Protein AF-A0A397VPY3-F1 (afdb_monomer_lite)

Radius of gyration: 36.22 Å; chains: 1; bounding box: 89×55×94 Å

Foldseek 3Di:
DDKDDWDWDACCVPPVDRDIDTDIDDDDPDPPPDPPPPPPPPPDDDDDPPVPADPVNVVVVVVVVVVVVVVVVVVVVCVVPDDDDPDPDPPPPPDDDPVVVLVVVVVLVVVLCVQQVDDQDRDDPVLCPDDPVSSVVVVVVSVVSSVVSVVSNVVVVVVVVVVVVVVVLVVCVVPPVPVNVCVVVVDDPDDPDDQWDDDPVDIGRDPVVVVVVVVVCVVCVPPDDPDDCPCCVVCCVVVPQDDDDPCLCVLLVDDQDPVNLLVLLVPDDFPDQDDPVRDTSVNSNDCVVDDVVVVVVDDPVVVVVVVVVSVVSSNLVRVLVSCVVDVRDDPPDQDDHPPGDVVVVVVVVVVVVVVCVVVVHDDDDDDDDDDPPVVVVVPD

pLDDT: mean 71.71, std 14.54, range [32.41, 94.81]

Structure (mmCIF, N/CA/C/O backbone):
data_AF-A0A397VPY3-F1
#
_entry.id   AF-A0A397VPY3-F1
#
loop_
_atom_site.group_PDB
_atom_site.id
_atom_site.type_symbol
_atom_site.label_atom_id
_atom_site.label_alt_id
_atom_site.label_comp_id
_atom_site.label_asym_id
_atom_site.label_entity_id
_atom_site.label_seq_id
_atom_site.pdbx_PDB_ins_code
_atom_site.Cartn_x
_atom_site.Cartn_y
_atom_site.Cartn_z
_atom_site.occupancy
_atom_site.B_iso_or_equiv
_atom_site.auth_seq_id
_atom_site.auth_comp_id
_atom_site.auth_asym_id
_atom_site.auth_atom_id
_atom_site.pdbx_PDB_model_num
ATOM 1 N N . MET A 1 1 ? -52.377 -8.979 10.610 1.00 50.16 1 MET A N 1
ATOM 2 C CA . MET A 1 1 ? -51.474 -8.091 9.849 1.00 50.16 1 MET A CA 1
ATOM 3 C C . MET A 1 1 ? -52.127 -7.909 8.500 1.00 50.16 1 MET A C 1
ATOM 5 O O . MET A 1 1 ? -52.339 -8.914 7.835 1.00 50.16 1 MET A O 1
ATOM 9 N N . ASP A 1 2 ? -52.508 -6.682 8.155 1.00 46.56 2 ASP A N 1
ATOM 10 C CA . ASP A 1 2 ? -53.163 -6.391 6.878 1.00 46.56 2 ASP A CA 1
ATOM 11 C C . ASP A 1 2 ? -52.085 -6.255 5.801 1.00 46.56 2 ASP A C 1
ATOM 13 O O . ASP A 1 2 ? -51.269 -5.330 5.838 1.00 46.56 2 ASP A O 1
ATOM 17 N N . PHE A 1 3 ? -52.033 -7.228 4.894 1.00 51.91 3 PHE A N 1
ATOM 18 C CA . PHE A 1 3 ? -51.136 -7.219 3.744 1.00 51.91 3 PHE A CA 1
ATOM 19 C C . PHE A 1 3 ? -51.888 -6.644 2.545 1.00 51.91 3 PHE A C 1
ATOM 21 O O . PHE A 1 3 ? -52.938 -7.164 2.169 1.00 51.91 3 PHE A O 1
ATOM 28 N N . GLU A 1 4 ? -51.365 -5.575 1.949 1.00 6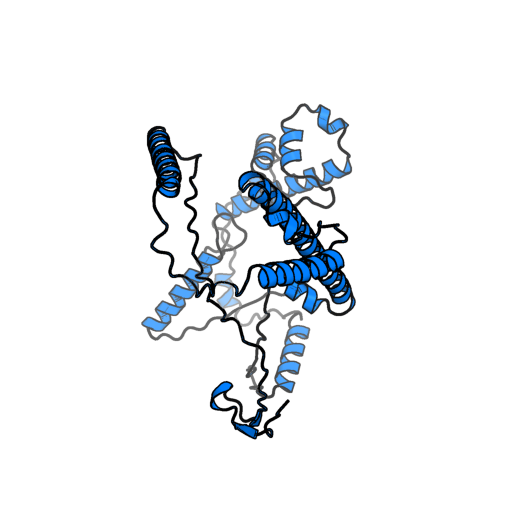1.41 4 GLU A N 1
ATOM 29 C CA . GLU A 1 4 ? -51.919 -5.035 0.707 1.00 61.41 4 GLU A CA 1
ATOM 30 C C . GLU A 1 4 ? -51.503 -5.909 -0.488 1.00 61.41 4 GLU A C 1
ATOM 32 O O . GLU A 1 4 ? -50.430 -6.520 -0.494 1.00 61.41 4 GLU A O 1
ATOM 37 N N . ILE A 1 5 ? -52.366 -5.977 -1.506 1.00 64.31 5 ILE A N 1
ATOM 38 C CA . ILE A 1 5 ? -52.154 -6.800 -2.704 1.00 64.31 5 ILE A CA 1
ATOM 39 C C . ILE A 1 5 ? -50.917 -6.281 -3.472 1.00 64.31 5 ILE A C 1
ATOM 41 O O . ILE A 1 5 ? -50.826 -5.074 -3.709 1.00 64.31 5 ILE A O 1
ATOM 45 N N . PRO A 1 6 ? -49.973 -7.158 -3.882 1.00 67.75 6 PRO A N 1
ATOM 46 C CA . PRO A 1 6 ? -48.789 -6.766 -4.645 1.00 67.75 6 PRO A CA 1
ATOM 47 C C . PRO A 1 6 ? -49.137 -6.032 -5.942 1.00 67.75 6 PRO A C 1
ATOM 49 O O . PRO A 1 6 ? -49.969 -6.506 -6.716 1.00 67.75 6 PRO A O 1
ATOM 52 N N . THR A 1 7 ? -48.452 -4.924 -6.227 1.00 67.12 7 THR A N 1
ATOM 53 C CA . THR A 1 7 ? -48.603 -4.178 -7.487 1.00 67.12 7 THR A CA 1
ATOM 54 C C . THR A 1 7 ? -47.291 -4.130 -8.266 1.00 67.12 7 THR A C 1
ATOM 56 O O . THR A 1 7 ? -46.206 -4.105 -7.686 1.00 67.12 7 THR A O 1
ATOM 59 N N . LEU A 1 8 ? -47.382 -4.155 -9.600 1.00 66.94 8 LEU A N 1
ATOM 60 C CA . LEU A 1 8 ? -46.227 -4.026 -10.493 1.00 66.94 8 LEU A CA 1
ATOM 61 C C . LEU A 1 8 ? -46.012 -2.561 -10.878 1.00 66.94 8 LEU A C 1
ATOM 63 O O . LEU A 1 8 ? -46.886 -1.952 -11.492 1.00 66.94 8 LEU A O 1
ATOM 67 N N . SER A 1 9 ? -44.838 -2.021 -10.566 1.00 70.06 9 SER A N 1
ATOM 68 C CA . SER A 1 9 ? -44.406 -0.668 -10.928 1.00 70.06 9 SER A CA 1
ATOM 69 C C . SER A 1 9 ? -43.185 -0.702 -11.854 1.00 70.06 9 SER A C 1
ATOM 71 O O . SER A 1 9 ? -42.468 -1.699 -11.935 1.00 70.06 9 SER A O 1
ATOM 73 N N . SER A 1 10 ? -42.965 0.372 -12.612 1.00 67.31 10 SER A N 1
ATOM 74 C CA . SER A 1 10 ? -41.849 0.462 -13.562 1.00 67.31 10 SER A CA 1
ATOM 75 C C . SER A 1 10 ? -40.542 0.829 -12.851 1.00 67.31 10 SER A C 1
ATOM 77 O O . SER A 1 10 ? -40.534 1.759 -12.046 1.00 67.31 10 SER A O 1
ATOM 79 N N . ALA A 1 11 ? -39.429 0.147 -13.153 1.00 66.38 11 ALA A N 1
ATOM 80 C CA . ALA A 1 11 ? -38.112 0.451 -12.568 1.00 66.38 11 ALA A CA 1
ATOM 81 C C . ALA A 1 11 ? -37.395 1.647 -13.218 1.00 66.38 11 ALA A C 1
ATOM 83 O O . ALA A 1 11 ? -36.329 2.057 -12.750 1.00 66.38 11 ALA A O 1
ATOM 84 N N . THR A 1 12 ? -37.965 2.201 -14.291 1.00 66.44 12 THR A N 1
ATOM 85 C CA . THR A 1 12 ? -37.299 3.150 -15.195 1.00 66.44 12 THR A CA 1
ATOM 86 C C . THR A 1 12 ? -36.797 4.400 -14.475 1.00 66.44 12 THR A C 1
ATOM 88 O O . THR A 1 12 ? -35.707 4.875 -14.768 1.00 66.44 12 THR A O 1
ATOM 91 N N . GLU A 1 13 ? -37.538 4.894 -13.481 1.00 55.06 13 GLU A N 1
ATOM 92 C CA . GLU A 1 13 ? -37.169 6.097 -12.719 1.00 55.06 13 GLU A CA 1
ATOM 93 C C . GLU A 1 13 ? -36.190 5.828 -11.565 1.00 55.06 13 GLU A C 1
ATOM 95 O O . GLU A 1 13 ? -35.575 6.758 -11.049 1.00 55.06 13 GLU A O 1
ATOM 100 N N . ILE A 1 14 ? -36.033 4.570 -11.138 1.00 57.00 14 ILE A N 1
ATOM 101 C CA . ILE A 1 14 ? -35.253 4.216 -9.939 1.00 57.00 14 ILE A CA 1
ATOM 102 C C . ILE A 1 14 ? -33.887 3.650 -10.320 1.00 57.00 14 ILE A C 1
ATOM 104 O O . ILE A 1 14 ? -32.875 4.012 -9.722 1.00 57.00 14 ILE A O 1
ATOM 108 N N . THR A 1 15 ? -33.849 2.739 -11.291 1.00 59.28 15 THR A N 1
ATOM 109 C CA . THR A 1 15 ? -32.618 2.039 -11.687 1.00 59.28 15 THR A CA 1
ATOM 110 C C . THR A 1 15 ? -32.310 2.155 -13.176 1.00 59.28 15 THR A C 1
ATOM 112 O O . THR A 1 15 ? -31.290 1.629 -13.610 1.00 59.28 15 THR A O 1
ATOM 115 N N . GLY A 1 16 ? -33.171 2.814 -13.963 1.00 53.44 16 GLY A N 1
ATOM 116 C CA . GLY A 1 16 ? -33.031 2.891 -15.422 1.00 53.44 16 GLY A CA 1
ATOM 117 C C . GLY A 1 16 ? -33.222 1.547 -16.136 1.00 53.44 16 GLY A C 1
ATOM 118 O O . GLY A 1 16 ? -32.923 1.440 -17.319 1.00 53.44 16 GLY A O 1
ATOM 119 N N . SER A 1 17 ? -33.699 0.520 -15.424 1.00 63.75 17 SER A N 1
ATOM 120 C CA . SER A 1 17 ? -33.944 -0.819 -15.961 1.00 63.75 17 SER A CA 1
ATOM 121 C C . SER A 1 17 ? -35.355 -0.931 -16.549 1.00 63.75 17 SER A C 1
ATOM 123 O O . SER A 1 17 ? -36.302 -0.299 -16.076 1.00 63.75 17 SER A O 1
ATOM 125 N N . ASP A 1 18 ? -35.492 -1.763 -17.576 1.00 65.44 18 ASP A N 1
ATOM 126 C CA . ASP A 1 18 ? -36.739 -2.130 -18.254 1.00 65.44 18 ASP A CA 1
ATOM 127 C C . ASP A 1 18 ? -37.550 -3.214 -17.512 1.00 65.44 18 ASP A C 1
ATOM 129 O O . ASP A 1 18 ? -38.662 -3.564 -17.916 1.00 65.44 18 ASP A O 1
ATOM 133 N N . HIS A 1 19 ? -37.038 -3.736 -16.395 1.00 64.75 19 HIS A N 1
ATOM 134 C CA . HIS A 1 19 ? -37.749 -4.705 -15.567 1.00 64.75 19 HIS A CA 1
ATOM 135 C C . HIS A 1 19 ? -38.907 -4.064 -14.773 1.00 64.75 19 HIS A C 1
ATOM 137 O O . HIS A 1 19 ? -38.816 -2.937 -14.283 1.00 64.75 19 HIS A O 1
ATOM 143 N N . LYS A 1 20 ? -40.012 -4.807 -14.595 1.00 63.34 20 LYS A N 1
ATOM 144 C CA . LYS A 1 20 ? -41.144 -4.394 -13.744 1.00 63.34 20 LYS A CA 1
ATOM 145 C C . LYS A 1 20 ? -40.931 -4.889 -12.311 1.00 63.34 20 LYS A C 1
ATOM 147 O O . LYS A 1 20 ? -40.688 -6.074 -12.091 1.00 63.34 20 LYS A O 1
ATOM 152 N N . ILE A 1 21 ? -41.032 -3.993 -11.336 1.00 64.69 21 ILE A N 1
ATOM 153 C CA . ILE A 1 21 ? -40.810 -4.269 -9.913 1.00 64.69 21 ILE A CA 1
ATOM 154 C C . ILE A 1 21 ? -42.129 -4.684 -9.274 1.00 64.69 21 ILE A C 1
ATOM 156 O O . ILE A 1 21 ? -43.115 -3.956 -9.345 1.00 64.69 21 ILE A O 1
ATOM 160 N N . LEU A 1 22 ? -42.140 -5.835 -8.605 1.00 63.72 22 LEU A N 1
ATOM 161 C CA . LEU A 1 22 ? -43.265 -6.260 -7.778 1.00 63.72 22 LEU A CA 1
ATOM 162 C C . LEU A 1 22 ? -43.118 -5.639 -6.381 1.00 63.72 22 LEU A C 1
ATOM 164 O O . LEU A 1 22 ? -42.173 -5.954 -5.658 1.00 63.72 22 LEU A O 1
ATOM 168 N N . THR A 1 23 ? -44.032 -4.746 -6.006 1.00 62.09 23 THR A N 1
ATOM 169 C CA . THR A 1 23 ? -43.981 -4.008 -4.738 1.00 62.09 23 THR A CA 1
ATOM 170 C C . THR A 1 23 ? -45.126 -4.443 -3.826 1.00 62.09 23 THR A C 1
ATOM 172 O O . THR A 1 23 ? -46.290 -4.412 -4.219 1.00 62.09 23 THR A O 1
ATOM 175 N N . THR A 1 24 ? -44.805 -4.820 -2.587 1.00 58.94 24 THR A N 1
ATOM 176 C CA . THR A 1 24 ? -45.787 -5.102 -1.525 1.00 58.94 24 THR A CA 1
ATOM 177 C C . THR A 1 24 ? -45.518 -4.231 -0.314 1.00 58.94 24 THR A C 1
ATOM 179 O O . THR A 1 24 ? -44.373 -4.135 0.133 1.00 58.94 24 THR A O 1
ATOM 182 N N . SER A 1 25 ? -46.573 -3.642 0.241 1.00 53.53 25 SER A N 1
ATOM 183 C CA . SER A 1 25 ? -46.525 -2.804 1.436 1.00 53.53 25 SER A CA 1
ATOM 184 C C . SER A 1 25 ? -47.275 -3.497 2.580 1.00 53.53 25 SER A C 1
ATOM 186 O O . SER A 1 25 ? -48.322 -4.111 2.372 1.00 53.53 25 SER A O 1
ATOM 188 N N . TRP A 1 26 ? -46.729 -3.440 3.797 1.00 57.41 26 TRP A N 1
ATOM 189 C CA . TRP A 1 26 ? -47.449 -3.847 5.005 1.00 57.41 26 TRP A CA 1
ATOM 190 C C . TRP A 1 26 ? -47.162 -2.882 6.154 1.00 57.41 26 TRP A C 1
ATOM 192 O O . TRP A 1 26 ? -46.029 -2.437 6.371 1.00 57.41 26 TRP A O 1
ATOM 202 N N . LYS A 1 27 ? -48.205 -2.559 6.921 1.00 48.19 27 LYS A N 1
ATOM 203 C CA . LYS A 1 27 ? -48.114 -1.696 8.104 1.00 48.19 27 LYS A CA 1
ATOM 204 C C . LYS A 1 27 ? -47.681 -2.514 9.317 1.00 48.19 27 LYS A C 1
ATOM 206 O O . LYS A 1 27 ? -48.408 -3.390 9.778 1.00 48.19 27 LYS A O 1
ATOM 211 N N . THR A 1 28 ? -46.519 -2.196 9.883 1.00 49.31 28 THR A N 1
ATOM 212 C CA . THR A 1 28 ? -46.137 -2.666 11.222 1.00 49.31 28 THR A CA 1
ATOM 213 C C . THR A 1 28 ? -46.456 -1.582 12.255 1.00 49.31 28 THR A C 1
ATOM 215 O O . THR A 1 28 ? -46.193 -0.403 12.036 1.00 49.31 28 THR A O 1
ATOM 218 N N . MET A 1 29 ? -47.012 -1.970 13.408 1.00 44.94 29 MET A N 1
ATOM 219 C CA . MET A 1 29 ? -47.300 -1.069 14.544 1.00 44.94 29 MET A CA 1
ATOM 220 C C . MET A 1 29 ? -46.032 -0.663 15.328 1.00 44.94 29 MET A C 1
ATOM 222 O O . MET A 1 29 ? -46.112 -0.123 16.431 1.00 44.94 29 MET A O 1
ATOM 226 N N . LEU A 1 30 ? -44.840 -0.928 14.789 1.00 45.62 30 LEU A N 1
ATOM 227 C CA . LEU A 1 30 ? -43.578 -0.582 15.431 1.00 45.62 30 LEU A CA 1
ATOM 228 C C . LEU A 1 30 ? -43.338 0.919 15.246 1.00 45.62 30 LEU A C 1
ATOM 230 O O . LEU A 1 30 ? -42.935 1.369 1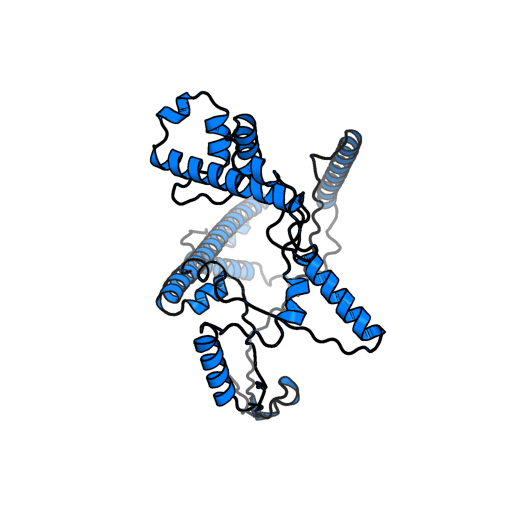4.172 1.00 45.62 30 LEU A O 1
ATOM 234 N N . LYS A 1 31 ? -43.587 1.709 16.299 1.00 46.75 31 LYS A N 1
ATOM 235 C CA . LYS A 1 31 ? -43.170 3.116 16.362 1.00 46.75 31 LYS A CA 1
ATOM 236 C C . LYS A 1 31 ? -41.662 3.187 16.102 1.00 46.75 31 LYS A C 1
ATOM 238 O O . LYS A 1 31 ? -40.864 2.911 16.994 1.00 46.75 31 LYS A O 1
ATOM 243 N N . LYS A 1 32 ? -41.270 3.588 14.888 1.00 43.38 32 LYS A N 1
ATOM 244 C CA . LYS A 1 32 ? -39.900 4.014 14.589 1.00 43.38 32 LYS A CA 1
ATOM 245 C C . LYS A 1 32 ? -39.584 5.190 15.505 1.00 43.38 32 LYS A C 1
ATOM 247 O O . LYS A 1 32 ? -40.055 6.301 15.269 1.00 43.38 32 LYS A O 1
ATOM 252 N N . TRP A 1 33 ? -38.793 4.955 16.545 1.00 41.44 33 TRP A N 1
ATOM 253 C CA . TRP A 1 33 ? -38.093 6.048 17.202 1.00 41.44 33 TRP A CA 1
ATOM 254 C C . TRP A 1 33 ? -37.220 6.690 16.129 1.00 41.44 33 TRP A C 1
ATOM 256 O O . TRP A 1 33 ? -36.432 6.009 15.470 1.00 41.44 33 TRP A O 1
ATOM 266 N N . GLY A 1 34 ? -37.481 7.967 15.850 1.00 40.25 34 GLY A N 1
ATOM 267 C CA . GLY A 1 34 ? -36.841 8.682 14.759 1.00 40.25 34 GLY A CA 1
ATOM 268 C C . GLY A 1 34 ? -35.329 8.533 14.854 1.00 40.25 34 GLY A C 1
ATOM 269 O O . GLY A 1 34 ? -34.743 8.740 15.915 1.00 40.25 34 GLY A O 1
ATOM 270 N N . ASN A 1 35 ? -34.700 8.190 13.730 1.00 43.56 35 ASN A N 1
ATOM 271 C CA . ASN A 1 35 ? -33.266 8.349 13.558 1.00 43.56 35 ASN A CA 1
ATOM 272 C C . ASN A 1 35 ? -32.963 9.845 13.665 1.00 43.56 35 ASN A C 1
ATOM 274 O O . ASN A 1 35 ? -32.911 10.548 12.652 1.00 43.56 35 ASN A O 1
ATOM 278 N N . ALA A 1 36 ? -32.786 10.351 14.885 1.00 41.25 36 ALA A N 1
ATOM 279 C CA . ALA A 1 36 ? -32.119 11.615 15.097 1.00 41.25 36 ALA A CA 1
ATOM 280 C C . ALA A 1 36 ? -30.773 11.468 14.388 1.00 41.25 36 ALA A C 1
ATOM 282 O O . ALA A 1 36 ? -29.938 10.657 14.793 1.00 41.25 36 ALA A O 1
ATOM 283 N N . LYS A 1 37 ? -30.595 12.176 13.266 1.00 41.06 37 LYS A N 1
ATOM 284 C CA . LYS A 1 37 ? -29.300 12.275 12.600 1.00 41.06 37 LYS A CA 1
ATOM 285 C C . LYS A 1 37 ? -28.340 12.745 13.680 1.00 41.06 37 LYS A C 1
ATOM 287 O O . LYS A 1 37 ? -28.396 13.907 14.074 1.00 41.06 37 LYS A O 1
ATOM 292 N N . ALA A 1 38 ? -27.510 11.841 14.197 1.00 39.81 38 ALA A N 1
ATOM 293 C CA . ALA A 1 38 ? -26.452 12.209 15.111 1.00 39.81 38 ALA A CA 1
ATOM 294 C C . ALA A 1 38 ? -25.660 13.299 14.391 1.00 39.81 38 ALA A C 1
ATOM 296 O O . ALA A 1 38 ? -25.044 13.034 13.355 1.00 39.81 38 ALA A O 1
ATOM 297 N N . LYS A 1 39 ? -25.767 14.544 14.871 1.00 40.78 39 LYS A N 1
ATOM 298 C CA . LYS A 1 39 ? -24.987 15.672 14.368 1.00 40.78 39 LYS A CA 1
ATOM 299 C C . LYS A 1 39 ? -23.539 15.190 14.426 1.00 40.78 39 LYS A C 1
ATOM 301 O O . LYS A 1 39 ? -23.003 14.994 15.516 1.00 40.78 39 LYS A O 1
ATOM 306 N N . LYS A 1 40 ? -22.929 14.891 13.274 1.00 39.47 40 LYS A N 1
ATOM 307 C CA . LYS A 1 40 ? -21.514 14.521 13.206 1.00 39.47 40 LYS A CA 1
ATOM 308 C C . LYS A 1 40 ? -20.733 15.778 13.557 1.00 39.47 40 LYS A C 1
ATOM 310 O O . LYS A 1 40 ? -20.405 16.580 12.690 1.00 39.47 40 LYS A O 1
ATOM 315 N N . TRP A 1 41 ? -20.473 15.972 14.843 1.00 36.72 41 TRP A N 1
ATOM 316 C CA . TRP A 1 41 ? -19.514 16.959 15.298 1.00 36.72 41 TRP A CA 1
ATOM 317 C C . TRP A 1 41 ? -18.157 16.541 14.740 1.00 36.72 41 TRP A C 1
ATOM 319 O O . TRP A 1 41 ? -17.579 15.546 15.183 1.00 36.72 41 TRP A O 1
ATOM 329 N N . GLN A 1 42 ? -17.646 17.276 13.753 1.00 41.94 42 GLN A N 1
ATOM 330 C CA . GLN A 1 42 ? -16.233 17.196 13.415 1.00 41.94 42 GLN A CA 1
ATOM 331 C C . GLN A 1 42 ? -15.457 17.714 14.627 1.00 41.94 42 GLN A C 1
ATOM 333 O O . GLN A 1 42 ? -15.257 18.916 14.789 1.00 41.94 42 GLN A O 1
ATOM 338 N N . LYS A 1 43 ? -15.054 16.809 15.524 1.00 45.00 43 LYS A N 1
ATOM 339 C CA . LYS A 1 43 ? -14.126 17.136 16.607 1.00 45.00 43 LYS A CA 1
ATOM 340 C C . LYS A 1 43 ? -12.773 17.456 15.976 1.00 45.00 43 LYS A C 1
ATOM 342 O O . LYS A 1 43 ? -11.947 16.569 15.780 1.00 45.00 43 LYS A O 1
ATOM 347 N N . ARG A 1 44 ? -12.547 18.727 15.647 1.00 43.72 44 ARG A N 1
ATOM 348 C CA . ARG A 1 44 ? -11.209 19.236 15.344 1.00 43.72 44 ARG A CA 1
ATOM 349 C C . ARG A 1 44 ? -10.417 19.223 16.649 1.00 43.72 44 ARG A C 1
ATOM 351 O O . ARG A 1 44 ? -10.677 20.024 17.541 1.00 43.72 44 ARG A O 1
ATOM 358 N N . ARG A 1 45 ? -9.483 18.282 16.790 1.00 41.53 45 ARG A N 1
ATOM 359 C CA . ARG A 1 45 ? -8.466 18.342 17.845 1.00 41.53 45 ARG A CA 1
ATOM 360 C C . ARG A 1 45 ? -7.363 19.281 17.371 1.00 41.53 45 ARG A C 1
ATOM 362 O O . ARG A 1 45 ? -6.754 19.019 16.338 1.00 41.53 45 ARG A O 1
ATOM 369 N N . LYS A 1 46 ? -7.093 20.353 18.120 1.00 51.38 46 LYS A N 1
ATOM 370 C CA . LYS A 1 46 ? -5.798 21.035 18.025 1.00 51.38 46 LYS A CA 1
ATOM 371 C C . LYS A 1 46 ? -4.752 20.086 18.606 1.00 51.38 46 LYS A C 1
ATOM 373 O O . LYS A 1 46 ? -4.873 19.676 19.756 1.00 51.38 46 LYS A O 1
ATOM 378 N N . VAL A 1 47 ? -3.787 19.688 17.785 1.00 48.09 47 VAL A N 1
ATOM 379 C CA . VAL A 1 47 ? -2.642 18.873 18.199 1.00 48.09 47 VAL A CA 1
ATOM 380 C C . VAL A 1 47 ? -1.449 19.813 18.279 1.00 48.09 47 VAL A C 1
ATOM 382 O O . VAL A 1 47 ? -1.058 20.388 17.265 1.00 48.09 47 VAL A O 1
ATOM 385 N N . TYR A 1 48 ? -0.915 20.005 19.482 1.00 56.62 48 TYR A N 1
ATOM 386 C CA . TYR A 1 48 ? 0.267 20.832 19.710 1.00 56.62 48 TYR A CA 1
ATOM 387 C C . TYR A 1 48 ? 1.518 19.999 19.413 1.00 56.62 48 TYR A C 1
ATOM 389 O O . TYR A 1 48 ? 1.625 18.855 19.854 1.00 56.62 48 TYR A O 1
ATOM 397 N N . LYS A 1 49 ? 2.440 20.545 18.613 1.00 62.72 49 LYS A N 1
ATOM 398 C CA . LYS A 1 49 ? 3.734 19.917 18.313 1.00 62.72 49 LYS A CA 1
ATOM 399 C C . LYS A 1 49 ? 4.753 20.419 19.331 1.00 62.72 49 LYS A C 1
ATOM 401 O O . LYS A 1 49 ? 5.429 21.406 19.071 1.00 62.72 49 LYS A O 1
ATOM 406 N N . TYR A 1 50 ? 4.805 19.754 20.481 1.00 64.81 50 TYR A N 1
ATOM 407 C CA . TYR A 1 50 ? 5.614 20.158 21.635 1.00 64.81 50 TYR A CA 1
ATOM 408 C C . TYR A 1 50 ? 7.102 20.340 21.302 1.00 64.81 50 TYR A C 1
ATOM 410 O O . TYR A 1 50 ? 7.729 21.266 21.798 1.00 64.81 50 TYR A O 1
ATOM 418 N N . ASP A 1 51 ? 7.625 19.536 20.375 1.00 64.19 51 ASP A N 1
ATOM 419 C CA . ASP A 1 51 ? 9.035 19.541 19.955 1.00 64.19 51 ASP A CA 1
ATOM 420 C C . ASP A 1 51 ? 9.449 20.789 19.147 1.00 64.19 51 ASP A C 1
ATOM 422 O O . ASP A 1 51 ? 10.601 20.908 18.739 1.00 64.19 51 ASP A O 1
ATOM 426 N N . LYS A 1 52 ? 8.500 21.683 18.839 1.00 68.75 52 LYS A N 1
ATOM 427 C CA . LYS A 1 52 ? 8.706 22.904 18.043 1.00 68.75 52 LYS A CA 1
ATOM 428 C C . LYS A 1 52 ? 8.197 24.169 18.743 1.00 68.75 52 LYS A C 1
ATOM 430 O O . LYS A 1 52 ? 7.966 25.163 18.066 1.00 68.75 52 LYS A O 1
ATOM 435 N N . MET A 1 53 ? 7.918 24.095 20.045 1.00 74.62 53 MET A N 1
ATOM 436 C CA . MET A 1 53 ? 7.416 25.230 20.822 1.00 74.62 53 MET A CA 1
ATOM 437 C C . MET A 1 53 ? 8.579 26.005 21.441 1.00 74.62 53 MET A C 1
ATOM 439 O O . MET A 1 53 ? 9.372 25.418 22.180 1.00 74.62 53 MET A O 1
ATOM 443 N N . GLU A 1 54 ? 8.642 27.306 21.165 1.00 81.88 54 GLU A N 1
ATOM 444 C CA . GLU A 1 54 ? 9.585 28.239 21.792 1.00 81.88 54 GLU A CA 1
ATOM 445 C C . GLU A 1 54 ? 9.109 28.624 23.209 1.00 81.88 54 GLU A C 1
ATOM 447 O O . GLU A 1 54 ? 7.965 28.367 23.597 1.00 81.88 54 GLU A O 1
ATOM 452 N N . GLU A 1 55 ? 9.967 29.250 24.018 1.00 77.00 55 GLU A N 1
ATOM 453 C CA . GLU A 1 55 ? 9.655 29.588 25.422 1.00 77.00 55 GLU A CA 1
ATOM 454 C C . GLU A 1 55 ? 8.404 30.485 25.558 1.00 77.00 55 GLU A C 1
ATOM 456 O O . GLU A 1 55 ? 7.565 30.287 26.442 1.00 77.00 55 GLU A O 1
ATOM 461 N N . GLU A 1 56 ? 8.205 31.408 24.614 1.00 78.69 56 GLU A N 1
ATOM 462 C CA . GLU A 1 56 ? 7.017 32.266 24.544 1.00 78.69 56 GLU A CA 1
ATOM 463 C C . GLU A 1 56 ? 5.734 31.480 24.199 1.00 78.69 56 GLU A C 1
ATOM 465 O O . GLU A 1 56 ? 4.654 31.769 24.732 1.00 78.69 56 GLU A O 1
ATOM 470 N N . ASP A 1 57 ? 5.839 30.428 23.380 1.00 75.81 57 ASP A N 1
ATOM 471 C CA . ASP A 1 57 ? 4.716 29.544 23.045 1.00 75.81 57 ASP A CA 1
ATOM 472 C C . ASP A 1 57 ? 4.259 28.738 24.261 1.00 75.81 57 ASP A C 1
ATOM 474 O O . ASP A 1 57 ? 3.055 28.549 24.473 1.00 75.81 57 ASP A O 1
ATOM 478 N N . TRP A 1 58 ? 5.203 28.296 25.094 1.00 74.38 58 TRP A N 1
ATOM 479 C CA . TRP A 1 58 ? 4.909 27.616 26.355 1.00 74.38 58 TRP A CA 1
ATOM 480 C C . TRP A 1 58 ? 4.211 28.535 27.354 1.00 74.38 58 TRP A C 1
ATOM 482 O O . TRP A 1 58 ? 3.254 28.118 28.012 1.00 74.38 58 TRP A O 1
ATOM 492 N N . LEU A 1 59 ? 4.620 29.801 27.416 1.00 75.88 59 LEU A N 1
ATOM 493 C CA . LEU A 1 59 ? 4.003 30.811 28.275 1.00 75.88 59 LEU A CA 1
ATOM 494 C C . LEU A 1 59 ? 2.570 31.146 27.828 1.00 75.88 59 LEU A C 1
ATOM 496 O O . LEU A 1 59 ? 1.663 31.287 28.655 1.00 75.88 59 LEU A O 1
ATOM 500 N N . ASN A 1 60 ? 2.343 31.232 26.516 1.00 75.62 60 ASN A N 1
ATOM 501 C CA . ASN A 1 60 ? 1.011 31.394 25.929 1.00 75.62 60 ASN A CA 1
ATOM 502 C C . ASN A 1 60 ? 0.129 30.153 26.158 1.00 75.62 60 ASN A C 1
ATOM 504 O O . ASN A 1 60 ? -1.057 30.284 26.476 1.00 75.62 60 ASN A O 1
ATOM 508 N N . PHE A 1 61 ? 0.697 28.950 26.045 1.00 71.25 61 PHE A N 1
ATOM 509 C CA . PHE A 1 61 ? 0.000 27.695 26.327 1.00 71.25 61 PHE A CA 1
ATOM 510 C C . PHE A 1 61 ? -0.405 27.584 27.800 1.00 71.25 61 PHE A C 1
ATOM 512 O O . PHE A 1 61 ? -1.561 27.268 28.083 1.00 71.25 61 PHE A O 1
ATOM 519 N N . GLY A 1 62 ? 0.502 27.911 28.726 1.00 74.56 62 GLY A N 1
ATOM 520 C CA . GLY A 1 62 ? 0.224 27.950 30.162 1.00 74.56 62 GLY A CA 1
ATOM 521 C C . GLY A 1 62 ? -0.962 28.859 30.480 1.00 74.56 62 GLY A C 1
ATOM 522 O O . GLY A 1 62 ? -1.960 28.393 31.031 1.00 74.56 62 GLY A O 1
ATOM 523 N N . ARG A 1 63 ? -0.925 30.113 30.004 1.00 80.00 63 ARG A N 1
ATOM 524 C CA . ARG A 1 63 ? -2.039 31.069 30.154 1.00 80.00 63 ARG A CA 1
ATOM 525 C C . ARG A 1 63 ? -3.351 30.549 29.564 1.00 80.00 63 ARG A C 1
ATOM 527 O O . ARG A 1 63 ? -4.415 30.743 30.155 1.00 80.00 63 ARG A O 1
ATOM 534 N N . HIS A 1 64 ? -3.300 29.879 28.413 1.00 76.19 64 HIS A N 1
ATOM 535 C CA . HIS A 1 64 ? -4.490 29.306 27.786 1.00 76.19 64 HIS A CA 1
ATOM 536 C C . HIS A 1 64 ? -5.108 28.183 28.631 1.00 76.19 64 HIS A C 1
ATOM 538 O O . HIS A 1 64 ? -6.320 28.180 28.843 1.00 76.19 64 HIS A O 1
ATOM 544 N N . ILE A 1 65 ? -4.288 27.265 29.149 1.00 71.00 65 ILE A N 1
ATOM 545 C CA . ILE A 1 65 ? -4.737 26.180 30.032 1.00 71.00 65 ILE A CA 1
ATOM 546 C C . ILE A 1 65 ? -5.337 26.739 31.320 1.00 71.00 65 ILE A C 1
ATOM 548 O O . ILE A 1 65 ? -6.394 26.282 31.750 1.00 71.00 65 ILE A O 1
ATOM 552 N N . GLU A 1 66 ? -4.709 27.753 31.906 1.00 81.56 66 GLU A N 1
ATOM 553 C CA . GLU A 1 66 ? -5.180 28.392 33.135 1.00 81.56 66 GLU A CA 1
ATOM 554 C C . GLU A 1 66 ? -6.536 29.081 32.925 1.00 81.56 66 GLU A C 1
ATOM 556 O O . GLU A 1 66 ? -7.463 28.903 33.716 1.00 81.56 66 GLU A O 1
ATOM 561 N N . THR A 1 67 ? -6.701 29.754 31.783 1.00 81.81 67 THR A N 1
ATOM 562 C CA . THR A 1 67 ? -7.972 30.366 31.369 1.00 81.81 67 THR A CA 1
ATOM 563 C C . THR A 1 67 ? -9.068 29.316 31.155 1.00 81.81 67 THR A C 1
ATOM 565 O O . THR A 1 67 ? -10.206 29.505 31.584 1.00 81.81 67 THR A O 1
ATOM 568 N N . GLU A 1 68 ? -8.760 28.189 30.508 1.00 71.00 68 GLU A N 1
ATOM 569 C CA . GLU A 1 68 ? -9.734 27.110 30.287 1.00 71.00 68 GLU A CA 1
ATOM 570 C C . GLU A 1 68 ? -10.096 26.373 31.585 1.00 71.00 68 GLU A C 1
ATOM 572 O O . GLU A 1 68 ? -11.264 26.041 31.802 1.00 71.00 68 GLU A O 1
ATOM 577 N N . LEU A 1 69 ? -9.134 26.172 32.490 1.00 70.12 69 LEU A N 1
ATOM 578 C CA . LEU A 1 69 ? -9.386 25.638 33.831 1.00 70.12 69 LEU A CA 1
ATOM 579 C C . LEU A 1 69 ? -10.281 26.573 34.645 1.00 70.12 69 LEU A C 1
ATOM 581 O O . LEU A 1 69 ? -11.172 26.099 35.352 1.00 70.12 69 LEU A O 1
ATOM 585 N N . GLN A 1 70 ? -10.081 27.884 34.522 1.00 77.31 70 GLN A N 1
ATOM 586 C CA . GLN A 1 70 ? -10.908 28.878 35.193 1.00 77.31 70 GLN A CA 1
ATOM 587 C C . GLN A 1 70 ? -12.345 28.874 34.654 1.00 77.31 70 GLN A C 1
ATOM 589 O O . GLN A 1 70 ? -13.283 28.732 35.438 1.00 77.31 70 GLN A O 1
ATOM 594 N N . LYS A 1 71 ? -12.533 28.859 33.327 1.00 71.81 71 LYS A N 1
ATOM 595 C CA . LYS A 1 71 ? -13.859 28.679 32.701 1.00 71.81 71 LYS A CA 1
ATOM 596 C C . LYS A 1 71 ? -14.541 27.383 33.134 1.00 71.81 71 LYS A C 1
ATOM 598 O O . LYS A 1 71 ? -15.761 27.333 33.286 1.00 71.81 71 LYS A O 1
ATOM 603 N N . TYR A 1 72 ? -13.773 26.308 33.306 1.00 64.00 72 TYR A N 1
ATOM 604 C CA . TYR A 1 72 ? -14.299 25.031 33.776 1.00 64.00 72 TYR A CA 1
ATOM 605 C C . TYR A 1 72 ? -14.751 25.104 35.243 1.00 64.00 72 TYR A C 1
ATOM 607 O O . TYR A 1 72 ? -15.838 24.625 35.568 1.00 64.00 72 TYR A O 1
ATOM 615 N N . LYS A 1 73 ? -13.976 25.760 36.119 1.00 70.06 73 LYS A N 1
ATOM 616 C CA . LYS A 1 73 ? -14.364 26.022 37.517 1.00 70.06 73 LYS A CA 1
ATOM 617 C C . LYS A 1 73 ? -15.617 26.898 37.608 1.00 70.06 73 LYS A C 1
ATOM 619 O O . LYS A 1 73 ? -16.519 26.577 38.376 1.00 70.06 73 LYS A O 1
ATOM 624 N N . GLU A 1 74 ? -15.714 27.940 36.788 1.00 66.56 74 GLU A N 1
ATOM 625 C CA . GLU A 1 74 ? -16.886 28.825 36.713 1.00 66.56 74 GLU A CA 1
ATOM 626 C C . GLU A 1 74 ? -18.130 28.094 36.190 1.00 66.56 74 GLU A C 1
ATOM 628 O O . GLU A 1 74 ? -19.220 28.259 36.737 1.00 66.56 74 GLU A O 1
ATOM 633 N N . ARG A 1 75 ? -17.980 27.198 35.203 1.00 56.34 75 ARG A N 1
ATOM 634 C CA . ARG A 1 75 ? -19.054 26.293 34.749 1.00 56.34 75 ARG A CA 1
ATOM 635 C C . ARG A 1 75 ? -19.530 25.333 35.838 1.00 56.34 75 ARG A C 1
ATOM 637 O O . ARG A 1 75 ? -20.715 25.029 35.907 1.00 56.34 75 ARG A O 1
ATOM 644 N N . ILE A 1 76 ? -18.625 24.853 36.690 1.00 51.53 76 ILE A N 1
ATOM 645 C CA . ILE A 1 76 ? -18.986 23.991 37.823 1.00 51.53 76 ILE A CA 1
ATOM 646 C C . ILE A 1 76 ? -19.721 24.786 38.910 1.00 51.53 76 ILE A C 1
ATOM 648 O O . ILE A 1 76 ? -20.668 24.257 39.492 1.00 51.53 76 ILE A O 1
ATOM 652 N N . MET A 1 77 ? -19.324 26.037 39.175 1.00 48.81 77 MET A N 1
ATOM 653 C CA . MET A 1 77 ? -20.003 26.891 40.161 1.00 48.81 77 MET A CA 1
ATOM 654 C C . MET A 1 77 ? -21.379 27.365 39.678 1.00 48.81 77 MET A C 1
ATOM 656 O O . MET A 1 77 ? -22.341 27.289 40.433 1.00 48.81 77 MET A O 1
ATOM 660 N N . THR A 1 78 ? -21.509 27.771 38.413 1.00 47.09 78 THR A N 1
ATOM 661 C CA . THR A 1 78 ? -22.797 28.210 37.839 1.00 47.09 78 THR A CA 1
ATOM 662 C C . THR A 1 78 ? -23.814 27.071 37.733 1.00 47.09 78 THR A C 1
ATOM 664 O O . THR A 1 78 ? -24.984 27.283 38.027 1.00 47.09 78 THR A O 1
ATOM 667 N N . CYS A 1 79 ? -23.381 25.831 37.474 1.00 41.22 79 CYS A N 1
ATOM 668 C CA . CYS A 1 79 ? -24.256 24.649 37.531 1.00 41.22 79 CYS A CA 1
ATOM 669 C C . CYS A 1 79 ? -24.794 24.311 38.936 1.00 41.22 79 CYS A C 1
ATOM 671 O O . CYS A 1 79 ? -25.642 23.423 39.048 1.00 41.22 79 CYS A O 1
ATOM 673 N N . ARG A 1 80 ? -24.294 24.945 40.008 1.00 42.88 80 ARG A N 1
ATOM 674 C CA . ARG A 1 80 ? -24.783 24.706 41.373 1.00 42.88 80 ARG A CA 1
ATOM 675 C C . ARG A 1 80 ? -25.946 25.627 41.756 1.00 42.88 80 ARG A C 1
ATOM 677 O O . ARG A 1 80 ? -26.775 25.187 42.545 1.00 42.88 80 ARG A O 1
ATOM 684 N N . ASP A 1 81 ? -26.040 26.813 41.144 1.00 42.41 81 ASP A N 1
ATOM 685 C CA . ASP A 1 81 ? -26.984 27.866 41.552 1.00 42.41 81 ASP A CA 1
ATOM 686 C C . ASP A 1 81 ? -27.893 28.418 40.431 1.00 42.41 81 ASP A C 1
ATOM 688 O O . ASP A 1 81 ? -28.842 29.137 40.742 1.00 42.41 81 ASP A O 1
ATOM 692 N N . SER A 1 82 ? -27.706 28.070 39.149 1.00 39.00 82 SER A N 1
ATOM 693 C CA . SER A 1 82 ? -28.675 28.423 38.098 1.00 39.00 82 SER A CA 1
ATOM 694 C C . SER A 1 82 ? -29.497 27.221 37.629 1.00 39.00 82 SER A C 1
ATOM 696 O O . SER A 1 82 ? -28.998 26.204 37.145 1.00 39.00 82 SER A O 1
ATOM 698 N N . VAL A 1 83 ? -30.813 27.367 37.785 1.00 45.38 83 VAL A N 1
ATOM 699 C CA . VAL A 1 83 ? -31.847 26.547 37.155 1.00 45.38 83 VAL A CA 1
ATOM 700 C C . VAL A 1 83 ? -31.498 26.364 35.678 1.00 45.38 83 VAL A C 1
ATOM 702 O O . VAL A 1 83 ? -31.305 27.336 34.955 1.00 45.38 83 VAL A O 1
ATOM 705 N N . CYS A 1 84 ? -31.416 25.108 35.240 1.00 37.31 84 CYS A N 1
ATOM 706 C CA . CYS A 1 84 ? -31.276 24.745 33.837 1.00 37.31 84 CYS A CA 1
ATOM 707 C C . CYS A 1 84 ? -32.500 25.250 33.053 1.00 37.31 84 CYS A C 1
ATOM 709 O O . CYS A 1 84 ? -33.520 24.567 32.987 1.00 37.31 84 CYS A O 1
ATOM 711 N N . GLN A 1 85 ? -32.405 26.442 32.476 1.00 43.91 85 GLN A N 1
ATOM 712 C CA . GLN A 1 85 ? -33.191 26.853 31.317 1.00 43.91 85 GLN A CA 1
ATOM 713 C C . GLN A 1 85 ? -32.267 26.738 30.098 1.00 43.91 85 GLN A C 1
ATOM 715 O O . GLN A 1 85 ? -31.066 26.955 30.217 1.00 43.91 85 GLN A O 1
ATOM 720 N N . ASP A 1 86 ? -32.819 26.317 28.963 1.00 37.47 86 ASP A N 1
ATOM 721 C CA . ASP A 1 86 ? -32.140 26.074 27.676 1.00 37.47 86 ASP A CA 1
ATOM 722 C C . ASP A 1 86 ? -31.602 24.655 27.416 1.00 37.47 86 ASP A C 1
ATOM 724 O O . ASP A 1 86 ? -30.624 24.445 26.697 1.00 37.47 86 ASP A O 1
ATOM 728 N N . PHE A 1 87 ? -32.332 23.646 27.888 1.00 32.41 87 PHE A N 1
ATOM 729 C CA . PHE A 1 87 ? -32.537 22.451 27.069 1.00 32.41 87 PHE A CA 1
ATOM 730 C C . PHE A 1 87 ? -33.997 22.434 26.636 1.00 32.41 87 PHE A C 1
ATOM 732 O O . PHE A 1 87 ? -34.874 22.410 27.496 1.00 32.41 87 PHE A O 1
ATOM 739 N N . ASP A 1 88 ? -34.256 22.415 25.325 1.00 35.72 88 ASP A N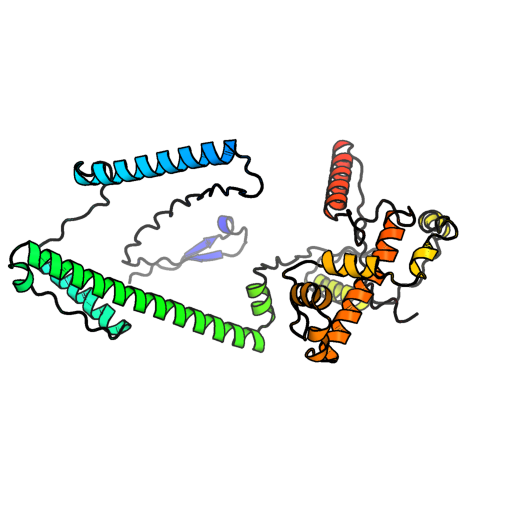 1
ATOM 740 C CA . ASP A 1 88 ? -35.564 22.009 24.811 1.00 35.72 88 ASP A CA 1
ATOM 741 C C . ASP A 1 88 ? -35.901 20.654 25.445 1.00 35.72 88 ASP A C 1
ATOM 743 O O . ASP A 1 88 ? -35.172 19.674 25.215 1.00 35.72 88 ASP A O 1
ATOM 747 N N . PRO A 1 89 ? -36.956 20.558 26.272 1.00 37.00 89 PRO A N 1
ATOM 748 C CA . PRO A 1 89 ? -37.354 19.278 26.795 1.00 37.00 89 PRO A CA 1
ATOM 749 C C . PRO A 1 89 ? -37.882 18.481 25.604 1.00 37.00 89 PRO A C 1
ATOM 751 O O . PRO A 1 89 ? -38.959 18.751 25.071 1.00 37.00 89 PRO A O 1
ATOM 754 N N . LEU A 1 90 ? -37.144 17.437 25.208 1.00 41.34 90 LEU A N 1
ATOM 755 C CA . LEU A 1 90 ? -37.803 16.237 24.688 1.00 41.34 90 LEU A CA 1
ATOM 756 C C . LEU A 1 90 ? -39.004 15.985 25.605 1.00 41.34 90 LEU A C 1
ATOM 758 O O . LEU A 1 90 ? -38.808 16.092 26.817 1.00 41.34 90 LEU A O 1
ATOM 762 N N . PRO A 1 91 ? -40.214 15.714 25.084 1.00 36.97 91 PRO A N 1
ATOM 763 C CA . PRO A 1 91 ? -41.423 15.693 25.893 1.00 36.97 91 PRO A CA 1
ATOM 764 C C . PRO A 1 91 ? -41.289 14.597 26.947 1.00 36.97 91 PRO A C 1
ATOM 766 O O . PRO A 1 91 ? -41.584 13.427 26.706 1.00 36.97 91 PRO A O 1
ATOM 769 N N . PHE A 1 92 ? -40.787 14.980 28.118 1.00 39.47 92 PHE A N 1
ATOM 770 C CA . PHE A 1 92 ? -40.710 14.137 29.283 1.00 39.47 92 PHE A CA 1
ATOM 771 C C . PHE A 1 92 ? -42.125 14.142 29.822 1.00 39.47 92 PHE A C 1
ATOM 773 O O . PHE A 1 92 ? -42.535 15.034 30.561 1.00 39.47 92 PHE A O 1
ATOM 780 N N . LYS A 1 93 ? -42.917 13.190 29.335 1.00 46.03 93 LYS A N 1
ATOM 781 C CA . LYS A 1 93 ? -44.203 12.885 29.935 1.00 46.03 93 LYS A CA 1
ATOM 782 C C . LYS A 1 93 ? -43.877 12.460 31.375 1.00 46.03 93 LYS A C 1
ATOM 784 O O . LYS A 1 93 ? -43.128 11.493 31.526 1.00 46.03 93 LYS A O 1
ATOM 789 N N . PRO A 1 94 ? -44.315 13.193 32.415 1.00 40.94 94 PRO A N 1
ATOM 790 C CA . PRO A 1 94 ? -44.106 12.731 33.778 1.00 40.94 94 PRO A CA 1
ATOM 791 C C . PRO A 1 94 ? -44.751 11.343 33.892 1.00 40.94 94 PRO A C 1
ATOM 793 O O . PRO A 1 94 ? -45.848 11.162 33.348 1.00 40.94 94 PRO A O 1
ATOM 796 N N . PRO A 1 95 ? -44.091 10.356 34.516 1.00 46.59 95 PRO A N 1
ATOM 797 C CA . PRO A 1 95 ? -44.715 9.061 34.713 1.00 46.59 95 PRO A CA 1
ATOM 798 C C . PRO A 1 95 ? -45.981 9.254 35.547 1.00 46.59 95 PRO A C 1
ATOM 800 O O . PRO A 1 95 ? -45.974 9.979 36.547 1.00 46.59 95 PRO A O 1
ATOM 803 N N . SER A 1 96 ? -47.068 8.642 35.096 1.00 59.75 96 SER A N 1
ATOM 804 C CA . SER A 1 96 ? -48.257 8.409 35.900 1.00 59.75 96 SER A CA 1
ATOM 805 C C . SER A 1 96 ? -47.845 7.551 37.089 1.00 59.75 96 SER A C 1
ATOM 807 O O . SER A 1 96 ? -47.331 6.470 36.895 1.00 59.75 96 SER A O 1
ATOM 809 N N . ASP A 1 97 ? -48.038 8.052 38.306 1.00 68.44 97 ASP A N 1
ATOM 810 C CA . ASP A 1 97 ? -47.881 7.312 39.564 1.00 68.44 97 ASP A CA 1
ATOM 811 C C . ASP A 1 97 ? -46.493 6.674 39.858 1.00 68.44 97 ASP A C 1
ATOM 813 O O . ASP A 1 97 ? -45.868 5.956 39.079 1.00 68.44 97 ASP A O 1
ATOM 817 N N . THR A 1 98 ? -45.993 6.882 41.076 1.00 64.69 98 THR A N 1
ATOM 818 C CA . THR A 1 98 ? -44.751 6.261 41.578 1.00 64.69 98 THR A CA 1
ATOM 819 C C . THR A 1 98 ? -44.738 4.733 41.483 1.00 64.69 98 THR A C 1
ATOM 821 O O . THR A 1 98 ? -43.665 4.134 41.400 1.00 64.69 98 THR A O 1
ATOM 824 N N . THR A 1 99 ? -45.909 4.097 41.471 1.00 67.94 99 THR A N 1
ATOM 825 C CA . THR A 1 99 ? -46.044 2.643 41.344 1.00 67.94 99 THR A CA 1
ATOM 826 C C . THR A 1 99 ? -45.706 2.140 39.940 1.00 67.94 99 THR A C 1
ATOM 828 O O . THR A 1 99 ? -45.062 1.097 39.827 1.00 67.94 99 THR A O 1
ATOM 831 N N . GLU A 1 100 ? -46.056 2.872 38.877 1.00 68.12 100 GLU A N 1
ATOM 832 C CA . GLU A 1 100 ? -45.750 2.457 37.497 1.00 68.12 100 GLU A CA 1
ATOM 833 C C . GLU A 1 100 ? -44.245 2.508 37.217 1.00 68.12 100 GLU A C 1
ATOM 835 O O . GLU A 1 100 ? -43.693 1.580 36.631 1.00 68.12 100 GLU A O 1
ATOM 840 N N . ILE A 1 101 ? -43.548 3.529 37.729 1.00 69.44 101 ILE A N 1
ATOM 841 C CA . ILE A 1 101 ? -42.084 3.644 37.605 1.00 69.44 101 ILE A CA 1
ATOM 842 C C . ILE A 1 101 ? -41.385 2.435 38.241 1.00 69.44 101 ILE A C 1
ATOM 844 O O . ILE A 1 101 ? -40.407 1.913 37.705 1.00 69.44 101 ILE A O 1
ATOM 848 N N . ILE A 1 102 ? -41.867 1.987 39.402 1.00 72.75 102 ILE A N 1
ATOM 849 C CA . ILE A 1 102 ? -41.287 0.839 40.109 1.00 72.75 102 ILE A CA 1
ATOM 850 C C . ILE A 1 102 ? -41.526 -0.452 39.320 1.00 72.75 102 ILE A C 1
ATOM 852 O O . ILE A 1 102 ? -40.627 -1.290 39.257 1.00 72.75 102 ILE A O 1
ATOM 856 N N . LEU A 1 103 ? -42.687 -0.593 38.674 1.00 75.75 103 LEU A N 1
ATOM 857 C CA . LEU A 1 103 ? -42.979 -1.726 37.794 1.00 75.75 103 LEU A CA 1
ATOM 858 C C . LEU A 1 103 ? -42.069 -1.742 36.557 1.00 75.75 103 LEU A C 1
ATOM 860 O O . LEU A 1 103 ? -41.500 -2.789 36.250 1.00 75.75 103 LEU A O 1
ATOM 864 N N . GLU A 1 104 ? -41.853 -0.599 35.900 1.00 74.19 104 GLU A N 1
ATOM 865 C CA . GLU A 1 104 ? -40.922 -0.495 34.763 1.00 74.19 104 GLU A CA 1
ATOM 866 C C . GLU A 1 104 ? -39.478 -0.836 35.168 1.00 74.19 104 GLU A C 1
ATOM 868 O O . GLU A 1 104 ? -38.777 -1.575 34.471 1.00 74.19 104 GLU A O 1
ATOM 873 N N . ILE A 1 105 ? -39.022 -0.337 36.321 1.00 75.50 105 ILE A N 1
ATOM 874 C CA . ILE A 1 105 ? -37.689 -0.655 36.854 1.00 75.50 105 ILE A CA 1
ATOM 875 C C . ILE A 1 105 ? -37.563 -2.156 37.139 1.00 75.50 105 ILE A C 1
ATOM 877 O O . ILE A 1 105 ? -36.509 -2.741 36.875 1.00 75.50 105 ILE A O 1
ATOM 881 N N . GLU A 1 106 ? -38.617 -2.788 37.650 1.00 79.00 106 GLU A N 1
ATOM 882 C CA . GLU A 1 106 ? -38.633 -4.220 37.947 1.00 79.00 106 GLU A CA 1
ATOM 883 C C . GLU A 1 106 ? -38.629 -5.086 36.676 1.00 79.00 106 GLU A C 1
ATOM 885 O O . GLU A 1 106 ? -37.977 -6.136 36.636 1.00 79.00 106 GLU A O 1
ATOM 890 N N . GLU A 1 107 ? -39.281 -4.632 35.605 1.00 80.31 107 GLU A N 1
ATOM 891 C CA . GLU A 1 107 ? -39.215 -5.285 34.296 1.00 80.31 107 GLU A CA 1
ATOM 892 C C . GLU A 1 107 ? -37.792 -5.222 33.716 1.00 80.31 107 GLU A C 1
ATOM 894 O O . GLU A 1 107 ? -37.225 -6.252 33.334 1.00 80.31 107 GLU A O 1
ATOM 899 N N . ILE A 1 108 ? -37.164 -4.040 33.742 1.00 75.44 108 ILE A N 1
ATOM 900 C CA . ILE A 1 108 ? -35.774 -3.843 33.294 1.00 75.44 108 ILE A CA 1
ATOM 901 C C . ILE A 1 108 ? -34.808 -4.690 34.133 1.00 75.44 108 ILE A C 1
ATOM 903 O O . ILE A 1 108 ? -33.894 -5.323 33.596 1.00 75.44 108 ILE A O 1
ATOM 907 N N . ARG A 1 109 ? -35.017 -4.744 35.453 1.00 76.44 109 ARG A N 1
ATOM 908 C CA . ARG A 1 109 ? -34.250 -5.594 36.375 1.00 76.44 109 ARG A CA 1
ATOM 909 C C . ARG A 1 109 ? -34.347 -7.067 35.984 1.00 76.44 109 ARG A C 1
ATOM 911 O O . ARG A 1 109 ? -33.324 -7.744 35.909 1.00 76.44 109 ARG A O 1
ATOM 918 N N . SER A 1 110 ? -35.557 -7.551 35.712 1.00 77.81 110 SER A N 1
ATOM 919 C CA . SER A 1 110 ? -35.815 -8.952 35.358 1.00 77.81 110 SER A CA 1
ATOM 920 C C . SER A 1 110 ? -35.136 -9.354 34.047 1.00 77.81 110 SER A C 1
ATOM 922 O O . SER A 1 110 ? -34.615 -10.465 33.932 1.00 77.81 110 SER A O 1
ATOM 924 N N . GLN A 1 111 ? -35.094 -8.448 33.067 1.00 75.25 111 GLN A N 1
ATOM 925 C CA . GLN A 1 111 ? -34.367 -8.667 31.816 1.00 75.25 111 GLN A CA 1
ATOM 926 C C . GLN A 1 111 ? -32.849 -8.710 32.050 1.00 75.25 111 GLN A C 1
ATOM 928 O O . GLN A 1 111 ? -32.193 -9.647 31.603 1.00 75.25 111 GLN A O 1
ATOM 933 N N . LEU A 1 112 ? -32.289 -7.769 32.817 1.00 71.25 112 LEU A N 1
ATOM 934 C CA . LEU A 1 112 ? -30.848 -7.725 33.103 1.00 71.25 112 LEU A CA 1
ATOM 935 C C . LEU A 1 112 ? -30.347 -8.945 33.885 1.00 71.25 112 LEU A C 1
ATOM 937 O O . LEU A 1 112 ? -29.257 -9.443 33.596 1.00 71.25 112 LEU A O 1
ATOM 941 N N . ILE A 1 113 ? -31.135 -9.461 34.834 1.00 76.19 113 ILE A N 1
ATOM 942 C CA . ILE A 1 113 ? -30.788 -10.682 35.582 1.00 76.19 113 ILE A CA 1
ATOM 943 C C . ILE A 1 113 ? -30.638 -11.875 34.626 1.00 76.19 113 ILE A C 1
ATOM 945 O O . ILE A 1 113 ? -29.666 -12.620 34.744 1.00 76.19 113 ILE A O 1
ATOM 949 N N . LYS A 1 114 ? -31.528 -12.019 33.630 1.00 75.12 114 LYS A N 1
ATOM 950 C CA . LYS A 1 114 ? -31.437 -13.091 32.619 1.00 75.12 114 LYS A CA 1
ATOM 951 C C . LYS A 1 114 ? -30.153 -13.038 31.786 1.00 75.12 114 LYS A C 1
ATOM 953 O O . LYS A 1 114 ? -29.686 -14.086 31.358 1.00 75.12 114 LYS A O 1
ATOM 958 N N . PHE A 1 115 ? -29.607 -11.848 31.529 1.00 66.62 115 PHE A N 1
ATOM 959 C CA . PHE A 1 115 ? -28.439 -11.674 30.656 1.00 66.62 115 PHE A CA 1
ATOM 960 C C . PHE A 1 115 ? -27.092 -11.641 31.389 1.00 66.62 115 PHE A C 1
ATOM 962 O O . PHE A 1 115 ? -26.052 -11.799 30.748 1.00 66.62 115 PHE A O 1
ATOM 969 N N . THR A 1 116 ? -27.085 -11.394 32.703 1.00 67.19 116 THR A N 1
ATOM 970 C CA . THR A 1 116 ? -25.847 -11.082 33.442 1.00 67.19 116 THR A CA 1
ATOM 971 C C . THR A 1 116 ? -25.606 -11.936 34.682 1.00 67.19 116 THR A C 1
ATOM 973 O O . THR A 1 116 ? -24.509 -11.859 35.226 1.00 67.19 116 THR A O 1
ATOM 976 N N . GLU A 1 117 ? -26.593 -12.719 35.137 1.00 67.31 117 GLU A N 1
ATOM 977 C CA . GLU A 1 117 ? -26.544 -13.504 36.389 1.00 67.31 117 GLU A CA 1
ATOM 978 C C . GLU A 1 117 ? -26.212 -12.668 37.650 1.00 67.31 117 GLU A C 1
ATOM 980 O O . GLU A 1 117 ? -25.920 -13.210 38.713 1.00 67.31 117 GLU A O 1
ATOM 985 N N . VAL A 1 118 ? -26.281 -11.330 37.572 1.00 69.12 118 VAL A N 1
ATOM 986 C CA . VAL A 1 118 ? -26.016 -10.428 38.702 1.00 69.12 118 VAL A CA 1
ATOM 987 C C . VAL A 1 118 ? -27.292 -10.219 39.516 1.00 69.12 118 VAL A C 1
ATOM 989 O O . VAL A 1 118 ? -28.283 -9.689 39.011 1.00 69.12 118 VAL A O 1
ATOM 992 N N . GLU A 1 119 ? -27.256 -10.549 40.809 1.00 69.75 119 GLU A N 1
ATOM 993 C CA . GLU A 1 119 ? -28.351 -10.262 41.741 1.00 69.75 119 GLU A CA 1
ATOM 994 C C . GLU A 1 119 ? -28.456 -8.756 42.042 1.00 69.75 119 GLU A C 1
ATOM 996 O O . GLU A 1 119 ? -27.780 -8.206 42.912 1.00 69.75 119 GLU A O 1
ATOM 1001 N N . ILE A 1 120 ? -29.345 -8.062 41.331 1.00 70.19 120 ILE A N 1
ATOM 1002 C CA . ILE A 1 120 ? -29.753 -6.693 41.674 1.00 70.19 120 ILE A CA 1
ATOM 1003 C C . ILE A 1 120 ? -30.869 -6.789 42.720 1.00 70.19 120 ILE A C 1
ATOM 1005 O O . ILE A 1 120 ? -31.837 -7.515 42.505 1.00 70.19 120 ILE A O 1
ATOM 1009 N N . LYS A 1 121 ? -30.789 -6.066 43.843 1.00 73.00 121 LYS A N 1
ATOM 1010 C CA . LYS A 1 121 ? -31.869 -6.040 44.852 1.00 73.00 121 LYS A CA 1
ATOM 1011 C C . LYS A 1 121 ? -33.126 -5.347 44.308 1.00 73.00 121 LYS A C 1
ATOM 1013 O O . LYS A 1 121 ? -33.020 -4.332 43.623 1.00 73.00 121 LYS A O 1
ATOM 1018 N N . LYS A 1 122 ? -34.303 -5.903 44.618 1.00 73.50 122 LYS A N 1
ATOM 1019 C CA . LYS A 1 122 ? -35.610 -5.317 44.281 1.00 73.50 122 LYS A CA 1
ATOM 1020 C C . LYS A 1 122 ? -35.808 -4.005 45.046 1.00 73.50 122 LYS A C 1
ATOM 1022 O O . LYS A 1 122 ? -35.452 -3.934 46.219 1.00 73.50 122 LYS A O 1
ATOM 1027 N N . ILE A 1 123 ? -36.371 -2.992 44.388 1.00 68.75 123 ILE A N 1
ATOM 1028 C CA . ILE A 1 123 ? -36.767 -1.731 45.029 1.00 68.75 123 ILE A CA 1
ATOM 1029 C C . ILE A 1 123 ? -38.250 -1.845 45.388 1.00 68.75 123 ILE A C 1
ATOM 1031 O O . ILE A 1 123 ? -39.079 -1.995 44.493 1.00 68.75 123 ILE A O 1
ATOM 1035 N N . ASN A 1 124 ? -38.590 -1.778 46.676 1.00 68.12 124 ASN A N 1
ATOM 1036 C CA . ASN A 1 124 ? -39.983 -1.759 47.124 1.00 68.12 124 ASN A CA 1
ATOM 1037 C C . ASN A 1 124 ? -40.450 -0.320 47.402 1.00 68.12 124 ASN A C 1
ATOM 1039 O O . ASN A 1 124 ? -39.650 0.557 47.725 1.00 68.12 124 ASN A O 1
ATOM 1043 N N . THR A 1 125 ? -41.757 -0.070 47.316 1.00 66.31 125 THR A N 1
ATOM 1044 C CA . THR A 1 125 ? -42.376 1.227 47.663 1.00 66.31 125 THR A CA 1
ATOM 1045 C C . THR A 1 125 ? -42.096 1.638 49.110 1.00 66.31 125 THR A C 1
ATOM 1047 O O . THR A 1 125 ? -41.889 2.814 49.393 1.00 66.31 125 THR A O 1
ATOM 1050 N N . GLU A 1 126 ? -42.010 0.668 50.017 1.00 65.94 126 GLU A N 1
ATOM 1051 C CA . GLU A 1 126 ? -41.698 0.868 51.436 1.00 65.94 126 GLU A CA 1
ATOM 1052 C C . GLU A 1 126 ? -40.274 1.410 51.665 1.00 65.94 126 GLU A C 1
ATOM 1054 O O . GLU A 1 126 ? -40.050 2.191 52.589 1.00 65.94 126 GLU A O 1
ATOM 1059 N N . ASP A 1 127 ? -39.318 1.087 50.783 1.00 61.03 127 ASP A N 1
ATOM 1060 C CA . ASP A 1 127 ? -37.938 1.592 50.855 1.00 61.03 127 ASP A CA 1
ATOM 1061 C C . ASP A 1 127 ? -37.820 3.084 50.513 1.00 61.03 127 ASP A C 1
ATOM 1063 O O . ASP A 1 127 ? -36.801 3.707 50.824 1.00 61.03 127 ASP A O 1
ATOM 1067 N N . LEU A 1 128 ? -38.844 3.651 49.866 1.00 63.75 128 LEU A N 1
ATOM 1068 C CA . LEU A 1 128 ? -38.890 5.049 49.434 1.00 63.75 128 LEU A CA 1
ATOM 1069 C C . LEU A 1 128 ? -39.448 5.989 50.513 1.00 63.75 128 LEU A C 1
ATOM 1071 O O . LEU A 1 128 ? -39.266 7.202 50.402 1.00 63.75 128 LEU A O 1
ATOM 1075 N N . LEU A 1 129 ? -40.087 5.442 51.555 1.00 60.41 129 LEU A N 1
ATOM 1076 C CA . LEU A 1 129 ? -40.727 6.188 52.649 1.00 60.41 129 LEU A CA 1
ATOM 1077 C C . LEU A 1 129 ? -39.770 6.552 53.800 1.00 60.41 129 LEU A C 1
ATOM 1079 O O . LEU A 1 129 ? -40.170 7.219 54.754 1.00 60.41 129 LEU A O 1
ATOM 1083 N N . LEU A 1 130 ? -38.504 6.137 53.725 1.00 62.62 130 LEU A N 1
ATOM 1084 C CA . LEU A 1 130 ? -37.464 6.531 54.679 1.00 62.62 130 LEU A CA 1
ATOM 1085 C C . LEU A 1 130 ? -36.983 7.972 54.434 1.00 62.62 130 LEU A C 1
ATOM 1087 O O . LEU A 1 130 ? -37.251 8.579 53.393 1.00 62.62 130 LEU A O 1
ATOM 1091 N N . LYS A 1 131 ? -36.260 8.538 55.414 1.00 71.50 131 LYS A N 1
ATOM 1092 C CA . LYS A 1 131 ? -35.685 9.894 55.344 1.00 71.50 131 LYS A CA 1
ATOM 1093 C C . LYS A 1 131 ? -35.006 10.120 53.986 1.00 71.50 131 LYS A C 1
ATOM 1095 O O . LYS A 1 131 ? -34.198 9.307 53.546 1.00 71.50 131 LYS A O 1
ATOM 1100 N N . ARG A 1 132 ? -35.281 11.269 53.357 1.00 70.88 132 ARG A N 1
ATOM 1101 C CA . ARG A 1 132 ? -34.847 11.634 51.990 1.00 70.88 132 ARG A CA 1
ATOM 1102 C C . ARG A 1 132 ? -33.383 11.296 51.675 1.00 70.88 132 ARG A C 1
ATOM 1104 O O . ARG A 1 132 ? -33.079 10.854 50.570 1.00 70.88 132 ARG A O 1
ATOM 1111 N N . GLU A 1 133 ? -32.476 11.512 52.622 1.00 74.12 133 GLU A N 1
ATOM 1112 C CA . GLU A 1 133 ? -31.041 11.250 52.450 1.00 74.12 133 GLU A CA 1
ATOM 1113 C C . GLU A 1 133 ? -30.715 9.756 52.290 1.00 74.12 133 GLU A C 1
ATOM 1115 O O . GLU A 1 133 ? -29.900 9.389 51.439 1.00 74.12 133 GLU A O 1
ATOM 1120 N N . GLU A 1 134 ? -31.389 8.886 53.043 1.00 72.81 134 GLU A N 1
ATOM 1121 C CA . GLU A 1 134 ? -31.219 7.431 52.975 1.00 72.81 134 GLU A CA 1
ATOM 1122 C C . GLU A 1 134 ? -31.788 6.873 51.668 1.00 72.81 134 GLU A C 1
ATOM 1124 O O . GLU A 1 134 ? -31.138 6.061 51.003 1.00 72.81 134 GLU A O 1
ATOM 1129 N N . THR A 1 135 ? -32.943 7.384 51.237 1.00 73.00 135 THR A N 1
ATOM 1130 C CA . THR A 1 135 ? -33.566 7.031 49.954 1.00 73.00 135 THR A CA 1
ATOM 1131 C C . THR A 1 135 ? -32.660 7.397 48.778 1.00 73.00 135 THR A C 1
ATOM 1133 O O . THR A 1 135 ? -32.399 6.570 47.902 1.00 73.00 135 THR A O 1
ATOM 1136 N N . ILE A 1 136 ? -32.084 8.607 48.775 1.00 74.31 136 ILE A N 1
ATOM 1137 C CA . ILE A 1 136 ? -31.132 9.035 47.735 1.00 74.31 136 ILE A CA 1
ATOM 1138 C C . ILE A 1 136 ? -29.891 8.132 47.717 1.00 74.31 136 ILE A C 1
ATOM 1140 O O . ILE A 1 136 ? -29.388 7.800 46.639 1.00 74.31 136 ILE A O 1
ATOM 1144 N N . LYS A 1 137 ? -29.385 7.726 48.887 1.00 79.12 137 LYS A N 1
ATOM 1145 C CA . LYS A 1 137 ? -28.217 6.844 48.990 1.00 79.12 137 LYS A CA 1
ATOM 1146 C C . LYS A 1 137 ? -28.504 5.456 48.402 1.00 79.12 137 LYS A C 1
ATOM 1148 O O . LYS A 1 137 ? -27.760 5.024 47.519 1.00 79.12 137 LYS A O 1
ATOM 1153 N N . LYS A 1 138 ? -29.619 4.821 48.787 1.00 75.88 138 LYS A N 1
ATOM 1154 C CA . LYS A 1 138 ? -30.064 3.525 48.236 1.00 75.88 138 LYS A CA 1
ATOM 1155 C C . LYS A 1 138 ? -30.266 3.581 46.718 1.00 75.88 138 LYS A C 1
ATOM 1157 O O . LYS A 1 138 ? -29.833 2.681 45.997 1.00 75.88 138 LYS A O 1
ATOM 1162 N N . LEU A 1 139 ? -30.863 4.658 46.201 1.00 76.44 139 LEU A N 1
ATOM 1163 C CA . LEU A 1 139 ? -31.068 4.837 44.758 1.00 76.44 139 LEU A CA 1
ATOM 1164 C C . LEU A 1 139 ? -29.744 4.989 43.995 1.00 76.44 139 LEU A C 1
ATOM 1166 O O . LEU A 1 139 ? -29.596 4.434 42.906 1.00 76.44 139 LEU A O 1
ATOM 1170 N N . LYS A 1 140 ? -28.754 5.695 44.557 1.00 79.19 140 LYS A N 1
ATOM 1171 C CA . LYS A 1 140 ? -27.410 5.804 43.958 1.00 79.19 140 LYS A CA 1
ATOM 1172 C C . LYS A 1 140 ? -26.689 4.457 43.913 1.00 79.19 140 LYS A C 1
ATOM 1174 O O . LYS A 1 140 ? -26.077 4.137 42.893 1.00 79.19 140 LYS A O 1
ATOM 1179 N N . GLU A 1 141 ? -26.769 3.673 44.984 1.00 79.75 141 GLU A N 1
ATOM 1180 C CA . GLU A 1 141 ? -26.201 2.319 45.044 1.00 79.75 141 GLU A CA 1
ATOM 1181 C C . GLU A 1 141 ? -26.870 1.401 44.017 1.00 79.75 141 GLU A C 1
ATOM 1183 O O . GLU A 1 141 ? -26.191 0.733 43.236 1.00 79.75 141 GLU A O 1
ATOM 1188 N N . THR A 1 142 ? -28.196 1.465 43.928 1.00 76.12 142 THR A N 1
ATOM 1189 C CA . THR A 1 142 ? -28.975 0.686 42.962 1.00 76.12 142 THR A CA 1
ATOM 1190 C C . THR A 1 142 ? -28.643 1.075 41.525 1.00 76.12 142 THR A C 1
ATOM 1192 O O . THR A 1 142 ? -28.327 0.211 40.709 1.00 76.12 142 THR A O 1
ATOM 1195 N N . LYS A 1 143 ? -28.568 2.376 41.220 1.00 81.31 143 LYS A N 1
ATOM 1196 C CA . LYS A 1 143 ? -28.113 2.877 39.914 1.00 81.31 143 LYS A CA 1
ATOM 1197 C C . LYS A 1 143 ? -26.726 2.347 39.544 1.00 81.31 143 LYS A C 1
ATOM 1199 O O . LYS A 1 143 ? -26.497 2.004 38.385 1.00 81.31 143 LYS A O 1
ATOM 1204 N N . LYS A 1 144 ? -25.800 2.278 40.506 1.00 79.75 144 LYS A N 1
ATOM 1205 C CA . LYS A 1 144 ? -24.454 1.736 40.280 1.00 79.75 144 LYS A CA 1
ATOM 1206 C C . LYS A 1 144 ? -24.509 0.249 39.918 1.00 79.75 144 LYS A C 1
ATOM 1208 O O . LYS A 1 144 ? -23.817 -0.153 38.990 1.00 79.75 144 LYS A O 1
ATOM 1213 N N . MET A 1 145 ? -25.357 -0.538 40.584 1.00 77.12 145 MET A N 1
ATOM 1214 C CA . MET A 1 145 ? -25.564 -1.955 40.251 1.00 77.12 145 MET A CA 1
ATOM 1215 C C . MET A 1 145 ? -26.127 -2.135 38.834 1.00 77.12 145 MET A C 1
ATOM 1217 O O . MET A 1 145 ? -25.560 -2.895 38.052 1.00 77.12 145 MET A O 1
ATOM 1221 N N . PHE A 1 146 ? -27.164 -1.375 38.465 1.00 76.31 146 PHE A N 1
ATOM 1222 C CA . PHE A 1 146 ? -27.726 -1.388 37.106 1.00 76.31 146 PHE A CA 1
ATOM 1223 C C . PHE A 1 146 ? -26.694 -1.004 36.039 1.00 76.31 146 PHE A C 1
ATOM 1225 O O . PHE A 1 146 ? -26.625 -1.630 34.981 1.00 76.31 146 PHE A O 1
ATOM 1232 N N . TRP A 1 147 ? -25.867 0.009 36.312 1.00 78.69 147 TRP A N 1
ATOM 1233 C CA . TRP A 1 147 ? -24.804 0.424 35.398 1.00 78.69 147 TRP A CA 1
ATOM 1234 C C . TRP A 1 147 ? -23.755 -0.677 35.197 1.00 78.69 147 TRP A C 1
ATOM 1236 O O . TRP A 1 147 ? -23.356 -0.945 34.064 1.00 78.69 147 TRP A O 1
ATOM 1246 N N . THR A 1 148 ? -23.348 -1.354 36.274 1.00 78.44 148 THR A N 1
ATOM 1247 C CA . THR A 1 148 ? -22.421 -2.491 36.204 1.00 78.44 148 THR A CA 1
ATOM 1248 C C . THR A 1 148 ? -23.011 -3.650 35.402 1.00 78.44 148 THR A C 1
ATOM 1250 O O . THR A 1 148 ? -22.341 -4.148 34.501 1.00 78.44 148 THR A O 1
ATOM 1253 N N . ALA A 1 149 ? -24.264 -4.038 35.668 1.00 75.75 149 ALA A N 1
ATOM 1254 C CA . ALA A 1 149 ? -24.939 -5.111 34.935 1.00 75.75 149 ALA A CA 1
ATOM 1255 C C . ALA A 1 149 ? -25.016 -4.801 33.432 1.00 75.75 149 ALA A C 1
ATOM 1257 O O . ALA A 1 149 ? -24.586 -5.602 32.606 1.00 75.75 149 ALA A O 1
ATOM 1258 N N . ARG A 1 150 ? -25.434 -3.585 33.064 1.00 77.44 150 ARG A N 1
ATOM 1259 C CA . ARG A 1 150 ? -25.473 -3.147 31.660 1.00 77.44 150 ARG A CA 1
ATOM 1260 C C . ARG A 1 150 ? -24.099 -3.193 30.982 1.00 77.44 150 ARG A C 1
ATOM 1262 O O . ARG A 1 150 ? -23.997 -3.521 29.805 1.00 77.44 150 ARG A O 1
ATOM 1269 N N . ASN A 1 151 ? -23.029 -2.842 31.693 1.00 77.19 151 ASN A N 1
ATOM 1270 C CA . ASN A 1 151 ? -21.681 -2.924 31.129 1.00 77.19 151 ASN A CA 1
ATOM 1271 C C . ASN A 1 151 ? -21.234 -4.370 30.898 1.00 77.19 151 ASN A C 1
ATOM 1273 O O . ASN A 1 151 ? -20.569 -4.637 29.900 1.00 77.19 151 ASN A O 1
ATOM 1277 N N . ILE A 1 152 ? -21.608 -5.294 31.786 1.00 77.44 152 ILE A N 1
ATOM 1278 C CA . ILE A 1 152 ? -21.358 -6.729 31.602 1.00 77.44 152 ILE A CA 1
ATOM 1279 C C . ILE A 1 152 ? -22.111 -7.234 30.369 1.00 77.44 152 ILE A C 1
ATOM 1281 O O . ILE A 1 152 ? -21.504 -7.873 29.516 1.00 77.44 152 ILE A O 1
ATOM 1285 N N . GLU A 1 153 ? -23.389 -6.883 30.224 1.00 80.94 153 GLU A N 1
ATOM 1286 C CA . GLU A 1 153 ? -24.198 -7.224 29.047 1.00 80.94 153 GLU A CA 1
ATOM 1287 C C . GLU A 1 153 ? -23.565 -6.699 27.747 1.00 80.94 153 GLU A C 1
ATOM 1289 O O . GLU A 1 153 ? -23.344 -7.470 26.813 1.00 80.94 153 GLU A O 1
ATOM 1294 N N . ASN A 1 154 ? -23.175 -5.419 27.710 1.00 80.00 154 ASN A N 1
ATOM 1295 C CA . ASN A 1 154 ? -22.488 -4.828 26.556 1.00 80.00 154 ASN A CA 1
ATOM 1296 C C . ASN A 1 154 ? -21.177 -5.559 26.227 1.00 80.00 154 ASN A C 1
ATOM 1298 O O . ASN A 1 154 ? -20.866 -5.785 25.058 1.00 80.00 154 ASN A O 1
ATOM 1302 N N . ASN A 1 155 ? -20.392 -5.928 27.243 1.00 81.06 155 ASN A N 1
ATOM 1303 C CA . ASN A 1 155 ? -19.154 -6.681 27.046 1.00 81.06 155 ASN A CA 1
ATOM 1304 C C . ASN A 1 155 ? -19.437 -8.093 26.513 1.00 81.06 155 ASN A C 1
ATOM 1306 O O . ASN A 1 155 ? -18.731 -8.560 25.619 1.00 81.06 155 ASN A O 1
ATOM 1310 N N . ASN A 1 156 ? -20.482 -8.757 27.008 1.00 81.69 156 ASN A N 1
ATOM 1311 C CA . ASN A 1 156 ? -20.908 -10.072 26.532 1.00 81.69 156 ASN A CA 1
ATOM 1312 C C . ASN A 1 156 ? -21.365 -10.015 25.068 1.00 81.69 156 ASN A C 1
ATOM 1314 O O . ASN A 1 156 ? -20.936 -10.847 24.267 1.00 81.69 156 ASN A O 1
ATOM 1318 N N . GLU A 1 157 ? -22.156 -9.008 24.685 1.00 81.56 157 GLU A N 1
ATOM 1319 C CA . GLU A 1 157 ? -22.567 -8.782 23.293 1.00 81.56 157 GLU A CA 1
ATOM 1320 C C . GLU A 1 157 ? -21.350 -8.535 22.388 1.00 81.56 157 GLU A C 1
ATOM 1322 O O . GLU A 1 157 ? -21.222 -9.141 21.318 1.00 81.56 157 GLU A O 1
ATOM 1327 N N . GLN A 1 158 ? -20.412 -7.687 22.825 1.00 81.62 158 GLN A N 1
ATOM 1328 C CA . GLN A 1 158 ? -19.176 -7.434 22.083 1.00 81.62 158 GLN A CA 1
ATOM 1329 C C . GLN A 1 158 ? -18.355 -8.711 21.900 1.00 81.62 158 GLN A C 1
ATOM 1331 O O . GLN A 1 158 ? -17.926 -9.002 20.781 1.00 81.62 158 GLN A O 1
ATOM 1336 N N . ASN A 1 159 ? -18.183 -9.506 22.955 1.00 84.81 159 ASN A N 1
ATOM 1337 C CA . ASN A 1 159 ? -17.457 -10.772 22.897 1.00 84.81 159 ASN A CA 1
ATOM 1338 C C . ASN A 1 159 ? -18.142 -11.781 21.965 1.00 84.81 159 ASN A C 1
ATOM 1340 O O . ASN A 1 159 ? -17.470 -12.408 21.144 1.00 84.81 159 ASN A O 1
ATOM 1344 N N . ALA A 1 160 ? -19.471 -11.896 22.022 1.00 86.31 160 ALA A N 1
ATOM 1345 C CA . ALA A 1 160 ? -20.242 -12.749 21.120 1.00 86.31 160 ALA A CA 1
ATOM 1346 C C . ALA A 1 160 ? -20.071 -12.316 19.657 1.00 86.31 160 ALA A C 1
ATOM 1348 O O . ALA A 1 160 ? -19.837 -13.144 18.773 1.00 86.31 160 ALA A O 1
ATOM 1349 N N . ARG A 1 161 ? -20.096 -11.006 19.400 1.00 84.81 161 ARG A N 1
ATOM 1350 C CA . ARG A 1 161 ? -19.868 -10.442 18.069 1.00 84.81 161 ARG A CA 1
ATOM 1351 C C . ARG A 1 161 ? -18.451 -10.726 17.572 1.00 84.81 161 ARG A C 1
ATOM 1353 O O . ARG A 1 161 ? -18.284 -11.143 16.426 1.00 84.81 161 ARG A O 1
ATOM 1360 N N . ILE A 1 162 ? -17.435 -10.549 18.417 1.00 82.12 162 ILE A N 1
ATOM 1361 C CA . ILE A 1 162 ? -16.038 -10.874 18.089 1.00 82.12 162 ILE A CA 1
ATOM 1362 C C . ILE A 1 162 ? -15.904 -12.359 17.749 1.00 82.12 162 ILE A C 1
ATOM 1364 O O . ILE A 1 162 ? -15.285 -12.693 16.734 1.00 82.12 162 ILE A O 1
ATOM 1368 N N . LYS A 1 163 ? -16.506 -13.245 18.549 1.00 90.50 163 LYS A N 1
ATOM 1369 C CA . LYS A 1 163 ? -16.495 -14.692 18.313 1.00 90.50 163 LYS A CA 1
ATOM 1370 C C . LYS A 1 163 ? -17.139 -15.041 16.971 1.00 90.50 163 LYS A C 1
ATOM 1372 O O . LYS A 1 163 ? -16.491 -15.679 16.146 1.00 90.50 163 LYS A O 1
ATOM 1377 N N . TYR A 1 164 ? -18.328 -14.505 16.695 1.00 91.88 164 TYR A N 1
ATOM 1378 C CA . TYR A 1 164 ? -19.028 -14.693 15.422 1.00 91.88 164 TYR A CA 1
ATOM 1379 C C . TYR A 1 164 ? -18.178 -14.279 14.210 1.00 91.88 164 TYR A C 1
ATOM 1381 O O . TYR A 1 164 ? -18.003 -15.054 13.271 1.00 91.88 164 TYR A O 1
ATOM 1389 N N . TYR A 1 165 ? -17.593 -13.075 14.220 1.00 83.56 165 TYR A N 1
ATOM 1390 C CA . TYR A 1 165 ? -16.743 -12.624 13.108 1.00 83.56 165 TYR A CA 1
ATOM 1391 C C . TYR A 1 165 ? -15.414 -13.378 13.023 1.00 83.56 165 TYR A C 1
ATOM 1393 O O . TYR A 1 165 ? -14.776 -13.383 11.972 1.00 83.56 165 TYR A O 1
ATOM 1401 N N . THR A 1 166 ? -14.957 -13.990 14.110 1.00 84.56 166 THR A N 1
ATOM 1402 C CA . THR A 1 166 ? -13.759 -14.833 14.115 1.00 84.56 166 THR A CA 1
ATOM 1403 C C . THR A 1 166 ? -14.052 -16.177 13.459 1.00 84.56 166 THR A C 1
ATOM 1405 O O . THR A 1 166 ? -13.361 -16.537 12.511 1.00 84.56 166 THR A O 1
ATOM 1408 N N . GLU A 1 167 ? -15.126 -16.855 13.859 1.00 89.56 167 GLU A N 1
ATOM 1409 C CA . GLU A 1 167 ? -15.590 -18.102 13.231 1.00 89.56 167 GLU A CA 1
ATOM 1410 C C . GLU A 1 167 ? -15.917 -17.900 11.750 1.00 89.56 167 GLU A C 1
ATOM 1412 O O . GLU A 1 167 ? -15.456 -18.656 10.897 1.00 89.56 167 GLU A O 1
ATOM 1417 N N . ARG A 1 168 ? -16.616 -16.812 11.410 1.00 84.88 168 ARG A N 1
ATOM 1418 C CA . ARG A 1 168 ? -16.896 -16.465 10.014 1.00 84.88 168 ARG A CA 1
ATOM 1419 C C . ARG A 1 168 ? -15.622 -16.279 9.190 1.00 84.88 168 ARG A C 1
ATOM 1421 O O . ARG A 1 168 ? -15.582 -16.737 8.057 1.00 84.88 168 ARG A O 1
ATOM 1428 N N . ARG A 1 169 ? -14.585 -15.635 9.739 1.00 82.69 169 ARG A N 1
ATOM 1429 C CA . ARG A 1 169 ? -13.296 -15.473 9.044 1.00 82.69 169 ARG A CA 1
ATOM 1430 C C . ARG A 1 169 ? -12.596 -16.812 8.820 1.00 82.69 169 ARG A C 1
ATOM 1432 O O . ARG A 1 169 ? -12.045 -17.006 7.744 1.00 82.69 169 ARG A O 1
ATOM 1439 N N . TYR A 1 170 ? -12.644 -17.730 9.786 1.00 85.19 170 TYR A N 1
ATOM 1440 C CA . TYR A 1 170 ? -12.118 -19.087 9.605 1.00 85.19 170 TYR A CA 1
ATOM 1441 C C . TYR A 1 170 ? -12.869 -19.853 8.508 1.00 85.19 170 TYR A C 1
ATOM 1443 O O . TYR A 1 170 ? -12.238 -20.482 7.660 1.00 85.19 170 TYR A O 1
ATOM 1451 N N . ASN A 1 171 ? -14.197 -19.743 8.471 1.00 88.31 171 ASN A N 1
ATOM 1452 C CA . ASN A 1 171 ? -15.004 -20.367 7.423 1.00 88.31 171 ASN A CA 1
ATOM 1453 C C . ASN A 1 171 ? -14.731 -19.734 6.051 1.00 88.31 171 ASN A C 1
ATOM 1455 O O . ASN A 1 171 ? -14.481 -20.453 5.088 1.00 88.31 171 ASN A O 1
ATOM 1459 N N . ASP A 1 172 ? -14.682 -18.400 5.965 1.00 87.31 172 ASP A N 1
ATOM 1460 C CA . ASP A 1 172 ? -14.340 -17.686 4.730 1.00 87.31 172 ASP A CA 1
ATOM 1461 C C . ASP A 1 172 ? -12.914 -18.052 4.257 1.00 87.31 172 ASP A C 1
ATOM 1463 O O . ASP A 1 172 ? -12.687 -18.184 3.058 1.00 87.31 172 ASP A O 1
ATOM 1467 N N . MET A 1 173 ? -11.954 -18.301 5.157 1.00 84.06 173 MET A N 1
ATOM 1468 C CA . MET A 1 173 ? -10.610 -18.775 4.785 1.00 84.06 173 MET A CA 1
ATOM 1469 C C . MET A 1 173 ? -10.639 -20.152 4.103 1.00 84.06 173 MET A C 1
ATOM 1471 O O . MET A 1 173 ? -9.843 -20.397 3.198 1.00 84.06 173 MET A O 1
ATOM 1475 N N . LYS A 1 174 ? -11.549 -21.040 4.517 1.00 80.75 174 LYS A N 1
ATOM 1476 C CA . LYS A 1 174 ? -11.687 -22.393 3.961 1.00 80.75 174 LYS A CA 1
ATOM 1477 C C . LYS A 1 174 ? -12.534 -22.424 2.686 1.00 80.75 174 LYS A C 1
ATOM 1479 O O . LYS A 1 174 ? -12.199 -23.146 1.754 1.00 80.75 174 LYS A O 1
ATOM 1484 N N . GLU A 1 175 ? -13.624 -21.662 2.651 1.00 87.88 175 GLU A N 1
ATOM 1485 C CA . GLU A 1 175 ? -14.678 -21.792 1.635 1.00 87.88 175 GLU A CA 1
ATOM 1486 C C . GLU A 1 175 ? -14.735 -20.619 0.644 1.00 87.88 175 GLU A C 1
ATOM 1488 O O . GLU A 1 175 ? -15.213 -20.788 -0.477 1.00 87.88 175 GLU A O 1
ATOM 1493 N N . ASN A 1 176 ? -14.281 -19.415 1.018 1.00 79.75 176 ASN A N 1
ATOM 1494 C CA . ASN A 1 176 ? -14.408 -18.215 0.181 1.00 79.75 176 ASN A CA 1
ATOM 1495 C C . ASN A 1 176 ? -13.310 -17.170 0.457 1.00 79.75 176 ASN A C 1
ATOM 1497 O O . ASN A 1 176 ? -13.545 -16.086 1.011 1.00 79.75 176 ASN A O 1
ATOM 1501 N N . THR A 1 177 ? -12.089 -17.489 0.028 1.00 84.62 177 THR A N 1
ATOM 1502 C CA . THR A 1 177 ? -10.895 -16.658 0.249 1.00 84.62 177 THR A CA 1
ATOM 1503 C C . THR A 1 177 ? -11.026 -15.253 -0.345 1.00 84.62 177 THR A C 1
ATOM 1505 O O . THR A 1 177 ? -10.534 -14.289 0.241 1.00 84.62 177 THR A O 1
ATOM 1508 N N . THR A 1 178 ? -11.750 -15.088 -1.456 1.00 78.38 178 THR A N 1
ATOM 1509 C CA . THR A 1 178 ? -12.011 -13.778 -2.077 1.00 78.38 178 THR A CA 1
ATOM 1510 C C . THR A 1 178 ? -12.801 -12.854 -1.153 1.00 78.38 178 THR A C 1
ATOM 1512 O O . THR A 1 178 ? -12.448 -11.683 -0.995 1.00 78.38 178 THR A O 1
ATOM 1515 N N . ARG A 1 179 ? -13.853 -13.364 -0.501 1.00 78.75 179 ARG A N 1
ATOM 1516 C CA . ARG A 1 179 ? -14.644 -12.583 0.460 1.00 78.75 179 ARG A CA 1
ATOM 1517 C C . ARG A 1 179 ? -13.799 -12.163 1.664 1.00 78.75 179 ARG A C 1
ATOM 1519 O O . ARG A 1 179 ? -13.902 -11.011 2.091 1.00 78.75 179 ARG A O 1
ATOM 1526 N N . MET A 1 180 ? -12.934 -13.051 2.159 1.00 82.94 180 MET A N 1
ATOM 1527 C CA . MET A 1 180 ? -11.983 -12.743 3.232 1.00 82.94 180 MET A CA 1
ATOM 1528 C C . MET A 1 180 ? -11.027 -11.611 2.825 1.00 82.94 180 MET A C 1
ATOM 1530 O O . MET A 1 180 ? -10.912 -10.618 3.543 1.00 82.94 180 MET A O 1
ATOM 1534 N N . ILE A 1 181 ? -10.378 -11.727 1.662 1.00 76.88 181 ILE A N 1
ATOM 1535 C CA . ILE A 1 181 ? -9.422 -10.729 1.153 1.00 76.88 181 ILE A CA 1
ATOM 1536 C C . ILE A 1 181 ? -10.097 -9.362 0.990 1.00 76.88 181 ILE A C 1
ATOM 1538 O O . ILE A 1 181 ? -9.572 -8.356 1.467 1.00 76.88 181 ILE A O 1
ATOM 1542 N N . ASN A 1 182 ? -11.289 -9.321 0.390 1.00 77.44 182 ASN A N 1
ATOM 1543 C CA . ASN A 1 182 ? -12.037 -8.076 0.207 1.00 77.44 182 ASN A CA 1
ATOM 1544 C C . ASN A 1 182 ? -12.430 -7.437 1.548 1.00 77.44 182 ASN A C 1
ATOM 1546 O O . ASN A 1 182 ? -12.322 -6.219 1.703 1.00 77.44 182 ASN A O 1
ATOM 1550 N N . SER A 1 183 ? -12.826 -8.250 2.537 1.00 76.25 183 SER A N 1
ATOM 1551 C CA . SER A 1 183 ? -13.136 -7.772 3.889 1.00 76.25 183 SER A CA 1
ATOM 1552 C C . SER A 1 183 ? -11.911 -7.217 4.618 1.00 76.25 183 SER A C 1
ATOM 1554 O O . SER A 1 183 ? -12.049 -6.232 5.338 1.00 76.25 183 SER A O 1
ATOM 1556 N N . ILE A 1 184 ? -10.734 -7.834 4.472 1.00 75.44 184 ILE A N 1
ATOM 1557 C CA . ILE A 1 184 ? -9.495 -7.381 5.130 1.00 75.44 184 ILE A CA 1
ATOM 1558 C C . ILE A 1 184 ? -9.002 -6.079 4.505 1.00 75.44 184 ILE A C 1
ATOM 1560 O O . ILE A 1 184 ? -8.630 -5.144 5.209 1.00 75.44 184 ILE A O 1
ATOM 1564 N N . LEU A 1 185 ? -9.008 -6.010 3.175 1.00 75.00 185 LEU A N 1
ATOM 1565 C CA . LEU A 1 185 ? -8.497 -4.856 2.447 1.00 75.00 185 LEU A CA 1
ATOM 1566 C C . LEU A 1 185 ? -9.476 -3.671 2.448 1.00 75.00 185 LEU A C 1
ATOM 1568 O O . LEU A 1 185 ? -9.114 -2.609 1.947 1.00 75.00 185 LEU A O 1
ATOM 1572 N N . ASN A 1 186 ? -10.705 -3.841 2.965 1.00 68.81 186 ASN A N 1
ATOM 1573 C CA . ASN A 1 186 ? -11.817 -2.891 2.810 1.00 68.81 186 ASN A CA 1
ATOM 1574 C C . ASN A 1 186 ? -11.993 -2.426 1.352 1.00 68.81 186 ASN A C 1
ATOM 1576 O O . ASN A 1 186 ? -12.446 -1.312 1.081 1.00 68.81 186 ASN A O 1
ATOM 1580 N N . LYS A 1 187 ? -11.622 -3.283 0.398 1.00 63.03 187 LYS A N 1
ATOM 1581 C CA . LYS A 1 187 ? -11.696 -2.979 -1.026 1.00 63.03 187 LYS A CA 1
ATOM 1582 C C . LYS A 1 187 ? -13.052 -3.426 -1.539 1.00 63.03 187 LYS A C 1
ATOM 1584 O O . LYS A 1 187 ? -13.377 -4.613 -1.512 1.00 63.03 187 LYS A O 1
ATOM 1589 N N . ARG A 1 188 ? -13.830 -2.470 -2.039 1.00 60.28 188 ARG A N 1
ATOM 1590 C CA . ARG A 1 188 ? -14.850 -2.774 -3.040 1.00 60.28 188 ARG A CA 1
ATOM 1591 C C . ARG A 1 188 ? -14.105 -2.875 -4.360 1.00 60.28 188 ARG A C 1
ATOM 1593 O O . ARG A 1 188 ? -13.443 -1.928 -4.765 1.00 60.28 188 ARG A O 1
ATOM 1600 N N . THR A 1 189 ? -14.103 -4.059 -4.948 1.00 60.03 189 THR A N 1
ATOM 1601 C CA . THR A 1 189 ? -13.625 -4.236 -6.311 1.00 60.03 189 THR A CA 1
ATOM 1602 C C . THR A 1 189 ? -14.747 -3.780 -7.224 1.00 60.03 189 THR A C 1
ATOM 1604 O O . THR A 1 189 ? -15.772 -4.453 -7.339 1.00 60.03 189 THR A O 1
ATOM 1607 N N . ASP A 1 190 ? -14.582 -2.606 -7.823 1.00 60.78 190 ASP A N 1
ATOM 1608 C CA . ASP A 1 190 ? -15.447 -2.210 -8.922 1.00 60.78 190 ASP A CA 1
ATOM 1609 C C . ASP A 1 190 ? -15.184 -3.184 -10.068 1.00 60.78 190 ASP A C 1
ATOM 1611 O O . ASP A 1 190 ? -14.036 -3.460 -10.433 1.00 60.78 190 ASP A O 1
ATOM 1615 N N . LYS A 1 191 ? -16.252 -3.805 -10.569 1.00 62.31 191 LYS A N 1
ATOM 1616 C CA . LYS A 1 191 ? -16.130 -4.716 -11.700 1.00 62.31 191 LYS A CA 1
ATOM 1617 C C . LYS A 1 191 ? -15.766 -3.880 -12.918 1.00 62.31 191 LYS A C 1
ATOM 1619 O O . LYS A 1 191 ? -16.503 -2.967 -13.278 1.00 62.31 191 LYS A O 1
ATOM 1624 N N . VAL A 1 192 ? -14.636 -4.201 -13.541 1.00 64.06 192 VAL A N 1
ATOM 1625 C CA . VAL A 1 192 ? -14.287 -3.643 -14.846 1.00 64.06 192 VAL A CA 1
ATOM 1626 C C . VAL A 1 192 ? -15.242 -4.262 -15.862 1.00 64.06 192 VAL A C 1
ATOM 1628 O O . VAL A 1 192 ? -15.151 -5.457 -16.150 1.00 64.06 192 VAL A O 1
ATOM 1631 N N . ASN A 1 193 ? -16.186 -3.461 -16.349 1.00 68.75 193 ASN A N 1
ATOM 1632 C CA . ASN A 1 193 ? -17.088 -3.847 -17.424 1.00 68.75 193 ASN A CA 1
ATOM 1633 C C . ASN A 1 193 ? -16.454 -3.447 -18.754 1.00 68.75 193 ASN A C 1
ATOM 1635 O O . ASN A 1 193 ? -16.176 -2.274 -18.990 1.00 68.75 193 ASN A O 1
ATOM 1639 N N . TRP A 1 194 ? -16.218 -4.436 -19.608 1.00 71.88 194 TRP A N 1
ATOM 1640 C CA . TRP A 1 194 ? -15.721 -4.233 -20.961 1.00 71.88 194 TRP A CA 1
ATOM 1641 C C . TRP A 1 194 ? -16.918 -4.254 -21.907 1.00 71.88 194 TRP A C 1
ATOM 1643 O O . TRP A 1 194 ? -17.590 -5.276 -22.009 1.00 71.88 194 TRP A O 1
ATOM 1653 N N . GLU A 1 195 ? -17.197 -3.135 -22.573 1.00 75.75 195 GLU A N 1
ATOM 1654 C CA . GLU A 1 195 ? -18.307 -3.034 -23.536 1.00 75.75 195 GLU A CA 1
ATOM 1655 C C . GLU A 1 195 ? -17.905 -3.510 -24.935 1.00 75.75 195 GLU A C 1
ATOM 1657 O O . GLU A 1 195 ? -18.734 -3.986 -25.704 1.00 75.75 195 GLU A O 1
ATOM 1662 N N . LYS A 1 196 ? -16.619 -3.377 -25.271 1.00 80.56 196 LYS A N 1
ATOM 1663 C CA . LYS A 1 196 ? -16.054 -3.806 -26.548 1.00 80.56 196 LYS A CA 1
ATOM 1664 C C . LYS A 1 196 ? -14.554 -4.051 -26.431 1.00 80.56 196 LYS A C 1
ATOM 1666 O O . LYS A 1 196 ? -13.873 -3.383 -25.653 1.00 80.56 196 LYS A O 1
ATOM 1671 N N . ILE A 1 197 ? -14.039 -4.974 -27.235 1.00 79.31 197 ILE A N 1
ATOM 1672 C CA . ILE A 1 197 ? -12.604 -5.167 -27.470 1.00 79.31 197 ILE A CA 1
ATOM 1673 C C . ILE A 1 197 ? -12.343 -4.869 -28.944 1.00 79.31 197 ILE A C 1
ATOM 1675 O O . ILE A 1 197 ? -12.906 -5.531 -29.811 1.00 79.31 197 ILE A O 1
ATOM 1679 N N . CYS A 1 198 ? -11.494 -3.883 -29.228 1.00 78.12 198 CYS A N 1
ATOM 1680 C CA . CYS A 1 198 ? -11.049 -3.585 -30.587 1.00 78.12 198 CYS A CA 1
ATOM 1681 C C . CYS A 1 198 ? -9.685 -4.238 -30.819 1.00 78.12 198 CYS A C 1
ATOM 1683 O O . CYS A 1 198 ? -8.729 -3.954 -30.097 1.00 78.12 198 CYS A O 1
ATOM 1685 N N . THR A 1 199 ? -9.604 -5.110 -31.815 1.00 74.69 199 THR A N 1
ATOM 1686 C CA . THR A 1 199 ? -8.346 -5.648 -32.345 1.00 74.69 199 THR A CA 1
ATOM 1687 C C . THR A 1 199 ? -7.998 -4.929 -33.651 1.00 74.69 199 THR A C 1
ATOM 1689 O O . THR A 1 199 ? -8.777 -4.102 -34.120 1.00 74.69 199 THR A O 1
ATOM 1692 N N . LEU A 1 200 ? -6.827 -5.210 -34.232 1.00 72.69 200 LEU A N 1
ATOM 1693 C CA . LEU A 1 200 ? -6.412 -4.609 -35.510 1.00 72.69 200 LEU A CA 1
ATOM 1694 C C . LEU A 1 200 ? -7.362 -4.956 -36.671 1.00 72.69 200 LEU A C 1
ATOM 1696 O O . LEU A 1 200 ? -7.419 -4.216 -37.646 1.00 72.69 200 LEU A O 1
ATOM 1700 N N . GLU A 1 201 ? -8.101 -6.061 -36.553 1.00 76.50 201 GLU A N 1
ATOM 1701 C CA . GLU A 1 201 ? -8.920 -6.625 -37.630 1.00 76.50 201 GLU A CA 1
ATOM 1702 C C . GLU A 1 201 ? -10.421 -6.600 -37.293 1.00 76.50 201 GLU A C 1
ATOM 1704 O O . GLU A 1 201 ? -11.229 -6.317 -38.172 1.00 76.50 201 GLU A O 1
ATOM 1709 N N . ASP A 1 202 ? -10.799 -6.797 -36.021 1.00 80.31 202 ASP A N 1
ATOM 1710 C CA . ASP A 1 202 ? -12.197 -6.964 -35.601 1.00 80.31 202 ASP A CA 1
ATOM 1711 C C . ASP A 1 202 ? -12.573 -6.190 -34.324 1.00 80.31 202 ASP A C 1
ATOM 1713 O O . ASP A 1 202 ? -11.758 -5.991 -33.415 1.00 80.31 202 ASP A O 1
ATOM 1717 N N . VAL A 1 203 ? -13.861 -5.836 -34.207 1.00 85.12 203 VAL A N 1
ATOM 1718 C CA . VAL A 1 203 ? -14.475 -5.276 -32.989 1.00 85.12 203 VAL A CA 1
ATOM 1719 C C . VAL A 1 203 ? -15.400 -6.311 -32.348 1.00 85.12 203 VAL A C 1
ATOM 1721 O O . VAL A 1 203 ? -16.452 -6.654 -32.884 1.00 85.12 203 VAL A O 1
ATOM 1724 N N . ILE A 1 204 ? -15.028 -6.787 -31.162 1.00 84.38 204 ILE A N 1
ATOM 1725 C CA . ILE A 1 204 ? -15.784 -7.776 -30.391 1.00 84.38 204 ILE A CA 1
ATOM 1726 C C . ILE A 1 204 ? -16.695 -7.043 -29.404 1.00 84.38 204 ILE A C 1
ATOM 1728 O O . ILE A 1 204 ? -16.204 -6.395 -28.482 1.00 84.38 204 ILE A O 1
ATOM 1732 N N . VAL A 1 205 ? -18.013 -7.168 -29.578 1.00 85.12 205 VAL A N 1
ATOM 1733 C CA . VAL A 1 205 ? -19.035 -6.497 -28.742 1.00 85.12 205 VAL A CA 1
ATOM 1734 C C . VAL A 1 205 ? -19.828 -7.487 -27.870 1.00 85.12 205 VAL A C 1
ATOM 1736 O O . VAL A 1 205 ? -20.401 -7.118 -26.853 1.00 85.12 205 VAL A O 1
ATOM 1739 N N . GLU A 1 206 ? -19.856 -8.772 -28.232 1.00 86.00 206 GLU A N 1
ATOM 1740 C CA . GLU A 1 206 ? -20.620 -9.795 -27.502 1.00 86.00 206 GLU A CA 1
ATOM 1741 C C . GLU A 1 206 ? -19.949 -10.189 -26.173 1.00 86.00 206 GLU A C 1
ATOM 1743 O O . GLU A 1 206 ? -18.775 -10.561 -26.156 1.00 86.00 206 GLU A O 1
ATOM 1748 N N . GLU A 1 207 ? -20.703 -10.198 -25.066 1.00 81.69 207 GLU A N 1
ATOM 1749 C CA . GLU A 1 207 ? -20.179 -10.406 -23.702 1.00 81.69 207 GLU A CA 1
ATOM 1750 C C . GLU A 1 207 ? -19.395 -11.724 -23.533 1.00 81.69 207 GLU A C 1
ATOM 1752 O O . GLU A 1 207 ? -18.321 -11.748 -22.922 1.00 81.69 207 GLU A O 1
ATOM 1757 N N . ASP A 1 208 ? -19.888 -12.825 -24.106 1.00 83.12 208 ASP A N 1
ATOM 1758 C CA . ASP A 1 208 ? -19.223 -14.131 -24.012 1.00 83.12 208 ASP A CA 1
ATOM 1759 C C . ASP A 1 208 ? -17.927 -14.179 -24.832 1.00 83.12 208 ASP A C 1
ATOM 1761 O O . ASP A 1 208 ? -16.920 -14.757 -24.396 1.00 83.12 208 ASP A O 1
ATOM 1765 N N . LYS A 1 209 ? -17.906 -13.503 -25.988 1.00 83.50 209 LYS A N 1
ATOM 1766 C CA . LYS A 1 209 ? -16.701 -13.370 -26.814 1.00 83.50 209 LYS A CA 1
ATOM 1767 C C . LYS A 1 209 ? -15.685 -12.445 -26.152 1.00 83.50 209 LYS A C 1
ATOM 1769 O O . LYS A 1 209 ? -14.503 -12.771 -26.160 1.00 83.50 209 LYS A O 1
ATOM 1774 N N . ILE A 1 210 ? -16.127 -11.366 -25.503 1.00 83.75 210 ILE A N 1
ATOM 1775 C CA . ILE A 1 210 ? -15.276 -10.455 -24.723 1.00 83.75 210 ILE A CA 1
ATOM 1776 C C . ILE A 1 210 ? -14.574 -11.214 -23.592 1.00 83.75 210 ILE A C 1
ATOM 1778 O O . ILE A 1 210 ? -13.351 -11.135 -23.468 1.00 83.75 210 ILE A O 1
ATOM 1782 N N . LYS A 1 211 ? -15.309 -12.002 -22.792 1.00 83.19 211 LYS A N 1
ATOM 1783 C CA . LYS A 1 211 ? -14.718 -12.817 -21.711 1.00 83.19 211 LYS A CA 1
ATOM 1784 C C . LYS A 1 211 ? -13.700 -13.819 -22.246 1.00 83.19 211 LYS A C 1
ATOM 1786 O O . LYS A 1 211 ? -12.626 -13.974 -21.662 1.00 83.19 211 LYS A O 1
ATOM 1791 N N . THR A 1 212 ? -14.035 -14.495 -23.341 1.00 84.56 212 THR A N 1
ATOM 1792 C CA . THR A 1 212 ? -13.158 -15.497 -23.959 1.00 84.56 212 THR A CA 1
ATOM 1793 C C . THR A 1 212 ? -11.891 -14.854 -24.521 1.00 84.56 212 THR A C 1
ATOM 1795 O O . THR A 1 212 ? -10.795 -15.308 -24.200 1.00 84.56 212 THR A O 1
ATOM 1798 N N . ALA A 1 213 ? -12.022 -13.755 -25.267 1.00 83.50 213 ALA A N 1
ATOM 1799 C CA . ALA A 1 213 ? -10.906 -13.012 -25.845 1.00 83.50 213 ALA A CA 1
ATOM 1800 C C . ALA A 1 213 ? -9.996 -12.402 -24.769 1.00 83.50 213 ALA A C 1
ATOM 1802 O O . ALA A 1 213 ? -8.779 -12.543 -24.850 1.00 83.50 213 ALA A O 1
ATOM 1803 N N . ALA A 1 214 ? -10.563 -11.804 -23.716 1.00 80.31 214 ALA A N 1
ATOM 1804 C CA . ALA A 1 214 ? -9.793 -11.277 -22.590 1.00 80.31 214 ALA A CA 1
ATOM 1805 C C . ALA A 1 214 ? -9.021 -12.392 -21.868 1.00 80.31 214 ALA A C 1
ATOM 1807 O O . ALA A 1 214 ? -7.827 -12.258 -21.601 1.00 80.31 214 ALA A O 1
ATOM 1808 N N . LYS A 1 215 ? -9.681 -13.525 -21.587 1.00 81.56 215 LYS A N 1
ATOM 1809 C CA . LYS A 1 215 ? -9.034 -14.690 -20.972 1.00 81.56 215 LYS A CA 1
ATOM 1810 C C . LYS A 1 215 ? -7.891 -15.211 -21.839 1.00 81.56 215 LYS A C 1
ATOM 1812 O O . LYS A 1 215 ? -6.812 -15.458 -21.310 1.00 81.56 215 LYS A O 1
ATOM 1817 N N . GLN A 1 216 ? -8.123 -15.368 -23.139 1.00 82.62 216 GLN A N 1
ATOM 1818 C CA . GLN A 1 216 ? -7.109 -15.832 -24.079 1.00 82.62 216 GLN A CA 1
ATOM 1819 C C . GLN A 1 216 ? -5.931 -14.858 -24.130 1.00 82.62 216 GLN A C 1
ATOM 1821 O O . GLN A 1 216 ? -4.805 -15.292 -23.913 1.00 82.62 216 GLN A O 1
ATOM 1826 N N . HIS A 1 217 ? -6.188 -13.555 -24.286 1.00 78.12 217 HIS A N 1
ATOM 1827 C CA . HIS A 1 217 ? -5.165 -12.509 -24.268 1.00 78.12 217 HIS A CA 1
ATOM 1828 C C . HIS A 1 217 ? -4.276 -12.614 -23.025 1.00 78.12 217 HIS A C 1
ATOM 1830 O O . HIS A 1 217 ? -3.074 -12.805 -23.159 1.00 78.12 217 HIS A O 1
ATOM 1836 N N . PHE A 1 218 ? -4.841 -12.607 -21.814 1.00 75.25 218 PHE A N 1
ATOM 1837 C CA . PHE A 1 218 ? -4.043 -12.698 -20.582 1.00 75.25 218 PHE A CA 1
ATOM 1838 C C . PHE A 1 218 ? -3.394 -14.072 -20.342 1.00 75.25 218 PHE A C 1
ATOM 1840 O O . PHE A 1 218 ? -2.496 -14.182 -19.508 1.00 75.25 218 PHE A O 1
ATOM 1847 N N . GLN A 1 219 ? -3.814 -15.122 -21.049 1.00 75.88 219 GLN A N 1
ATOM 1848 C CA . GLN A 1 219 ? -3.134 -16.420 -21.032 1.00 75.88 219 GLN A CA 1
ATOM 1849 C C . GLN A 1 219 ? -1.952 -16.467 -22.006 1.00 75.88 219 GLN A C 1
ATOM 1851 O O . GLN A 1 219 ? -0.940 -17.090 -21.693 1.00 75.88 219 GLN A O 1
ATOM 1856 N N . THR A 1 220 ? -2.055 -15.812 -23.164 1.00 69.56 220 THR A N 1
ATOM 1857 C CA . THR A 1 220 ? -1.024 -15.841 -24.212 1.00 69.56 220 THR A CA 1
ATOM 1858 C C . THR A 1 220 ? -0.094 -14.631 -24.210 1.00 69.56 220 THR A C 1
ATOM 1860 O O . THR A 1 220 ? 0.973 -14.715 -24.810 1.00 69.56 220 THR A O 1
ATOM 1863 N N . TRP A 1 221 ? -0.431 -13.526 -23.532 1.00 66.38 221 TRP A N 1
ATOM 1864 C CA . TRP A 1 221 ? 0.378 -12.293 -23.547 1.00 66.38 221 TRP A CA 1
ATOM 1865 C C . TRP A 1 221 ? 1.775 -12.463 -22.936 1.00 66.38 221 TRP A C 1
ATOM 1867 O O . TRP A 1 221 ? 2.662 -11.663 -23.206 1.00 66.38 221 TRP A O 1
ATOM 1877 N N . THR A 1 222 ? 1.996 -13.519 -22.145 1.00 59.00 222 THR A N 1
ATOM 1878 C CA . THR A 1 222 ? 3.321 -13.882 -21.620 1.00 59.00 222 THR A CA 1
ATOM 1879 C C . THR A 1 222 ? 4.160 -14.705 -22.603 1.00 59.00 222 THR A C 1
ATOM 1881 O O . THR A 1 222 ? 5.212 -15.221 -22.225 1.00 59.00 222 THR A O 1
ATOM 1884 N N . GLY A 1 223 ? 3.693 -14.901 -23.839 1.00 61.84 223 GLY A N 1
ATOM 1885 C CA . GLY A 1 223 ? 4.483 -15.502 -24.907 1.00 61.84 223 GLY A CA 1
ATOM 1886 C C . GLY A 1 223 ? 5.724 -14.663 -25.224 1.00 61.84 223 GLY A C 1
ATOM 1887 O O . GLY A 1 223 ? 5.746 -13.449 -25.035 1.00 61.84 223 GLY A O 1
ATOM 1888 N N . LYS A 1 224 ? 6.790 -15.314 -25.698 1.00 60.56 224 LYS A N 1
ATOM 1889 C CA . LYS A 1 224 ? 8.006 -14.621 -26.134 1.00 60.56 224 LYS A CA 1
ATOM 1890 C C . LYS A 1 224 ? 7.666 -13.749 -27.347 1.00 60.56 224 LYS A C 1
ATOM 1892 O O . LYS A 1 224 ? 7.425 -14.287 -28.423 1.00 60.56 224 LYS A O 1
ATOM 1897 N N . ASN A 1 225 ? 7.670 -12.428 -27.177 1.00 62.59 225 ASN A N 1
ATOM 1898 C CA . ASN A 1 225 ? 7.529 -11.502 -28.299 1.00 62.59 225 ASN A CA 1
ATOM 1899 C C . ASN A 1 225 ? 8.822 -11.525 -29.132 1.00 62.59 225 ASN A C 1
ATOM 1901 O O . ASN A 1 225 ? 9.891 -11.238 -28.582 1.00 62.59 225 ASN A O 1
ATOM 1905 N N . PRO A 1 226 ? 8.771 -11.900 -30.424 1.00 68.75 226 PRO A N 1
ATOM 1906 C CA . PRO A 1 226 ? 9.933 -11.809 -31.295 1.00 68.75 226 PRO A CA 1
ATOM 1907 C C . PRO A 1 226 ? 10.328 -10.339 -31.472 1.00 68.75 226 PRO A C 1
ATOM 1909 O O . PRO A 1 226 ? 9.472 -9.459 -31.553 1.00 68.75 226 PRO A O 1
ATOM 1912 N N . THR A 1 227 ? 11.631 -10.068 -31.508 1.00 67.50 227 THR A N 1
ATOM 1913 C CA . THR A 1 227 ? 12.153 -8.714 -31.711 1.00 67.50 227 THR A CA 1
ATOM 1914 C C . THR A 1 227 ? 11.745 -8.218 -33.095 1.00 67.50 227 THR A C 1
ATOM 1916 O O . THR A 1 227 ? 12.157 -8.797 -34.100 1.00 67.50 227 THR A O 1
ATOM 1919 N N . ASN A 1 228 ? 10.947 -7.151 -33.149 1.00 73.69 228 ASN A N 1
ATOM 1920 C CA . ASN A 1 228 ? 10.658 -6.462 -34.400 1.00 73.69 228 ASN A CA 1
ATOM 1921 C C . ASN A 1 228 ? 11.821 -5.507 -34.722 1.00 73.69 228 ASN A C 1
ATOM 1923 O O . ASN A 1 228 ? 12.104 -4.599 -33.942 1.00 73.69 228 ASN A O 1
ATOM 1927 N N . MET A 1 229 ? 12.504 -5.739 -35.844 1.00 79.31 229 MET A N 1
ATOM 1928 C CA . MET A 1 229 ? 13.628 -4.917 -36.310 1.00 79.31 229 MET A CA 1
ATOM 1929 C C . MET A 1 229 ? 13.216 -3.845 -37.327 1.00 79.31 229 MET A C 1
ATOM 1931 O O . MET A 1 229 ? 14.038 -2.996 -37.653 1.00 79.31 229 MET A O 1
ATOM 1935 N N . GLU A 1 230 ? 11.968 -3.855 -37.804 1.00 84.75 230 GLU A N 1
ATOM 1936 C CA . GLU A 1 230 ? 11.475 -2.993 -38.890 1.00 84.75 230 GLU A CA 1
ATOM 1937 C C . GLU A 1 230 ? 11.690 -1.499 -38.614 1.00 84.75 230 GLU A C 1
ATOM 1939 O O . GLU A 1 230 ? 12.113 -0.767 -39.498 1.00 84.75 230 GLU A O 1
ATOM 1944 N N . HIS A 1 231 ? 11.500 -1.072 -37.363 1.00 78.88 231 HIS A N 1
ATOM 1945 C CA . HIS A 1 231 ? 11.694 0.319 -36.940 1.00 78.88 231 HIS A CA 1
ATOM 1946 C C . HIS A 1 231 ? 12.921 0.516 -36.041 1.00 78.88 231 HIS A C 1
ATOM 1948 O O . HIS A 1 231 ? 13.067 1.568 -35.419 1.00 78.88 231 HIS A O 1
ATOM 1954 N N . TRP A 1 232 ? 13.809 -0.477 -35.911 1.00 81.56 232 TRP A N 1
ATOM 1955 C CA . TRP A 1 232 ? 14.937 -0.377 -34.977 1.00 81.56 232 TRP A CA 1
ATOM 1956 C C . TRP A 1 232 ? 15.826 0.837 -35.262 1.00 81.56 232 TRP A C 1
ATOM 1958 O O . TRP A 1 232 ? 16.290 1.468 -34.320 1.00 81.56 232 TRP A O 1
ATOM 1968 N N . GLU A 1 233 ? 16.011 1.216 -36.527 1.00 82.69 233 GLU A N 1
ATOM 1969 C CA . GLU A 1 233 ? 16.780 2.412 -36.892 1.00 82.69 233 GLU A CA 1
ATOM 1970 C C . GLU A 1 233 ? 16.196 3.688 -36.258 1.00 82.69 233 GLU A C 1
ATOM 1972 O O . GLU A 1 233 ? 16.941 4.477 -35.676 1.00 82.69 233 GLU A O 1
ATOM 1977 N N . GLU A 1 234 ? 14.868 3.845 -36.255 1.00 83.69 234 GLU A N 1
ATOM 1978 C CA . GLU A 1 234 ? 14.172 4.988 -35.644 1.00 83.69 234 GLU A CA 1
ATOM 1979 C C . GLU A 1 234 ? 14.282 4.971 -34.112 1.00 83.69 234 GLU A C 1
ATOM 1981 O O . GLU A 1 234 ? 14.546 5.996 -33.475 1.00 83.69 234 GLU A O 1
ATOM 1986 N N . TRP A 1 235 ? 14.112 3.790 -33.510 1.00 82.12 235 TRP A N 1
ATOM 1987 C CA . TRP A 1 235 ? 14.137 3.614 -32.057 1.00 82.12 235 TRP A CA 1
ATOM 1988 C C . TRP A 1 235 ? 15.552 3.622 -31.474 1.00 82.12 235 TRP A C 1
ATOM 1990 O O . TRP A 1 235 ? 15.724 3.998 -30.313 1.00 82.12 235 TRP A O 1
ATOM 2000 N N . SER A 1 236 ? 16.570 3.260 -32.257 1.00 82.62 236 SER A N 1
ATOM 2001 C CA . SER A 1 236 ? 17.957 3.126 -31.795 1.00 82.62 236 SER A CA 1
ATOM 2002 C C . SER A 1 236 ? 18.471 4.406 -31.138 1.00 82.62 236 SER A C 1
ATOM 2004 O O . SER A 1 236 ? 19.089 4.336 -30.081 1.00 82.62 236 SER A O 1
ATOM 2006 N N . LYS A 1 237 ? 18.093 5.576 -31.667 1.00 83.44 237 LYS A N 1
ATOM 2007 C CA . LYS A 1 237 ? 18.401 6.896 -31.094 1.00 83.44 237 LYS A CA 1
ATOM 2008 C C . LYS A 1 237 ? 17.913 7.070 -29.649 1.00 83.44 237 LYS A C 1
ATOM 2010 O O . LYS A 1 237 ? 18.538 7.780 -28.868 1.00 83.44 237 LYS A O 1
ATOM 2015 N N . TYR A 1 238 ? 16.781 6.467 -29.288 1.00 78.69 238 TYR A N 1
ATOM 2016 C CA . TYR A 1 238 ? 16.196 6.574 -27.945 1.00 78.69 238 TYR A CA 1
ATOM 2017 C C . TYR A 1 238 ? 16.755 5.533 -26.970 1.00 78.69 238 TYR A C 1
ATOM 2019 O O . TYR A 1 238 ? 16.698 5.742 -25.757 1.00 78.69 23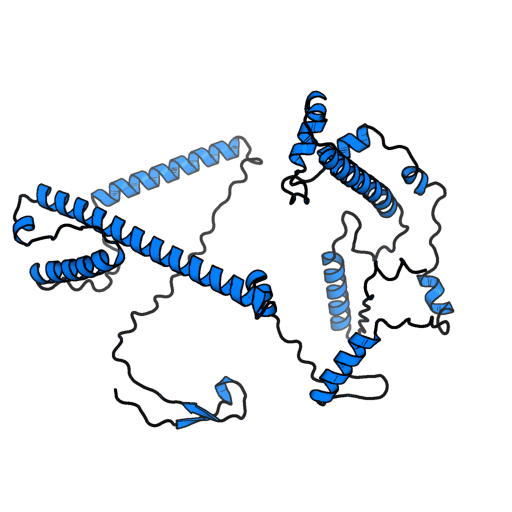8 TYR A O 1
ATOM 2027 N N . TYR A 1 239 ? 17.294 4.432 -27.496 1.00 77.62 239 TYR A N 1
ATOM 2028 C CA . TYR A 1 239 ? 17.896 3.340 -26.727 1.00 77.62 239 TYR A CA 1
ATOM 2029 C C . TYR A 1 239 ? 19.430 3.347 -26.755 1.00 77.62 239 TYR A C 1
ATOM 2031 O O . TYR A 1 239 ? 20.053 2.442 -26.198 1.00 77.62 239 TYR A O 1
ATOM 2039 N N . GLU A 1 240 ? 20.045 4.350 -27.381 1.00 79.44 240 GLU A N 1
ATOM 2040 C CA . GLU A 1 240 ? 21.493 4.495 -27.444 1.00 79.44 240 GLU A CA 1
ATOM 2041 C C . GLU A 1 240 ? 22.077 4.630 -26.032 1.00 79.44 240 GLU A C 1
ATOM 2043 O O . GLU A 1 240 ? 21.574 5.371 -25.178 1.00 79.44 240 GLU A O 1
ATOM 2048 N N . ALA A 1 241 ? 23.142 3.872 -25.769 1.00 76.69 241 ALA A N 1
ATOM 2049 C CA . ALA A 1 241 ? 23.814 3.918 -24.484 1.00 76.69 241 ALA A CA 1
ATOM 2050 C C . ALA A 1 241 ? 24.436 5.304 -24.291 1.00 76.69 241 ALA A C 1
ATOM 2052 O O . ALA A 1 241 ? 25.226 5.763 -25.111 1.00 76.69 241 ALA A O 1
ATOM 2053 N N . LYS A 1 242 ? 24.099 5.968 -23.184 1.00 77.75 242 LYS A N 1
ATOM 2054 C CA . LYS A 1 242 ? 24.748 7.229 -22.821 1.00 77.75 242 LYS A CA 1
ATOM 2055 C C . LYS A 1 242 ? 26.230 6.994 -22.549 1.00 77.75 242 LYS A C 1
ATOM 2057 O O . LYS A 1 242 ? 26.585 5.993 -21.928 1.00 77.75 242 LYS A O 1
ATOM 2062 N N . ASP A 1 243 ? 27.067 7.962 -22.909 1.00 79.81 243 ASP A N 1
ATOM 2063 C CA . ASP A 1 243 ? 28.470 7.967 -22.505 1.00 79.81 243 ASP A CA 1
ATOM 2064 C C . ASP A 1 243 ? 28.576 8.018 -20.978 1.00 79.81 243 ASP A C 1
ATOM 2066 O O . ASP A 1 243 ? 28.178 8.989 -20.327 1.00 79.81 243 ASP A O 1
ATOM 2070 N N . ILE A 1 244 ? 29.109 6.945 -20.395 1.00 79.81 244 ILE A N 1
ATOM 2071 C CA . ILE A 1 244 ? 29.319 6.821 -18.954 1.00 79.81 244 ILE A CA 1
ATOM 2072 C C . ILE A 1 244 ? 30.778 7.182 -18.659 1.00 79.81 244 ILE A C 1
ATOM 2074 O O . ILE A 1 244 ? 31.682 6.489 -19.137 1.00 79.81 244 ILE A O 1
ATOM 2078 N N . PRO A 1 245 ? 31.049 8.239 -17.870 1.00 80.62 245 PRO A N 1
ATOM 2079 C CA . PRO A 1 245 ? 32.405 8.559 -17.446 1.00 80.62 245 PRO A CA 1
ATOM 2080 C C . PRO A 1 245 ? 33.134 7.356 -16.827 1.00 80.62 245 PRO A C 1
ATOM 2082 O O . PRO A 1 245 ? 32.597 6.639 -15.976 1.00 80.62 245 PRO A O 1
ATOM 2085 N N . LYS A 1 246 ? 34.386 7.146 -17.251 1.00 79.81 246 LYS A N 1
ATOM 2086 C CA . LYS A 1 246 ? 35.250 6.086 -16.713 1.00 79.81 246 LYS A CA 1
ATOM 2087 C C . LYS A 1 246 ? 35.448 6.300 -15.207 1.00 79.81 246 LYS A C 1
ATOM 2089 O O . LYS A 1 246 ? 35.784 7.402 -14.788 1.00 79.81 246 LYS A O 1
ATOM 2094 N N . GLY A 1 247 ? 35.233 5.249 -14.418 1.00 81.88 247 GLY A N 1
ATOM 2095 C CA . GLY A 1 247 ? 35.411 5.260 -12.960 1.00 81.88 247 GLY A CA 1
ATOM 2096 C C . GLY A 1 247 ? 34.153 5.556 -12.132 1.00 81.88 247 GLY A C 1
ATOM 2097 O O . GLY A 1 247 ? 34.196 5.508 -10.906 1.00 81.88 247 GLY A O 1
ATOM 2098 N N . ILE A 1 248 ? 32.991 5.798 -12.758 1.00 83.81 248 ILE A N 1
ATOM 2099 C CA . ILE A 1 248 ? 31.720 6.012 -12.031 1.00 83.81 248 ILE A CA 1
ATOM 2100 C C . ILE A 1 248 ? 31.356 4.842 -11.104 1.00 83.81 248 ILE A C 1
ATOM 2102 O O . ILE A 1 248 ? 30.716 5.036 -10.070 1.00 83.81 248 ILE A O 1
ATOM 2106 N N . TYR A 1 249 ? 31.768 3.630 -11.469 1.00 85.50 249 TYR A N 1
ATOM 2107 C CA . TYR A 1 249 ? 31.470 2.410 -10.728 1.00 85.50 249 TYR A CA 1
ATOM 2108 C C . TYR A 1 249 ? 32.567 1.998 -9.743 1.00 85.50 249 TYR A C 1
ATOM 2110 O O . TYR A 1 249 ? 32.386 1.002 -9.046 1.00 85.50 249 TYR A O 1
ATOM 2118 N N . ASP A 1 250 ? 33.664 2.752 -9.628 1.00 85.69 250 ASP A N 1
ATOM 2119 C CA . ASP A 1 250 ? 34.778 2.400 -8.734 1.00 85.69 250 ASP A CA 1
ATOM 2120 C C . ASP A 1 250 ? 34.310 2.324 -7.273 1.00 85.69 250 ASP A C 1
ATOM 2122 O O . ASP A 1 250 ? 34.716 1.446 -6.515 1.00 85.69 250 ASP A O 1
ATOM 2126 N N . ASP A 1 251 ? 33.360 3.186 -6.900 1.00 82.94 251 ASP A N 1
ATOM 2127 C CA . ASP A 1 251 ? 32.696 3.195 -5.593 1.00 82.94 251 ASP A CA 1
ATOM 2128 C C . ASP A 1 251 ? 31.895 1.917 -5.284 1.00 82.94 251 ASP A C 1
ATOM 2130 O O . ASP A 1 251 ? 31.639 1.628 -4.115 1.00 82.94 251 ASP A O 1
ATOM 2134 N N . LEU A 1 252 ? 31.489 1.137 -6.294 1.00 85.00 252 LEU A N 1
ATOM 2135 C CA . LEU A 1 252 ? 30.785 -0.132 -6.075 1.00 85.00 252 LEU A CA 1
ATOM 2136 C C . LEU A 1 252 ? 31.723 -1.230 -5.572 1.00 85.00 252 LEU A C 1
ATOM 2138 O O . LEU A 1 252 ? 31.283 -2.077 -4.796 1.00 85.00 252 LEU A O 1
ATOM 2142 N N . ILE A 1 253 ? 32.983 -1.204 -6.014 1.00 86.19 253 ILE A N 1
ATOM 2143 C CA . ILE A 1 253 ? 33.974 -2.269 -5.792 1.00 86.19 253 ILE A CA 1
ATOM 2144 C C . ILE A 1 253 ? 34.796 -2.019 -4.518 1.00 86.19 253 ILE A C 1
ATOM 2146 O O . ILE A 1 253 ? 35.423 -2.939 -4.003 1.00 86.19 253 ILE A O 1
ATOM 2150 N N . LYS A 1 254 ? 34.774 -0.796 -3.972 1.00 86.44 254 LYS A N 1
ATOM 2151 C CA . LYS A 1 254 ? 35.457 -0.463 -2.713 1.00 86.44 254 LYS A CA 1
ATOM 2152 C C . LYS A 1 254 ? 34.990 -1.347 -1.557 1.00 86.44 254 LYS A C 1
ATOM 2154 O O . LYS A 1 254 ? 33.809 -1.680 -1.461 1.00 86.44 254 LYS A O 1
ATOM 2159 N N . ASP A 1 255 ? 35.894 -1.643 -0.632 1.00 87.81 255 ASP A N 1
ATOM 2160 C CA . ASP A 1 255 ? 35.538 -2.327 0.610 1.00 87.81 255 ASP A CA 1
ATOM 2161 C C . ASP A 1 255 ? 34.514 -1.516 1.423 1.00 87.81 255 ASP A C 1
ATOM 2163 O O . ASP A 1 255 ? 34.341 -0.308 1.232 1.00 87.81 255 ASP A O 1
ATOM 2167 N N . ILE A 1 256 ? 33.759 -2.201 2.281 1.00 86.25 256 ILE A N 1
ATOM 2168 C CA . ILE A 1 256 ? 32.780 -1.557 3.164 1.00 86.25 256 ILE A CA 1
ATOM 2169 C C . ILE A 1 256 ? 33.531 -0.938 4.333 1.00 86.25 256 ILE A C 1
ATOM 2171 O O . ILE A 1 256 ? 34.159 -1.654 5.109 1.00 86.25 256 ILE A O 1
ATOM 2175 N N . ASP A 1 257 ? 33.439 0.383 4.449 1.00 86.31 257 ASP A N 1
ATOM 2176 C CA . ASP A 1 257 ? 34.059 1.120 5.542 1.00 86.31 257 ASP A CA 1
ATOM 2177 C C . ASP A 1 257 ? 33.217 1.049 6.827 1.00 86.31 257 ASP A C 1
ATOM 2179 O O . ASP A 1 257 ? 31.981 0.985 6.786 1.00 86.31 257 ASP A O 1
ATOM 2183 N N . ASP A 1 258 ? 33.886 1.105 7.979 1.00 81.25 258 ASP A N 1
ATOM 2184 C CA . ASP A 1 258 ? 33.237 1.083 9.292 1.00 81.25 258 ASP A CA 1
ATOM 2185 C C . ASP A 1 258 ? 32.307 2.293 9.474 1.00 81.25 258 ASP A C 1
ATOM 2187 O O . ASP A 1 258 ? 31.248 2.183 10.105 1.00 81.25 258 ASP A O 1
ATOM 2191 N N . GLU A 1 259 ? 32.641 3.452 8.896 1.00 84.75 259 GLU A N 1
ATOM 2192 C CA . GLU A 1 259 ? 31.764 4.618 8.945 1.00 84.75 259 GLU A CA 1
ATOM 2193 C C . GLU A 1 259 ? 30.501 4.408 8.098 1.00 84.75 259 GLU A C 1
ATOM 2195 O O . GLU A 1 259 ? 29.391 4.662 8.574 1.00 84.75 259 GLU A O 1
ATOM 2200 N N . GLU A 1 260 ? 30.628 3.880 6.877 1.00 84.69 260 GLU A N 1
ATOM 2201 C CA . GLU A 1 260 ? 29.486 3.544 6.010 1.00 84.69 260 GLU A CA 1
ATOM 2202 C C . GLU A 1 260 ? 28.557 2.520 6.678 1.00 84.69 260 GLU A C 1
ATOM 2204 O O . GLU A 1 260 ? 27.323 2.657 6.644 1.00 84.69 260 GLU A O 1
ATOM 2209 N N . LEU A 1 261 ? 29.148 1.522 7.335 1.00 83.31 261 LEU A N 1
ATOM 2210 C CA . LEU A 1 261 ? 28.433 0.514 8.102 1.00 83.31 261 LEU A CA 1
ATOM 2211 C C . LEU A 1 261 ? 27.628 1.160 9.240 1.00 83.31 261 LEU A C 1
ATOM 2213 O O . LEU A 1 261 ? 26.404 0.989 9.316 1.00 83.31 261 LEU A O 1
ATOM 2217 N N . ASN A 1 262 ? 28.282 1.969 10.077 1.00 81.56 262 ASN A N 1
ATOM 2218 C CA . ASN A 1 262 ? 27.654 2.662 11.205 1.00 81.56 262 ASN A CA 1
ATOM 2219 C C . ASN A 1 262 ? 26.559 3.641 10.756 1.00 81.56 262 ASN A C 1
ATOM 2221 O O . ASN A 1 262 ? 25.471 3.700 11.345 1.00 81.56 262 ASN A O 1
ATOM 2225 N N . GLN A 1 263 ? 26.789 4.376 9.669 1.00 85.25 263 GLN A N 1
ATOM 2226 C CA . GLN A 1 263 ? 25.787 5.261 9.079 1.00 85.25 263 GLN A CA 1
ATOM 2227 C C . GLN A 1 263 ? 24.569 4.484 8.557 1.00 85.25 263 GLN A C 1
ATOM 2229 O O . GLN A 1 263 ? 23.432 4.936 8.710 1.00 85.25 263 GLN A O 1
ATOM 2234 N N . THR A 1 264 ? 24.770 3.306 7.966 1.00 85.44 264 THR A N 1
ATOM 2235 C CA . THR A 1 264 ? 23.670 2.464 7.466 1.00 85.44 264 THR A CA 1
ATOM 2236 C C . THR A 1 264 ? 22.802 1.936 8.610 1.00 85.44 264 THR A C 1
ATOM 2238 O O . THR A 1 264 ? 21.567 1.948 8.528 1.00 85.44 264 THR A O 1
ATOM 2241 N N . ILE A 1 265 ? 23.430 1.525 9.712 1.00 81.56 265 ILE A N 1
ATOM 2242 C CA . ILE A 1 265 ? 22.737 1.035 10.909 1.00 81.56 265 ILE A CA 1
ATOM 2243 C C . ILE A 1 265 ? 21.932 2.163 11.563 1.00 81.56 265 ILE A C 1
ATOM 2245 O O . ILE A 1 265 ? 20.736 2.009 11.817 1.00 81.56 265 ILE A O 1
ATOM 2249 N N . THR A 1 266 ? 22.547 3.325 11.784 1.00 81.81 266 THR A N 1
ATOM 2250 C CA . THR A 1 266 ? 21.887 4.474 12.433 1.00 81.81 266 THR A CA 1
ATOM 2251 C C . THR A 1 266 ? 20.708 5.007 11.615 1.00 81.81 266 THR A C 1
ATOM 2253 O O . THR A 1 266 ? 19.633 5.246 12.177 1.00 81.81 266 THR A O 1
ATOM 2256 N N . LYS A 1 267 ? 20.853 5.102 10.285 1.00 84.75 267 LYS A N 1
ATOM 2257 C CA . LYS A 1 267 ? 19.803 5.556 9.350 1.00 84.75 267 LYS A CA 1
ATOM 2258 C C . LYS A 1 267 ? 18.704 4.517 9.097 1.00 84.75 267 LYS A C 1
ATOM 2260 O O . LYS A 1 267 ? 17.712 4.829 8.436 1.00 84.75 267 LYS A O 1
ATOM 2265 N N . SER A 1 268 ? 18.839 3.290 9.605 1.00 82.56 268 SER A N 1
ATOM 2266 C CA . SER A 1 268 ? 17.799 2.272 9.445 1.00 82.56 268 SER A CA 1
ATOM 2267 C C . SER A 1 268 ? 16.503 2.698 10.157 1.00 82.56 268 SER A C 1
ATOM 2269 O O . SER A 1 268 ? 16.553 3.172 11.290 1.00 82.56 268 SER A O 1
ATOM 2271 N N . PRO A 1 269 ? 15.323 2.570 9.531 1.00 82.69 269 PRO A N 1
ATOM 2272 C CA . PRO A 1 269 ? 14.071 3.076 10.092 1.00 82.69 269 PRO A CA 1
ATOM 2273 C C . PRO A 1 269 ? 13.605 2.246 11.293 1.00 82.69 269 PRO A C 1
ATOM 2275 O O . PRO A 1 269 ? 13.662 1.016 11.259 1.00 82.69 269 PRO A O 1
ATOM 2278 N N . ASN A 1 270 ? 13.108 2.921 12.326 1.00 82.75 270 ASN A N 1
ATOM 2279 C CA . ASN A 1 270 ? 12.513 2.275 13.496 1.00 82.75 270 ASN A CA 1
ATOM 2280 C C . ASN A 1 270 ? 11.103 1.751 13.166 1.00 82.75 270 ASN A C 1
ATOM 2282 O O . ASN A 1 270 ? 10.473 2.203 12.209 1.00 82.75 270 ASN A O 1
ATOM 2286 N N . GLN A 1 271 ? 10.616 0.805 13.967 1.00 79.69 271 GLN A N 1
ATOM 2287 C CA . GLN A 1 271 ? 9.262 0.244 13.939 1.00 79.69 271 GLN A CA 1
ATOM 2288 C C . GLN A 1 271 ? 8.883 -0.439 12.618 1.00 79.69 271 GLN A C 1
ATOM 2290 O O . GLN A 1 271 ? 7.705 -0.588 12.292 1.00 79.69 271 GLN A O 1
ATOM 2295 N N . LYS A 1 272 ? 9.877 -0.889 11.843 1.00 78.75 272 LYS A N 1
ATOM 2296 C CA . LYS A 1 272 ? 9.617 -1.792 10.720 1.00 78.75 272 LYS A CA 1
ATOM 2297 C C . LYS A 1 272 ? 9.207 -3.169 11.229 1.00 78.75 272 LYS A C 1
ATOM 2299 O O . LYS A 1 272 ? 9.710 -3.638 12.248 1.00 78.75 272 LYS A O 1
ATOM 2304 N N . ALA A 1 273 ? 8.327 -3.820 10.468 1.00 73.69 273 ALA A N 1
ATOM 2305 C CA . ALA A 1 273 ? 7.965 -5.209 10.699 1.00 73.69 273 ALA A CA 1
ATOM 2306 C C . ALA A 1 273 ? 9.224 -6.083 10.722 1.00 73.69 273 ALA A C 1
ATOM 2308 O O . ALA A 1 273 ? 10.124 -5.937 9.888 1.00 73.69 273 ALA A O 1
ATOM 2309 N N . THR A 1 274 ? 9.282 -6.965 11.707 1.00 72.69 274 THR A N 1
ATOM 2310 C CA . THR A 1 274 ? 10.385 -7.894 11.887 1.00 72.69 274 THR A CA 1
ATOM 2311 C C . THR A 1 274 ? 10.285 -9.037 10.876 1.00 72.69 274 THR A C 1
ATOM 2313 O O . THR A 1 274 ? 9.205 -9.387 10.400 1.00 72.69 274 THR A O 1
ATOM 2316 N N . GLY A 1 275 ? 11.441 -9.588 10.498 1.00 67.94 275 GLY A N 1
ATOM 2317 C CA . GLY A 1 275 ? 11.501 -10.786 9.660 1.00 67.94 275 GLY A CA 1
ATOM 2318 C C . GLY A 1 275 ? 11.113 -12.050 10.442 1.00 67.94 275 GLY A C 1
ATOM 2319 O O . GLY A 1 275 ? 10.729 -11.961 11.610 1.00 67.94 275 GLY A O 1
ATOM 2320 N N . PRO A 1 276 ? 11.273 -13.244 9.850 1.00 66.69 276 PRO A N 1
ATOM 2321 C CA . PRO A 1 276 ? 10.964 -14.525 10.496 1.00 66.69 276 PRO A CA 1
ATOM 2322 C C . PRO A 1 276 ? 11.666 -14.734 11.848 1.00 66.69 276 PRO A C 1
ATOM 2324 O O . PRO A 1 276 ? 11.148 -15.424 12.721 1.00 66.69 276 PRO A O 1
ATOM 2327 N N . THR A 1 277 ? 12.825 -14.105 12.051 1.00 67.31 277 THR A N 1
ATOM 2328 C CA . THR A 1 277 ? 13.594 -14.140 13.307 1.00 67.31 277 THR A CA 1
ATOM 2329 C C . THR A 1 277 ? 13.122 -13.142 14.368 1.00 67.31 277 THR A C 1
ATOM 2331 O O . THR A 1 277 ? 13.748 -13.026 15.421 1.00 67.31 277 THR A O 1
ATOM 2334 N N . ASN A 1 278 ? 12.038 -12.406 14.111 1.00 70.69 278 ASN A N 1
ATOM 2335 C CA . ASN A 1 278 ? 11.420 -11.427 15.006 1.00 70.69 278 ASN A CA 1
ATOM 2336 C C . ASN A 1 278 ? 12.389 -10.380 15.603 1.00 70.69 278 ASN A C 1
ATOM 2338 O O . ASN A 1 278 ? 12.187 -9.884 16.708 1.00 70.69 278 ASN A O 1
ATOM 2342 N N . THR A 1 279 ? 13.461 -10.049 14.880 1.00 67.25 279 THR A N 1
ATOM 2343 C CA . THR A 1 279 ? 14.455 -9.065 15.322 1.00 67.25 279 THR A CA 1
ATOM 2344 C C . THR A 1 279 ? 14.213 -7.725 14.637 1.00 67.25 279 THR A C 1
ATOM 2346 O O . THR A 1 279 ? 13.980 -7.666 13.424 1.00 67.25 279 THR A O 1
ATOM 2349 N N . SER A 1 280 ? 14.231 -6.651 15.424 1.00 79.06 280 SER A N 1
ATOM 2350 C CA . SER A 1 280 ? 13.900 -5.302 14.968 1.00 79.06 280 SER A CA 1
ATOM 2351 C C . SER A 1 280 ? 15.147 -4.448 14.712 1.00 79.06 280 SER A C 1
ATOM 2353 O O . SER A 1 280 ? 16.237 -4.737 15.208 1.00 79.06 280 SER A O 1
ATOM 2355 N N . ASN A 1 281 ? 14.999 -3.365 13.943 1.00 76.69 281 ASN A N 1
ATOM 2356 C CA . ASN A 1 281 ? 16.115 -2.457 13.647 1.00 76.69 281 ASN A CA 1
ATOM 2357 C C . ASN A 1 281 ? 16.647 -1.755 14.910 1.00 76.69 281 ASN A C 1
ATOM 2359 O O . ASN A 1 281 ? 17.828 -1.427 14.977 1.00 76.69 281 ASN A O 1
ATOM 2363 N N . GLU A 1 282 ? 15.807 -1.551 15.926 1.00 81.19 282 GLU A N 1
ATOM 2364 C CA . GLU A 1 282 ? 16.209 -1.008 17.228 1.00 81.19 282 GLU A CA 1
ATOM 2365 C C . GLU A 1 282 ? 17.163 -1.948 17.961 1.00 81.19 282 GLU A C 1
ATOM 2367 O O . GLU A 1 282 ? 18.144 -1.490 18.546 1.00 81.19 282 GLU A O 1
ATOM 2372 N N . MET A 1 283 ? 16.918 -3.262 17.886 1.00 72.50 283 MET A N 1
ATOM 2373 C CA . MET A 1 283 ? 17.832 -4.247 18.462 1.00 72.50 283 MET A CA 1
ATOM 2374 C C . MET A 1 283 ? 19.214 -4.135 17.812 1.00 72.50 283 MET A C 1
ATOM 2376 O O . MET A 1 283 ? 20.211 -4.152 18.522 1.00 72.50 283 MET A O 1
ATOM 2380 N N . LEU A 1 284 ? 19.293 -3.917 16.495 1.00 72.25 284 LEU A N 1
ATOM 2381 C CA . LEU A 1 284 ? 20.569 -3.762 15.781 1.00 72.25 284 LEU A CA 1
ATOM 2382 C C . LEU A 1 284 ? 21.328 -2.504 16.168 1.00 72.25 284 LEU A C 1
ATOM 2384 O O . LEU A 1 284 ? 22.532 -2.56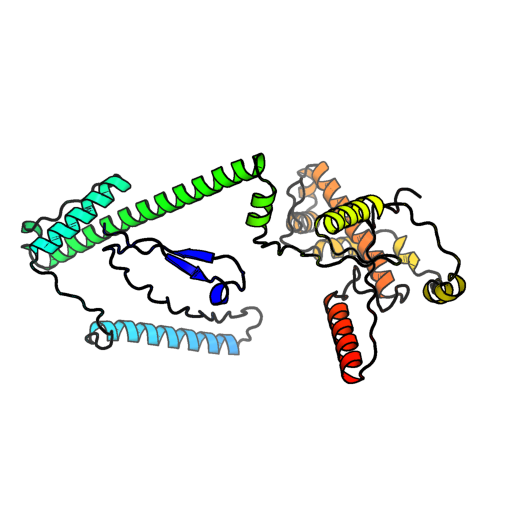4 16.412 1.00 72.25 284 LEU A O 1
ATOM 2388 N N . LYS A 1 285 ? 20.616 -1.379 16.265 1.00 77.38 285 LYS A N 1
ATOM 2389 C CA . LYS A 1 285 ? 21.203 -0.118 16.726 1.00 77.38 285 LYS A CA 1
ATOM 2390 C C . LYS A 1 285 ? 21.794 -0.269 18.125 1.00 77.38 285 LYS A C 1
ATOM 2392 O O . LYS A 1 285 ? 22.880 0.235 18.373 1.00 77.38 285 LYS A O 1
ATOM 2397 N N . ASN A 1 286 ? 21.127 -1.017 19.002 1.00 73.38 286 ASN A N 1
ATOM 2398 C CA . ASN A 1 286 ? 21.574 -1.223 20.378 1.00 73.38 286 ASN A CA 1
ATOM 2399 C C . ASN A 1 286 ? 22.692 -2.273 20.511 1.00 73.38 286 ASN A C 1
ATOM 2401 O O . ASN A 1 286 ? 23.595 -2.087 21.320 1.00 73.38 286 ASN A O 1
ATOM 2405 N N . ILE A 1 287 ? 22.658 -3.360 19.728 1.00 66.38 287 ILE A N 1
ATOM 2406 C CA . ILE A 1 287 ? 23.683 -4.422 19.750 1.00 66.38 287 ILE A CA 1
ATOM 2407 C C . ILE A 1 287 ? 25.040 -3.881 19.289 1.00 66.38 287 ILE A C 1
ATOM 2409 O O . ILE A 1 287 ? 26.063 -4.238 19.865 1.00 66.38 287 ILE A O 1
ATOM 2413 N N . LEU A 1 288 ? 25.048 -3.021 18.268 1.00 62.00 288 LEU A N 1
ATOM 2414 C CA . LEU A 1 288 ? 26.278 -2.506 17.658 1.00 62.00 288 LEU A CA 1
ATOM 2415 C C . LEU A 1 288 ? 26.781 -1.210 18.315 1.00 62.00 288 LEU A C 1
ATOM 2417 O O . LEU A 1 288 ? 27.971 -0.928 18.241 1.00 62.00 288 LEU A O 1
ATOM 2421 N N . ALA A 1 289 ? 25.911 -0.462 19.007 1.00 60.97 289 ALA A N 1
ATOM 2422 C CA . ALA A 1 289 ? 26.307 0.676 19.846 1.00 60.97 289 ALA A CA 1
ATOM 2423 C C . ALA A 1 289 ? 26.715 0.276 21.281 1.00 60.97 289 ALA A C 1
ATOM 2425 O O . ALA A 1 289 ? 27.270 1.094 22.014 1.00 60.97 289 ALA A O 1
ATOM 2426 N N . GLY A 1 290 ? 26.414 -0.955 21.709 1.00 57.00 290 GLY A N 1
ATOM 2427 C CA . GLY A 1 290 ? 26.716 -1.472 23.044 1.00 57.00 290 GLY A CA 1
ATOM 2428 C C . GLY A 1 290 ? 28.046 -2.237 23.136 1.00 57.00 290 GLY A C 1
ATOM 2429 O O . GLY A 1 290 ? 28.685 -2.529 22.125 1.00 57.00 290 GLY A O 1
ATOM 2430 N N . PRO A 1 291 ? 28.487 -2.612 24.352 1.00 48.53 291 PRO A N 1
ATOM 2431 C CA . PRO A 1 291 ? 29.668 -3.453 24.526 1.00 48.53 291 PRO A CA 1
ATOM 2432 C C . PRO A 1 291 ? 29.469 -4.809 23.826 1.00 48.53 291 PRO A C 1
ATOM 2434 O O . PRO A 1 291 ? 28.431 -5.450 24.000 1.00 48.53 291 PRO A O 1
ATOM 2437 N N . ARG A 1 292 ? 30.500 -5.275 23.096 1.00 50.56 292 ARG A N 1
ATOM 2438 C CA . ARG A 1 292 ? 30.562 -6.540 22.313 1.00 50.56 292 ARG A CA 1
ATOM 2439 C C . ARG A 1 292 ? 30.011 -7.797 23.020 1.00 50.56 292 ARG A C 1
ATOM 2441 O O . ARG A 1 292 ? 29.690 -8.770 22.349 1.00 50.56 292 ARG A O 1
ATOM 2448 N N . LYS A 1 293 ? 29.835 -7.760 24.346 1.00 44.78 293 LYS A N 1
ATOM 2449 C CA . LYS A 1 293 ? 29.223 -8.797 25.196 1.00 44.78 293 LYS A CA 1
ATOM 2450 C C . LYS A 1 293 ? 27.808 -9.236 24.795 1.00 44.78 293 LYS A C 1
ATOM 2452 O O . LYS A 1 293 ? 27.399 -10.325 25.177 1.00 44.78 293 LYS A O 1
ATOM 2457 N N . ILE A 1 294 ? 27.039 -8.432 24.054 1.00 47.81 294 ILE A N 1
ATOM 2458 C CA . ILE A 1 294 ? 25.688 -8.850 23.624 1.00 47.81 294 ILE A CA 1
ATOM 2459 C C . ILE A 1 294 ? 25.766 -9.921 22.520 1.00 47.81 294 ILE A C 1
ATOM 2461 O O . ILE A 1 294 ? 24.911 -10.805 22.469 1.00 47.81 294 ILE A O 1
ATOM 2465 N N . LEU A 1 295 ? 26.821 -9.904 21.695 1.00 51.97 295 LEU A N 1
ATOM 2466 C CA . LEU A 1 295 ? 26.999 -10.842 20.580 1.00 51.97 295 LEU A CA 1
ATOM 2467 C C . LEU A 1 295 ? 27.193 -12.294 21.050 1.00 51.97 295 LEU A C 1
ATOM 2469 O O . LEU A 1 295 ? 26.752 -13.215 20.366 1.00 51.97 295 LEU A O 1
ATOM 2473 N N . GLU A 1 296 ? 27.764 -12.498 22.242 1.00 51.44 296 GLU A N 1
ATOM 2474 C CA . GLU A 1 296 ? 27.998 -13.825 22.839 1.00 51.44 296 GLU A CA 1
ATOM 2475 C C . GLU A 1 296 ? 26.692 -14.566 23.184 1.00 51.44 296 GLU A C 1
ATOM 2477 O O . GLU A 1 296 ? 26.659 -15.794 23.178 1.00 51.44 296 GLU A O 1
ATOM 2482 N N . ASN A 1 297 ? 25.595 -13.833 23.421 1.00 53.38 297 ASN A N 1
ATOM 2483 C CA . ASN A 1 297 ? 24.289 -14.394 23.793 1.00 53.38 297 ASN A CA 1
ATOM 2484 C C . ASN A 1 297 ? 23.272 -14.402 22.637 1.00 53.38 297 ASN A C 1
ATOM 2486 O O . ASN A 1 297 ? 22.142 -14.873 22.800 1.00 53.38 297 ASN A O 1
ATOM 2490 N N . THR A 1 298 ? 23.640 -13.873 21.467 1.00 56.59 298 THR A N 1
ATOM 2491 C CA . THR A 1 298 ? 22.761 -13.851 20.290 1.00 56.59 298 THR A CA 1
ATOM 2492 C C . THR A 1 298 ? 22.928 -15.113 19.453 1.00 56.59 298 THR A C 1
ATOM 2494 O O . THR A 1 298 ? 24.037 -15.555 19.169 1.00 56.59 298 THR A O 1
ATOM 2497 N N . ARG A 1 299 ? 21.810 -15.716 19.030 1.00 60.94 299 ARG A N 1
ATOM 2498 C CA . ARG A 1 299 ? 21.836 -16.944 18.220 1.00 60.94 299 ARG A CA 1
ATOM 2499 C C . ARG A 1 299 ? 22.523 -16.666 16.868 1.00 60.94 299 ARG A C 1
ATOM 2501 O O . ARG A 1 299 ? 22.093 -15.732 16.188 1.00 60.94 299 ARG A O 1
ATOM 2508 N N . PRO A 1 300 ? 23.476 -17.493 16.398 1.00 57.81 300 PRO A N 1
ATOM 2509 C CA . PRO A 1 300 ? 24.207 -17.260 15.142 1.00 57.81 300 PRO A CA 1
ATOM 2510 C C . PRO A 1 300 ? 23.319 -17.017 13.907 1.00 57.81 300 PRO A C 1
ATOM 2512 O O . PRO A 1 300 ? 23.621 -16.162 13.080 1.00 57.81 300 PRO A O 1
ATOM 2515 N N . ILE A 1 301 ? 22.171 -17.702 13.821 1.00 63.38 301 ILE A N 1
ATOM 2516 C CA . ILE A 1 301 ? 21.171 -17.514 12.751 1.00 63.38 301 ILE A CA 1
ATOM 2517 C C . ILE A 1 301 ? 20.614 -16.088 12.711 1.00 63.38 301 ILE A C 1
ATOM 2519 O O . ILE A 1 301 ? 20.420 -15.537 11.630 1.00 63.38 301 ILE A O 1
ATOM 2523 N N . THR A 1 302 ? 20.376 -15.479 13.877 1.00 64.31 302 THR A N 1
ATOM 2524 C CA . THR A 1 302 ? 19.897 -14.095 13.925 1.00 64.31 302 THR A CA 1
ATOM 2525 C C . THR A 1 302 ? 20.971 -13.166 13.382 1.00 64.31 302 THR A C 1
ATOM 2527 O O . THR A 1 302 ? 20.671 -12.335 12.539 1.00 64.31 302 THR A O 1
ATOM 2530 N N . LEU A 1 303 ? 22.240 -13.351 13.750 1.00 65.69 303 LEU A N 1
ATOM 2531 C CA . LEU A 1 303 ? 23.333 -12.497 13.283 1.00 65.69 303 LEU A CA 1
ATOM 2532 C C . LEU A 1 303 ? 23.491 -12.518 11.748 1.00 65.69 303 LEU A C 1
ATOM 2534 O O . LEU A 1 303 ? 23.673 -11.462 11.140 1.00 65.69 303 LEU A O 1
ATOM 2538 N N . ILE A 1 304 ? 23.338 -13.689 11.118 1.00 72.12 304 ILE A N 1
ATOM 2539 C CA . ILE A 1 304 ? 23.449 -13.852 9.657 1.00 72.12 304 ILE A CA 1
ATOM 2540 C C . ILE A 1 304 ? 22.361 -13.074 8.902 1.00 72.12 304 ILE A C 1
ATOM 2542 O O . ILE A 1 304 ? 22.681 -12.359 7.953 1.00 72.12 304 ILE A O 1
ATOM 2546 N N . GLU A 1 305 ? 21.091 -13.152 9.317 1.00 72.31 305 GLU A N 1
ATOM 2547 C CA . GLU A 1 305 ? 20.000 -12.425 8.638 1.00 72.31 305 GLU A CA 1
ATOM 2548 C C . GLU A 1 305 ? 20.231 -10.903 8.668 1.00 72.31 305 GLU A C 1
ATOM 2550 O O . GLU A 1 305 ? 19.922 -10.184 7.716 1.00 72.31 305 GLU A O 1
ATOM 2555 N N . HIS A 1 306 ? 20.814 -10.393 9.751 1.00 72.94 306 HIS A N 1
ATOM 2556 C CA . HIS A 1 306 ? 21.097 -8.967 9.892 1.00 72.94 306 HIS A CA 1
ATOM 2557 C C . HIS A 1 306 ? 22.295 -8.518 9.077 1.00 72.94 306 HIS A C 1
ATOM 2559 O O . HIS A 1 306 ? 22.206 -7.485 8.412 1.00 72.94 306 HIS A O 1
ATOM 2565 N N . ALA A 1 307 ? 23.370 -9.307 9.073 1.00 74.50 307 ALA A N 1
ATOM 2566 C CA . ALA A 1 307 ? 24.500 -9.071 8.187 1.00 74.50 307 ALA A CA 1
ATOM 2567 C C . ALA A 1 307 ? 24.026 -9.010 6.727 1.00 74.50 307 ALA A C 1
ATOM 2569 O O . ALA A 1 307 ? 24.361 -8.069 6.015 1.00 74.50 307 ALA A O 1
ATOM 2570 N N . GLN A 1 308 ? 23.144 -9.927 6.313 1.00 80.81 308 GLN A N 1
ATOM 2571 C CA . GLN A 1 308 ? 22.544 -9.921 4.977 1.00 80.81 308 GLN A CA 1
ATOM 2572 C C . GLN A 1 308 ? 21.695 -8.672 4.710 1.00 80.81 308 GLN A C 1
ATOM 2574 O O . GLN A 1 308 ? 21.817 -8.078 3.639 1.00 80.81 308 GLN A O 1
ATOM 2579 N N . LYS A 1 309 ? 20.855 -8.230 5.656 1.00 80.00 309 LYS A N 1
ATOM 2580 C CA . LYS A 1 309 ? 20.037 -7.010 5.499 1.00 80.00 309 LYS A CA 1
ATOM 2581 C C . LYS A 1 309 ? 20.888 -5.750 5.376 1.00 80.00 309 LYS A C 1
ATOM 2583 O O . LYS A 1 309 ? 20.618 -4.923 4.506 1.00 80.00 309 LYS A O 1
ATOM 2588 N N . ILE A 1 310 ? 21.895 -5.603 6.236 1.00 81.94 310 ILE A N 1
ATOM 2589 C CA . ILE A 1 310 ? 22.812 -4.458 6.227 1.00 81.94 310 ILE A CA 1
ATOM 2590 C C . ILE A 1 310 ? 23.625 -4.463 4.932 1.00 81.94 310 ILE A C 1
ATOM 2592 O O . ILE A 1 310 ? 23.645 -3.457 4.227 1.00 81.94 310 ILE A O 1
ATOM 2596 N N . LEU A 1 311 ? 24.189 -5.613 4.558 1.00 84.88 311 LEU A N 1
ATOM 2597 C CA . LEU A 1 311 ? 24.917 -5.788 3.305 1.00 84.88 311 LEU A CA 1
ATOM 2598 C C . LEU A 1 311 ? 24.039 -5.449 2.095 1.00 84.88 311 LEU A C 1
ATOM 2600 O O . LEU A 1 311 ? 24.426 -4.635 1.267 1.00 84.88 311 LEU A O 1
ATOM 2604 N N . THR A 1 312 ? 22.819 -5.987 2.025 1.00 86.44 312 THR A N 1
ATOM 2605 C CA . THR A 1 312 ? 21.863 -5.679 0.946 1.00 86.44 312 THR A CA 1
ATOM 2606 C C . THR A 1 312 ? 21.546 -4.186 0.904 1.00 86.44 312 THR A C 1
ATOM 2608 O O . THR A 1 312 ? 21.429 -3.595 -0.170 1.00 86.44 312 THR A O 1
ATOM 2611 N N . LYS A 1 313 ? 21.422 -3.535 2.066 1.00 87.00 313 LYS A N 1
ATOM 2612 C CA . LYS A 1 313 ? 21.174 -2.096 2.127 1.00 87.00 313 LYS A CA 1
ATOM 2613 C C . LYS A 1 313 ? 22.361 -1.294 1.594 1.00 87.00 313 LYS A C 1
ATOM 2615 O O . LYS A 1 313 ? 22.133 -0.349 0.843 1.00 87.00 313 LYS A O 1
ATOM 2620 N N . ILE A 1 314 ? 23.591 -1.672 1.925 1.00 86.81 314 ILE A N 1
ATOM 2621 C CA . ILE A 1 314 ? 24.810 -1.040 1.401 1.00 86.81 314 ILE A CA 1
ATOM 2622 C C . ILE A 1 314 ? 24.896 -1.251 -0.115 1.00 86.81 314 ILE A C 1
ATOM 2624 O O . ILE A 1 314 ? 24.960 -0.281 -0.873 1.00 86.81 314 ILE A O 1
ATOM 2628 N N . LEU A 1 315 ? 24.749 -2.500 -0.566 1.00 87.44 315 LEU A N 1
ATOM 2629 C CA . LEU A 1 315 ? 24.808 -2.879 -1.980 1.00 87.44 315 LEU A CA 1
ATOM 2630 C C . LEU A 1 315 ? 23.713 -2.242 -2.834 1.00 87.44 315 LEU A C 1
ATOM 2632 O O . LEU A 1 315 ? 23.912 -2.075 -4.026 1.00 87.44 315 LEU A O 1
ATOM 2636 N N . THR A 1 316 ? 22.572 -1.866 -2.256 1.00 89.38 316 THR A N 1
ATOM 2637 C CA . THR A 1 316 ? 21.523 -1.117 -2.971 1.00 89.38 316 THR A CA 1
ATOM 2638 C C . THR A 1 316 ? 21.714 0.396 -2.879 1.00 89.38 316 THR A C 1
ATOM 2640 O O . THR A 1 316 ? 21.337 1.120 -3.797 1.00 89.38 316 THR A O 1
ATOM 2643 N N . THR A 1 317 ? 22.324 0.900 -1.804 1.00 88.38 317 THR A N 1
ATOM 2644 C CA . THR A 1 317 ? 22.516 2.343 -1.591 1.00 88.38 317 THR A CA 1
ATOM 2645 C C . THR A 1 317 ? 23.647 2.902 -2.451 1.00 88.38 317 THR A C 1
ATOM 2647 O O . THR A 1 317 ? 23.482 3.978 -3.027 1.00 88.38 317 THR A O 1
ATOM 2650 N N . ARG A 1 318 ? 24.763 2.176 -2.596 1.00 89.56 318 ARG A N 1
ATOM 2651 C CA . ARG A 1 318 ? 25.889 2.585 -3.450 1.00 89.56 318 ARG A CA 1
ATOM 2652 C C . ARG A 1 318 ? 25.487 2.806 -4.921 1.00 89.56 318 ARG A C 1
ATOM 2654 O O . ARG A 1 318 ? 25.682 3.924 -5.406 1.00 89.56 318 ARG A O 1
ATOM 2661 N N . PRO A 1 319 ? 24.859 1.839 -5.625 1.00 87.88 319 PRO A N 1
ATOM 2662 C CA . PRO A 1 319 ? 24.408 2.056 -6.996 1.00 87.88 319 PRO A CA 1
ATOM 2663 C C . PRO A 1 319 ? 23.296 3.100 -7.065 1.00 87.88 319 PRO A C 1
ATOM 2665 O O . PRO A 1 319 ? 23.331 3.925 -7.964 1.00 87.88 319 PRO A O 1
ATOM 2668 N N . ALA A 1 320 ? 22.362 3.158 -6.107 1.00 88.12 320 ALA A N 1
ATOM 2669 C CA . ALA A 1 320 ? 21.339 4.207 -6.097 1.00 88.12 320 ALA A CA 1
ATOM 2670 C C . ALA A 1 320 ? 21.951 5.618 -6.034 1.00 88.12 320 ALA A C 1
ATOM 2672 O O . ALA A 1 320 ? 21.501 6.511 -6.749 1.00 88.12 320 ALA A O 1
ATOM 2673 N N . ARG A 1 321 ? 23.001 5.823 -5.226 1.00 86.75 321 ARG A N 1
ATOM 2674 C CA . ARG A 1 321 ? 23.734 7.097 -5.159 1.00 86.75 321 ARG A CA 1
ATOM 2675 C C . ARG A 1 321 ? 24.396 7.423 -6.494 1.00 86.75 321 ARG A C 1
ATOM 2677 O O . ARG A 1 321 ? 24.212 8.525 -7.002 1.00 86.75 321 ARG A O 1
ATOM 2684 N N . ILE A 1 322 ? 25.113 6.459 -7.068 1.00 87.25 322 ILE A N 1
ATOM 2685 C CA . ILE A 1 322 ? 25.759 6.607 -8.375 1.00 87.25 322 ILE A CA 1
ATOM 2686 C C . ILE A 1 322 ? 24.726 6.953 -9.450 1.00 87.25 322 ILE A C 1
ATOM 2688 O O . ILE A 1 322 ? 24.908 7.933 -10.159 1.00 87.25 322 ILE A O 1
ATOM 2692 N N . LEU A 1 323 ? 23.617 6.221 -9.532 1.00 86.06 323 LEU A N 1
ATOM 2693 C CA . LEU A 1 323 ? 22.547 6.430 -10.514 1.00 86.06 323 LEU A CA 1
ATOM 2694 C C . LEU A 1 323 ? 21.779 7.745 -10.321 1.00 86.06 323 LEU A C 1
ATOM 2696 O O . LEU A 1 323 ? 21.124 8.201 -11.249 1.00 86.06 323 LEU A O 1
ATOM 2700 N N . THR A 1 324 ? 21.837 8.342 -9.128 1.00 84.69 324 THR A N 1
ATOM 2701 C CA . THR A 1 324 ? 21.234 9.658 -8.861 1.00 84.69 324 THR A CA 1
ATOM 2702 C C . THR A 1 324 ? 22.174 10.796 -9.263 1.00 84.69 324 THR A C 1
ATOM 2704 O O . THR A 1 324 ? 21.722 11.812 -9.778 1.00 84.69 324 THR A O 1
ATOM 2707 N N . ILE A 1 325 ? 23.480 10.646 -9.011 1.00 83.75 325 ILE A N 1
ATOM 2708 C CA . ILE A 1 325 ? 24.495 11.665 -9.333 1.00 83.75 325 ILE A CA 1
ATOM 2709 C C . ILE A 1 325 ? 24.834 11.636 -10.824 1.00 83.75 325 ILE A C 1
ATOM 2711 O O . ILE A 1 325 ? 24.985 12.674 -11.464 1.00 83.75 325 ILE A O 1
ATOM 2715 N N . SER A 1 326 ? 24.978 10.436 -11.375 1.00 77.44 326 SER A N 1
ATOM 2716 C CA . SER A 1 326 ? 25.241 10.233 -12.788 1.00 77.44 326 SER A CA 1
ATOM 2717 C C . SER A 1 326 ? 23.921 10.319 -13.552 1.00 77.44 326 SER A C 1
ATOM 2719 O O . SER A 1 326 ? 22.964 9.614 -13.247 1.00 77.44 326 SER A O 1
ATOM 2721 N N . ASN A 1 327 ? 23.855 11.173 -14.573 1.00 76.00 327 ASN A N 1
ATOM 2722 C CA . ASN A 1 327 ? 22.683 11.305 -15.449 1.00 76.00 327 ASN A CA 1
ATOM 2723 C C . ASN A 1 327 ? 22.562 10.114 -16.433 1.00 76.00 327 ASN A C 1
ATOM 2725 O O . ASN A 1 327 ? 22.275 10.294 -17.618 1.00 76.00 327 ASN A O 1
ATOM 2729 N N . VAL A 1 328 ? 22.850 8.897 -15.952 1.00 81.69 328 VAL A N 1
ATOM 2730 C CA . VAL A 1 328 ? 22.865 7.640 -16.717 1.00 81.69 328 VAL A CA 1
ATOM 2731 C C . VAL A 1 328 ? 21.441 7.196 -17.031 1.00 81.69 328 VAL A C 1
ATOM 2733 O O . VAL A 1 328 ? 21.151 6.792 -18.152 1.00 81.69 328 VAL A O 1
ATOM 2736 N N . LEU A 1 329 ? 20.523 7.327 -16.072 1.00 82.25 329 LEU A N 1
ATOM 2737 C CA . LEU A 1 329 ? 19.111 7.033 -16.304 1.00 82.25 329 LEU A CA 1
ATOM 2738 C C . LEU A 1 329 ? 18.430 8.164 -17.083 1.00 82.25 329 LEU A C 1
ATOM 2740 O O . LEU A 1 329 ? 18.938 9.283 -17.185 1.00 82.25 329 LEU A O 1
ATOM 2744 N N . SER A 1 330 ? 17.291 7.859 -17.702 1.00 79.00 330 SER A N 1
ATOM 2745 C CA . SER A 1 330 ? 16.470 8.882 -18.351 1.00 79.00 330 SER A CA 1
ATOM 2746 C C . SER A 1 330 ? 15.946 9.874 -17.301 1.00 79.00 330 SER A C 1
ATOM 2748 O O . SER A 1 330 ? 15.517 9.430 -16.231 1.00 79.00 330 SER A O 1
ATOM 2750 N N . PRO A 1 331 ? 15.906 11.190 -17.591 1.00 79.50 331 PRO A N 1
ATOM 2751 C CA . PRO A 1 331 ? 15.284 12.174 -16.698 1.00 79.50 331 PRO A CA 1
ATOM 2752 C C . PRO A 1 331 ? 13.788 11.903 -16.460 1.00 79.50 331 PRO A C 1
ATOM 2754 O O . PRO A 1 331 ? 13.215 12.416 -15.505 1.00 79.50 331 PRO A O 1
ATOM 2757 N N . TRP A 1 332 ? 13.168 11.064 -17.296 1.00 83.19 332 TRP A N 1
ATOM 2758 C CA . TRP A 1 332 ? 11.768 10.648 -17.197 1.00 83.19 332 TRP A CA 1
ATOM 2759 C C . TRP A 1 332 ? 11.560 9.345 -16.407 1.00 83.19 332 TRP A C 1
ATOM 2761 O O . TRP A 1 332 ? 10.473 8.772 -16.432 1.00 83.19 332 TRP A O 1
ATOM 2771 N N . ASN A 1 333 ? 12.580 8.848 -15.700 1.00 85.56 333 ASN A N 1
ATOM 2772 C CA . ASN A 1 333 ? 12.412 7.767 -14.732 1.00 85.56 333 ASN A CA 1
ATOM 2773 C C . ASN A 1 333 ? 11.937 8.346 -13.390 1.00 85.56 333 ASN A C 1
ATOM 2775 O O . ASN A 1 333 ? 12.647 9.158 -12.808 1.00 85.56 333 ASN A O 1
ATOM 2779 N N . PHE A 1 334 ? 10.776 7.915 -12.884 1.00 83.81 334 PHE A N 1
ATOM 2780 C CA . PHE A 1 334 ? 10.166 8.435 -11.642 1.00 83.81 334 PHE A CA 1
ATOM 2781 C C . PHE A 1 334 ? 10.086 7.400 -10.506 1.00 83.81 334 PHE A C 1
ATOM 2783 O O . PHE A 1 334 ? 9.372 7.606 -9.520 1.00 83.81 334 PHE A O 1
ATOM 2790 N N . ALA A 1 335 ? 10.774 6.265 -10.645 1.00 82.50 335 ALA A N 1
ATOM 2791 C CA . ALA A 1 335 ? 10.700 5.143 -9.717 1.00 82.50 335 ALA A CA 1
ATOM 2792 C C . ALA A 1 335 ? 12.088 4.654 -9.271 1.00 82.50 335 ALA A C 1
ATOM 2794 O O . ALA A 1 335 ? 13.088 4.811 -9.968 1.00 82.50 335 ALA A O 1
ATOM 2795 N N . ALA A 1 336 ? 12.113 3.996 -8.107 1.00 81.12 336 ALA A N 1
ATOM 2796 C CA . ALA A 1 336 ? 13.259 3.323 -7.480 1.00 81.12 336 ALA A CA 1
ATOM 2797 C C . ALA A 1 336 ? 14.417 4.208 -6.973 1.00 81.12 336 ALA A C 1
ATOM 2799 O O . ALA A 1 336 ? 15.066 3.811 -6.001 1.00 81.12 336 ALA A O 1
ATOM 2800 N N . LEU A 1 337 ? 14.667 5.390 -7.544 1.00 84.25 337 LEU A N 1
ATOM 2801 C CA . LEU A 1 337 ? 15.707 6.292 -7.036 1.00 84.25 337 LEU A CA 1
ATOM 2802 C C . LEU A 1 337 ? 15.209 7.193 -5.892 1.00 84.25 337 LEU A C 1
ATOM 2804 O O . LEU A 1 337 ? 14.021 7.524 -5.817 1.00 84.25 337 LEU A O 1
ATOM 2808 N N . PRO A 1 338 ? 16.111 7.632 -4.993 1.00 80.81 338 PRO A N 1
ATOM 2809 C CA . PRO A 1 338 ? 15.796 8.639 -3.985 1.00 80.81 338 PRO A CA 1
ATOM 2810 C C . PRO A 1 338 ? 15.243 9.930 -4.607 1.00 80.81 338 PRO A C 1
ATOM 2812 O O . PRO A 1 338 ? 15.669 10.339 -5.679 1.00 80.81 338 PRO A O 1
ATOM 2815 N N . GLN A 1 339 ? 14.337 10.603 -3.888 1.00 79.38 339 GLN A N 1
ATOM 2816 C CA . GLN A 1 339 ? 13.742 11.903 -4.263 1.00 79.38 339 GLN A CA 1
ATOM 2817 C C . GLN A 1 339 ? 12.829 11.895 -5.503 1.00 79.38 339 GLN A C 1
ATOM 2819 O O . GLN A 1 339 ? 12.308 12.944 -5.874 1.00 79.38 339 GLN A O 1
ATOM 2824 N N . GLN A 1 340 ? 12.567 10.730 -6.095 1.00 82.75 340 GLN A N 1
ATOM 2825 C CA . GLN A 1 340 ? 11.586 10.574 -7.166 1.00 82.75 340 GLN A CA 1
ATOM 2826 C C . GLN A 1 340 ? 10.216 10.177 -6.613 1.00 82.75 340 GLN A C 1
ATOM 2828 O O . GLN A 1 340 ? 10.111 9.485 -5.596 1.00 82.75 340 GLN A O 1
ATOM 2833 N N . SER A 1 341 ? 9.154 10.623 -7.282 1.00 86.25 341 SER A N 1
ATOM 2834 C CA . SER A 1 341 ? 7.780 10.295 -6.909 1.00 86.25 341 SER A CA 1
ATOM 2835 C C . SER A 1 341 ? 6.928 10.012 -8.137 1.00 86.25 341 SER A C 1
ATOM 2837 O O . SER A 1 341 ? 6.898 10.801 -9.080 1.00 86.25 341 SER A O 1
ATOM 2839 N N . THR A 1 342 ? 6.128 8.947 -8.075 1.00 86.56 342 THR A N 1
ATOM 2840 C CA . THR A 1 342 ? 5.110 8.650 -9.095 1.00 86.56 342 THR A CA 1
ATOM 2841 C C . THR A 1 342 ? 4.054 9.752 -9.200 1.00 86.56 342 THR A C 1
ATOM 2843 O O . THR A 1 342 ? 3.425 9.900 -10.241 1.00 86.56 342 THR A O 1
ATOM 2846 N N . MET A 1 343 ? 3.899 10.582 -8.163 1.00 87.56 343 MET A N 1
ATOM 2847 C CA . MET A 1 343 ? 3.027 11.757 -8.211 1.00 87.56 343 MET A CA 1
ATOM 2848 C C . MET A 1 343 ? 3.521 12.807 -9.215 1.00 87.56 343 MET A C 1
ATOM 2850 O O . MET A 1 343 ? 2.710 13.466 -9.854 1.00 87.56 343 MET A O 1
ATOM 2854 N N . GLN A 1 344 ? 4.840 12.957 -9.385 1.00 86.50 344 GLN A N 1
ATOM 2855 C CA . GLN A 1 344 ? 5.397 13.895 -10.365 1.00 86.50 344 GLN A CA 1
ATOM 2856 C C . GLN A 1 344 ? 5.043 13.462 -11.790 1.00 86.50 344 GLN A C 1
ATOM 2858 O O . GLN A 1 344 ? 4.617 14.290 -12.587 1.00 86.50 344 GLN A O 1
ATOM 2863 N N . LEU A 1 345 ? 5.137 12.158 -12.077 1.00 88.12 345 LEU A N 1
ATOM 2864 C CA . LEU A 1 345 ? 4.695 11.591 -13.351 1.00 88.12 345 LEU A CA 1
ATOM 2865 C C . LEU A 1 345 ? 3.203 11.853 -13.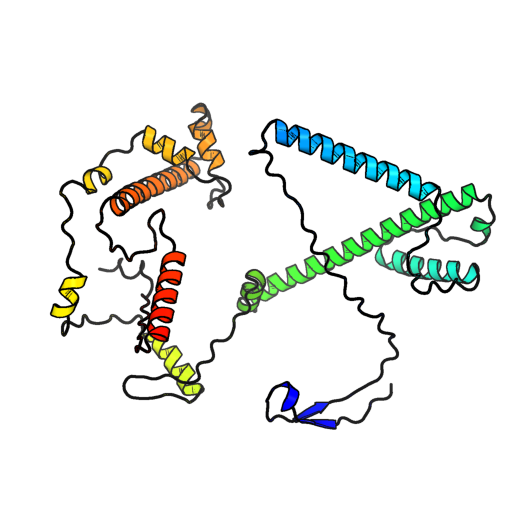593 1.00 88.12 345 LEU A C 1
ATOM 2867 O O . LEU A 1 345 ? 2.840 12.315 -14.669 1.00 88.12 345 LEU A O 1
ATOM 2871 N N . MET A 1 346 ? 2.354 11.605 -12.590 1.00 89.56 346 MET A N 1
ATOM 2872 C CA . MET A 1 346 ? 0.911 11.847 -12.705 1.00 89.56 346 MET A CA 1
ATOM 2873 C C . MET A 1 346 ? 0.592 13.315 -12.991 1.00 89.56 346 MET A C 1
ATOM 2875 O O . MET A 1 346 ? -0.202 13.596 -13.882 1.00 89.56 346 MET A O 1
ATOM 2879 N N . ASN A 1 347 ? 1.236 14.249 -12.290 1.00 91.06 347 ASN A N 1
ATOM 2880 C CA . ASN A 1 347 ? 1.034 15.678 -12.528 1.00 91.06 347 ASN A CA 1
ATOM 2881 C C . ASN A 1 347 ? 1.496 16.091 -13.931 1.00 91.06 347 ASN A C 1
ATOM 2883 O O . ASN A 1 347 ? 0.799 16.841 -14.604 1.00 91.06 347 ASN A O 1
ATOM 2887 N N . ASN A 1 348 ? 2.637 15.575 -14.397 1.00 90.12 348 ASN A N 1
ATOM 2888 C CA . ASN A 1 348 ? 3.113 15.842 -15.753 1.00 90.12 348 ASN A CA 1
ATOM 2889 C C . ASN A 1 348 ? 2.134 15.310 -16.810 1.00 90.12 348 ASN A C 1
ATOM 2891 O O . ASN A 1 348 ? 1.864 16.007 -17.781 1.00 90.12 348 ASN A O 1
ATOM 2895 N N . LEU A 1 349 ? 1.577 14.110 -16.611 1.00 91.62 349 LEU A N 1
ATOM 2896 C CA . LEU A 1 349 ? 0.566 13.542 -17.507 1.00 91.62 349 LEU A CA 1
ATOM 2897 C C . LEU A 1 349 ? -0.711 14.385 -17.535 1.00 91.62 349 LEU A C 1
ATOM 2899 O O . LEU A 1 349 ? -1.229 14.643 -18.615 1.00 91.62 349 LEU A O 1
ATOM 2903 N N . ILE A 1 350 ? -1.189 14.841 -16.374 1.00 92.56 350 ILE A N 1
ATOM 2904 C CA . ILE A 1 350 ? -2.357 15.728 -16.288 1.00 92.56 350 ILE A CA 1
ATOM 2905 C C . ILE A 1 350 ? -2.094 17.022 -17.062 1.00 92.56 350 ILE A C 1
ATOM 2907 O O . ILE A 1 350 ? -2.898 17.380 -17.911 1.00 92.56 350 ILE A O 1
ATOM 2911 N N . ASN A 1 351 ? -0.940 17.661 -16.853 1.00 93.38 351 ASN A N 1
ATOM 2912 C CA . ASN A 1 351 ? -0.585 18.887 -17.570 1.00 93.38 351 ASN A CA 1
ATOM 2913 C C . ASN A 1 351 ? -0.524 18.680 -19.095 1.00 93.38 351 ASN A C 1
ATOM 2915 O O . ASN A 1 351 ? -0.943 19.555 -19.841 1.00 93.38 351 ASN A O 1
ATOM 2919 N N . ILE A 1 352 ? -0.011 17.534 -19.564 1.00 93.06 352 ILE A N 1
ATOM 2920 C CA . ILE A 1 352 ? 0.023 17.198 -21.000 1.00 93.06 352 ILE A CA 1
ATOM 2921 C C . ILE A 1 352 ? -1.397 17.028 -21.556 1.00 93.06 352 ILE A C 1
ATOM 2923 O O . ILE A 1 352 ? -1.681 17.492 -22.658 1.00 93.06 352 ILE A O 1
ATOM 2927 N N . ILE A 1 353 ? -2.287 16.374 -20.804 1.00 92.00 353 ILE A N 1
ATOM 2928 C CA . ILE A 1 353 ? -3.693 16.201 -21.196 1.00 92.00 353 ILE A CA 1
ATOM 2929 C C . ILE A 1 353 ? -4.393 17.563 -21.264 1.00 92.00 353 ILE A C 1
ATOM 2931 O O . ILE A 1 353 ? -5.038 17.863 -22.264 1.00 92.00 353 ILE A O 1
ATOM 2935 N N . GLU A 1 354 ? -4.223 18.402 -20.242 1.00 92.25 354 GLU A N 1
ATOM 2936 C CA . GLU A 1 354 ? -4.811 19.744 -20.192 1.00 92.25 354 GLU A CA 1
ATOM 2937 C C . GLU A 1 354 ? -4.307 20.636 -21.338 1.00 92.25 354 GLU A C 1
ATOM 2939 O O . GLU A 1 354 ? -5.102 21.325 -21.977 1.00 92.25 354 GLU A O 1
ATOM 2944 N N . ASP A 1 355 ? -3.007 20.601 -21.650 1.00 94.81 355 ASP A N 1
ATOM 2945 C CA . ASP A 1 355 ? -2.439 21.362 -22.769 1.00 94.81 355 ASP A CA 1
ATOM 2946 C C . ASP A 1 355 ? -3.012 20.908 -24.122 1.00 94.81 355 ASP A C 1
ATOM 2948 O O . ASP A 1 355 ? -3.403 21.740 -24.946 1.00 94.81 355 ASP A O 1
ATOM 2952 N N . ALA A 1 356 ? -3.153 19.596 -24.331 1.00 92.12 356 ALA A N 1
ATOM 2953 C CA . ALA A 1 356 ? -3.766 19.051 -25.541 1.00 92.12 356 ALA A CA 1
ATOM 2954 C C . ALA A 1 356 ? -5.243 19.463 -25.681 1.00 92.12 356 ALA A C 1
ATOM 2956 O O . ALA A 1 356 ? -5.680 19.824 -26.779 1.00 92.12 356 ALA A O 1
ATOM 2957 N N . GLU A 1 357 ? -6.003 19.472 -24.580 1.00 91.62 357 GLU A N 1
ATOM 2958 C CA . GLU A 1 357 ? -7.398 19.930 -24.562 1.00 91.62 357 GLU A CA 1
ATOM 2959 C C . GLU A 1 357 ? -7.520 21.422 -24.900 1.00 91.62 357 GLU A C 1
ATOM 2961 O O . GLU A 1 357 ? -8.345 21.803 -25.738 1.00 91.62 357 GLU A O 1
ATOM 2966 N N . ILE A 1 358 ? -6.681 22.270 -24.297 1.00 94.06 358 ILE A N 1
ATOM 2967 C CA . ILE A 1 358 ? -6.673 23.722 -24.536 1.00 94.06 358 ILE A CA 1
ATOM 2968 C C . ILE A 1 358 ? -6.314 24.027 -25.994 1.00 94.06 358 ILE A C 1
ATOM 2970 O O . ILE A 1 358 ? -6.977 24.844 -26.643 1.00 94.06 358 ILE A O 1
ATOM 2974 N N . ASN A 1 359 ? -5.298 23.347 -26.526 1.00 93.31 359 ASN A N 1
ATOM 2975 C CA . ASN A 1 359 ? -4.797 23.564 -27.882 1.00 93.31 359 ASN A CA 1
ATOM 2976 C C . ASN A 1 359 ? -5.582 22.792 -28.956 1.00 93.31 359 ASN A C 1
ATOM 2978 O O . ASN A 1 359 ? -5.285 22.935 -30.144 1.00 93.31 359 ASN A O 1
ATOM 2982 N N . LYS A 1 360 ? -6.598 22.007 -28.565 1.00 92.62 360 LYS A N 1
ATOM 2983 C CA . LYS A 1 360 ? -7.406 21.146 -29.450 1.00 92.62 360 LYS A CA 1
ATOM 2984 C C . LYS A 1 360 ? -6.551 20.215 -30.316 1.00 92.62 360 LYS A C 1
ATOM 2986 O O . LYS A 1 360 ? -6.830 20.034 -31.502 1.00 92.62 360 LYS A O 1
ATOM 2991 N N . GLN A 1 361 ? -5.500 19.653 -29.731 1.00 92.50 361 GLN A N 1
ATOM 2992 C CA . GLN A 1 361 ? -4.626 18.690 -30.393 1.00 92.50 361 GLN A CA 1
ATOM 2993 C C . GLN A 1 361 ? -5.046 17.262 -30.049 1.00 92.50 361 GLN A C 1
ATOM 2995 O O . GLN A 1 361 ? -5.483 16.978 -28.935 1.00 92.50 361 GLN A O 1
ATOM 3000 N N . GLU A 1 362 ? -4.905 16.349 -31.008 1.00 87.50 362 GLU A N 1
ATOM 3001 C CA . GLU A 1 362 ? -5.098 14.926 -30.739 1.00 87.50 362 GLU A CA 1
ATOM 3002 C C . GLU A 1 362 ? -3.942 14.391 -29.884 1.00 87.50 362 GLU A C 1
ATOM 3004 O O . GLU A 1 362 ? -2.775 14.508 -30.259 1.00 87.50 362 GLU A O 1
ATOM 3009 N N . LEU A 1 363 ? -4.273 13.780 -28.742 1.00 87.88 363 LEU A N 1
ATOM 3010 C CA . LEU A 1 363 ? -3.315 13.152 -27.833 1.00 87.88 363 LEU A CA 1
ATOM 3011 C C . LEU A 1 363 ? -3.541 11.640 -27.789 1.00 87.88 363 LEU A C 1
ATOM 3013 O O . LEU A 1 363 ? -4.614 11.166 -27.417 1.00 87.88 363 LEU A O 1
ATOM 3017 N N . TRP A 1 364 ? -2.492 10.883 -28.100 1.00 87.56 364 TRP A N 1
ATOM 3018 C CA . TRP A 1 364 ? -2.487 9.425 -28.033 1.00 87.56 364 TRP A CA 1
ATOM 3019 C C . TRP A 1 364 ? -1.636 8.967 -26.847 1.00 87.56 364 TRP A C 1
ATOM 3021 O O . TRP A 1 364 ? -0.454 9.296 -26.760 1.00 87.56 364 TRP A O 1
ATOM 3031 N N . LEU A 1 365 ? -2.230 8.201 -25.927 1.00 83.62 365 LEU A N 1
ATOM 3032 C CA . LEU A 1 365 ? -1.533 7.637 -24.769 1.00 83.62 365 LEU A CA 1
ATOM 3033 C C . LEU A 1 365 ? -1.313 6.137 -24.968 1.00 83.62 365 LEU A C 1
ATOM 3035 O O . LEU A 1 365 ? -2.266 5.363 -25.041 1.00 83.62 365 LEU A O 1
ATOM 3039 N N . LEU A 1 366 ? -0.046 5.726 -25.007 1.00 82.25 366 LEU A N 1
ATOM 3040 C CA . LEU A 1 366 ? 0.346 4.321 -25.027 1.00 82.25 366 LEU A CA 1
ATOM 3041 C C . LEU A 1 366 ? 0.712 3.872 -23.609 1.00 82.25 366 LEU A C 1
ATOM 3043 O O . LEU A 1 366 ? 1.682 4.354 -23.027 1.00 82.25 366 LEU A O 1
ATOM 3047 N N . ALA A 1 367 ? -0.050 2.927 -23.062 1.00 82.25 367 ALA A N 1
ATOM 3048 C CA . ALA A 1 367 ? 0.277 2.268 -21.803 1.00 82.25 367 ALA A CA 1
ATOM 3049 C C . ALA A 1 367 ? 0.924 0.909 -22.088 1.00 82.25 367 ALA A C 1
ATOM 3051 O O . ALA A 1 367 ? 0.308 0.040 -22.703 1.00 82.25 367 ALA A O 1
ATOM 3052 N N . GLN A 1 368 ? 2.159 0.724 -21.626 1.00 78.62 368 GLN A N 1
ATOM 3053 C CA . GLN A 1 368 ? 2.896 -0.528 -21.758 1.00 78.62 368 GLN A CA 1
ATOM 3054 C C . GLN A 1 368 ? 3.098 -1.157 -20.379 1.00 78.62 368 GLN A C 1
ATOM 3056 O O . GLN A 1 368 ? 3.530 -0.484 -19.444 1.00 78.62 368 GLN A O 1
ATOM 3061 N N . ASP A 1 369 ? 2.809 -2.451 -20.265 1.00 77.56 369 ASP A N 1
ATOM 3062 C CA . ASP A 1 369 ? 3.077 -3.246 -19.066 1.00 77.56 369 ASP A CA 1
ATOM 3063 C C . ASP A 1 369 ? 4.020 -4.410 -19.399 1.00 77.56 369 ASP A C 1
ATOM 3065 O O . ASP A 1 369 ? 4.015 -4.930 -20.518 1.00 77.56 369 ASP A O 1
ATOM 3069 N N . MET A 1 370 ? 4.846 -4.815 -18.432 1.00 72.88 370 MET A N 1
ATOM 3070 C CA . MET A 1 370 ? 5.803 -5.915 -18.576 1.00 72.88 370 MET A CA 1
ATOM 3071 C C . MET A 1 370 ? 5.415 -7.085 -17.673 1.00 72.88 370 MET A C 1
ATOM 3073 O O . MET A 1 370 ? 5.292 -6.942 -16.453 1.00 72.88 370 MET A O 1
ATOM 3077 N N . SER A 1 371 ? 5.316 -8.289 -18.241 1.00 64.06 371 SER A N 1
ATOM 3078 C CA . SER A 1 371 ? 5.079 -9.496 -17.450 1.00 64.06 371 SER A CA 1
ATOM 3079 C C . SER A 1 371 ? 6.261 -9.764 -16.513 1.00 64.06 371 SER A C 1
ATOM 3081 O O . SER A 1 371 ? 7.362 -10.033 -16.976 1.00 64.06 371 SER A O 1
ATOM 3083 N N . LYS A 1 372 ? 6.039 -9.716 -15.192 1.00 64.00 372 LYS A N 1
ATOM 3084 C CA . LYS A 1 372 ? 7.015 -10.090 -14.144 1.00 64.00 372 LYS A CA 1
ATOM 3085 C C . LYS A 1 372 ? 8.462 -9.676 -14.472 1.00 64.00 372 LYS A C 1
ATOM 3087 O O . LYS A 1 372 ? 9.315 -10.528 -14.724 1.00 64.00 372 LYS A O 1
ATOM 3092 N N . ALA A 1 373 ? 8.743 -8.378 -14.362 1.00 63.97 373 ALA A N 1
ATOM 3093 C CA . ALA A 1 373 ? 10.045 -7.783 -14.680 1.00 63.97 373 ALA A CA 1
ATOM 3094 C C . ALA A 1 373 ? 11.268 -8.515 -14.082 1.00 63.97 373 ALA A C 1
ATOM 3096 O O . ALA A 1 373 ? 12.326 -8.510 -14.687 1.00 63.97 373 ALA A O 1
ATOM 3097 N N . LEU A 1 374 ? 11.146 -9.173 -12.922 1.00 58.03 374 LEU A N 1
ATOM 3098 C CA . LEU A 1 374 ? 12.261 -9.899 -12.293 1.00 58.03 374 LEU A CA 1
ATOM 3099 C C . LEU A 1 374 ? 12.382 -11.371 -12.719 1.00 58.03 374 LEU A C 1
ATOM 3101 O O . LEU A 1 374 ? 13.455 -11.950 -12.612 1.00 58.03 374 LEU A O 1
ATOM 3105 N N . THR A 1 375 ? 11.302 -12.004 -13.183 1.00 54.28 375 THR A N 1
ATOM 3106 C CA . THR A 1 375 ? 11.314 -13.433 -13.550 1.00 54.28 375 THR A CA 1
ATOM 3107 C C . THR A 1 375 ? 11.864 -13.651 -14.958 1.00 54.28 375 THR A C 1
ATOM 3109 O O . THR A 1 375 ? 12.466 -14.685 -15.227 1.00 54.28 375 THR A O 1
ATOM 3112 N N . GLN A 1 376 ? 11.689 -12.673 -15.846 1.00 54.91 376 GLN A N 1
ATOM 3113 C CA . GLN A 1 376 ? 12.064 -12.788 -17.255 1.00 54.91 376 GLN A CA 1
ATOM 3114 C C . GLN A 1 376 ? 13.579 -12.635 -17.499 1.00 54.91 376 GLN A C 1
ATOM 3116 O O . GLN A 1 376 ? 14.093 -13.196 -18.459 1.00 54.91 376 GLN A O 1
ATOM 3121 N N . TYR A 1 377 ? 14.306 -11.957 -16.603 1.00 51.94 377 TYR A N 1
ATOM 3122 C CA . TYR A 1 377 ? 15.758 -11.732 -16.717 1.00 51.94 377 TYR A CA 1
ATOM 3123 C C . TYR A 1 377 ? 16.629 -12.905 -16.237 1.00 51.94 377 TYR A C 1
ATOM 3125 O O . TYR A 1 377 ? 17.820 -12.921 -16.513 1.00 51.94 377 TYR A O 1
ATOM 3133 N N . ILE A 1 378 ? 16.067 -13.885 -15.520 1.00 40.75 378 ILE A N 1
ATOM 3134 C CA . ILE A 1 378 ? 16.842 -14.988 -14.912 1.00 40.75 378 ILE A CA 1
ATOM 3135 C C . ILE A 1 378 ? 17.080 -16.152 -15.902 1.00 40.75 378 ILE A C 1
ATOM 3137 O O . ILE A 1 378 ? 17.872 -17.044 -15.623 1.00 40.75 378 ILE A O 1
ATOM 3141 N N . PHE A 1 379 ? 16.434 -16.144 -17.073 1.00 32.66 379 PHE A N 1
ATOM 3142 C CA . PHE A 1 379 ? 16.497 -17.237 -18.057 1.00 32.66 379 PHE A CA 1
ATOM 3143 C C . PHE A 1 379 ? 17.220 -16.885 -19.369 1.00 32.66 379 PHE A C 1
ATOM 3145 O O . PHE A 1 379 ? 16.998 -17.560 -20.377 1.00 32.66 379 PHE A O 1
ATOM 3152 N N . HIS A 1 380 ? 18.083 -15.866 -19.365 1.00 35.75 380 HIS A N 1
ATOM 3153 C CA . HIS A 1 380 ? 18.967 -15.572 -20.494 1.00 35.75 380 HIS A CA 1
ATOM 3154 C C . HIS A 1 380 ? 20.437 -15.769 -20.161 1.00 35.75 380 HIS A C 1
ATOM 3156 O O . HIS A 1 380 ? 20.869 -15.282 -19.093 1.00 35.75 380 HIS A O 1
#

Secondary structure (DSSP, 8-state):
--BPPPEEEESTTTTS-SPEEEE--B-----------------------GGG--HHHHHHHHHHHHHHHHHHHHHHHHHHHS----S------PPSSHHHHHHHHHHHHHHHHHHH---PPPPPGGGGSS-HHHHHHHHHHHHHHHHHHHHHHHHHHHHHHHHHHHHHHHHHHHH-HHHHHHHHHT--------S-EE-SS-EE--HHHHHHHHHHHHHHTTS-PPPP-TTHHHHHHHHPPP-PPTTTTHHHHSPPPHHHHHHHHHTSPTTPPP-TT---HHHHHHHHHS-GGGGGGS-HHHHHHHHHHHHHHHHHHHHHHHHHHSTTS-TT--SSSTT--HHHHHHHHHHHHHHHHHHT----------TTTTTGGGG-

Organism: NCBI:txid44941

Sequence (380 aa):
MDFEIPTLSSATEITGSDHKILTTSWKTMLKKWGNAKAKKWQKRRKVYKYDKMEEEDWLNFGRHIETELQKYKERIMTCRDSVCQDFDPLPFKPPSDTTEIILEIEEIRSQLIKFTEVEIKKINTEDLLLKREETIKKLKETKKMFWTARNIENNNEQNARIKYYTERRYNDMKENTTRMINSILNKRTDKVNWEKICTLEDVIVEEDKIKTAAKQHFQTWTGKNPTNMEHWEEWSKYYEAKDIPKGIYDDLIKDIDDEELNQTITKSPNQKATGPTNTSNEMLKNILAGPRKILENTRPITLIEHAQKILTKILTTRPARILTISNVLSPWNFAALPQQSTMQLMNNLINIIEDAEINKQELWLLAQDMSKALTQYIFH